Protein AF-A0A2T3PB52-F1 (afdb_monomer)

pLDDT: mean 85.01, std 16.61, range [24.56, 98.56]

Structure (mmCIF, N/CA/C/O backbone):
data_AF-A0A2T3PB52-F1
#
_entry.id   AF-A0A2T3PB52-F1
#
loop_
_atom_site.group_PDB
_atom_site.id
_atom_site.type_symbol
_atom_site.label_atom_id
_atom_site.label_alt_id
_atom_site.label_comp_id
_atom_site.label_asym_id
_atom_site.label_entity_id
_atom_site.label_seq_id
_atom_site.pdbx_PDB_ins_code
_atom_site.Cartn_x
_atom_site.Cartn_y
_atom_site.Cartn_z
_atom_site.occupancy
_atom_site.B_iso_or_equiv
_atom_site.auth_seq_id
_atom_site.auth_comp_id
_atom_site.auth_asym_id
_atom_site.auth_atom_id
_atom_site.pdbx_PDB_model_num
ATOM 1 N N . MET A 1 1 ? -21.926 -12.637 63.361 1.00 38.06 1 MET A N 1
ATOM 2 C CA . MET A 1 1 ? -21.631 -14.054 63.648 1.00 38.06 1 MET A CA 1
ATOM 3 C C . MET A 1 1 ? -22.612 -14.917 62.876 1.00 38.06 1 MET A C 1
ATOM 5 O O . MET A 1 1 ? -23.651 -15.218 63.436 1.00 38.06 1 MET A O 1
ATOM 9 N N . ILE A 1 2 ? -22.319 -15.233 61.613 1.00 26.75 2 ILE A N 1
ATOM 10 C CA . ILE A 1 2 ? -22.664 -16.489 60.921 1.00 26.75 2 ILE A CA 1
ATOM 11 C C . ILE A 1 2 ? -21.577 -16.636 59.847 1.00 26.75 2 ILE A C 1
ATOM 13 O O . ILE A 1 2 ? -21.214 -15.648 59.211 1.00 26.75 2 ILE A O 1
ATOM 17 N N . ASP A 1 3 ? -21.001 -17.829 59.792 1.00 28.20 3 ASP A N 1
ATOM 18 C CA . ASP A 1 3 ? -19.689 -18.178 59.252 1.00 28.20 3 ASP A CA 1
ATOM 19 C C . ASP A 1 3 ? -19.745 -18.728 57.811 1.00 28.20 3 ASP A C 1
ATOM 21 O O . ASP A 1 3 ? -20.813 -19.052 57.292 1.00 28.20 3 ASP A O 1
ATOM 25 N N . SER A 1 4 ? -18.558 -18.803 57.210 1.00 28.84 4 SER A N 1
ATOM 26 C CA . SER A 1 4 ? -18.163 -19.160 55.834 1.00 28.84 4 SER A CA 1
ATOM 27 C C . SER A 1 4 ? -18.642 -20.528 55.287 1.00 28.84 4 SER A C 1
ATOM 29 O O . SER A 1 4 ? -18.851 -21.448 56.078 1.00 28.84 4 SER A O 1
ATOM 31 N N . PRO A 1 5 ? -18.691 -20.752 53.952 1.00 33.31 5 PRO A N 1
ATOM 32 C CA . PRO A 1 5 ? -18.683 -22.091 53.371 1.00 33.31 5 PRO A CA 1
ATOM 33 C C . PRO A 1 5 ? -17.283 -22.505 52.872 1.00 33.31 5 PRO A C 1
ATOM 35 O O . PRO A 1 5 ? -16.800 -22.048 51.842 1.00 33.31 5 PRO A O 1
ATOM 38 N N . GLU A 1 6 ? -16.688 -23.400 53.660 1.00 28.67 6 GLU A N 1
ATOM 39 C CA . GLU A 1 6 ? -15.910 -24.601 53.306 1.00 28.67 6 GLU A CA 1
ATOM 40 C C . GLU A 1 6 ? -14.892 -24.576 52.148 1.00 28.67 6 GLU A C 1
ATOM 42 O O . GLU A 1 6 ? -15.214 -24.740 50.970 1.00 28.67 6 GLU A O 1
ATOM 47 N N . ASP A 1 7 ? -13.620 -24.608 52.557 1.00 28.25 7 ASP A N 1
ATOM 48 C CA . ASP A 1 7 ? -12.506 -25.215 51.832 1.00 28.25 7 ASP A CA 1
ATOM 49 C C . ASP A 1 7 ? -12.759 -26.708 51.548 1.00 28.25 7 ASP A C 1
ATOM 51 O O . ASP A 1 7 ? -12.925 -27.522 52.462 1.00 28.25 7 ASP A O 1
ATOM 55 N N . ARG A 1 8 ? -12.659 -27.109 50.275 1.00 28.33 8 ARG A N 1
ATOM 56 C CA . ARG A 1 8 ? -12.341 -28.492 49.892 1.00 28.33 8 ARG A CA 1
ATOM 57 C C . ARG A 1 8 ? -11.013 -28.531 49.153 1.00 28.33 8 ARG A C 1
ATOM 59 O O . ARG A 1 8 ? -10.936 -28.324 47.948 1.00 28.33 8 ARG A O 1
ATOM 66 N N . ASN A 1 9 ? -9.975 -28.852 49.918 1.00 24.56 9 ASN A N 1
ATOM 67 C CA . ASN A 1 9 ? -8.672 -29.280 49.432 1.00 24.56 9 ASN A CA 1
ATOM 68 C C . ASN A 1 9 ? -8.759 -30.712 48.876 1.00 24.56 9 ASN A C 1
ATOM 70 O O . ASN A 1 9 ? -9.058 -31.646 49.621 1.00 24.56 9 ASN A O 1
ATOM 74 N N . VAL A 1 10 ? -8.410 -30.897 47.602 1.00 29.42 10 VAL A N 1
ATOM 75 C CA . VAL A 1 10 ? -7.888 -32.167 47.075 1.00 29.42 10 VAL A CA 1
ATOM 76 C C . VAL A 1 10 ? -6.649 -31.835 46.253 1.00 29.42 10 VAL A C 1
ATOM 78 O O . VAL A 1 10 ? -6.702 -31.033 45.324 1.00 29.42 10 VAL A O 1
ATOM 81 N N . SER A 1 11 ? -5.519 -32.421 46.641 1.00 25.19 11 SER A N 1
ATOM 82 C CA . SER A 1 11 ? -4.210 -32.211 46.032 1.00 25.19 11 SER A CA 1
ATOM 83 C C . SER A 1 11 ? -3.835 -33.313 45.033 1.00 25.19 11 SER A C 1
ATOM 85 O O . SER A 1 11 ? -4.246 -34.468 45.151 1.00 25.19 11 SER A O 1
ATOM 87 N N . SER A 1 12 ? -2.923 -32.929 44.130 1.00 27.27 12 SER A N 1
ATOM 88 C CA . SER A 1 12 ? -2.112 -33.744 43.205 1.00 27.27 12 SER A CA 1
ATOM 89 C C . SER A 1 12 ? -2.822 -34.186 41.909 1.00 27.27 12 SER A C 1
ATOM 91 O O . SER A 1 12 ? -3.967 -34.604 41.934 1.00 27.27 12 SER A O 1
ATOM 93 N N . SER A 1 13 ? -2.225 -34.138 40.715 1.00 27.08 13 SER A N 1
ATOM 94 C CA . SER A 1 13 ? -0.824 -33.964 40.321 1.00 27.08 13 SER A CA 1
ATOM 95 C C . SER A 1 13 ? -0.734 -33.545 38.840 1.00 27.08 13 SER A C 1
ATOM 97 O O . SER A 1 13 ? -1.548 -33.962 38.026 1.00 27.08 13 SER A O 1
ATOM 99 N N . GLY A 1 14 ? 0.282 -32.738 38.511 1.00 36.97 14 GLY A N 1
ATOM 100 C CA . GLY A 1 14 ? 0.947 -32.695 37.202 1.00 36.97 14 GLY A CA 1
ATOM 101 C C . GLY A 1 14 ? 0.146 -32.271 35.965 1.00 36.97 14 GLY A C 1
ATOM 102 O O . GLY A 1 14 ? -0.284 -33.116 35.191 1.00 36.97 14 GLY A O 1
ATOM 103 N N . SER A 1 15 ? 0.126 -30.972 35.650 1.00 26.12 15 SER A N 1
ATOM 104 C CA . SER A 1 15 ? 0.171 -30.535 34.246 1.00 26.12 15 SER A CA 1
ATOM 105 C C . SER A 1 15 ? 0.794 -29.141 34.141 1.00 26.12 15 SER A C 1
ATOM 107 O O . SER A 1 15 ? 0.620 -28.305 35.028 1.00 26.12 15 SER A O 1
ATOM 109 N N . LYS A 1 16 ? 1.596 -28.930 33.093 1.00 28.91 16 LYS A N 1
ATOM 110 C CA . LYS A 1 16 ? 2.258 -27.661 32.770 1.00 28.91 16 LYS A CA 1
ATOM 111 C C . LYS A 1 16 ? 1.214 -26.543 32.751 1.00 28.91 16 LYS A C 1
ATOM 113 O O . LYS A 1 16 ? 0.265 -26.622 31.977 1.00 28.91 16 LYS A O 1
ATOM 118 N N . SER A 1 17 ? 1.395 -25.506 33.567 1.00 24.58 17 SER A N 1
ATOM 119 C CA . SER A 1 17 ? 0.516 -24.340 33.537 1.00 24.58 17 SER A CA 1
ATOM 120 C C . SER A 1 17 ? 0.707 -23.584 32.221 1.00 24.58 17 SER A C 1
ATOM 122 O O . SER A 1 17 ? 1.646 -22.802 32.076 1.00 24.58 17 SER A O 1
ATOM 124 N N . SER A 1 18 ? -0.184 -23.798 31.254 1.00 30.08 18 SER A N 1
ATOM 125 C CA . SER A 1 18 ? -0.486 -22.751 30.285 1.00 30.08 18 SER A CA 1
ATOM 126 C C . SER A 1 18 ? -1.252 -21.684 31.056 1.00 30.08 18 SER A C 1
ATOM 128 O O . SER A 1 18 ? -2.376 -21.922 31.501 1.00 30.08 18 SER A O 1
ATOM 130 N N . VAL A 1 19 ? -0.625 -20.536 31.283 1.00 28.28 19 VAL A N 1
ATOM 131 C CA . VAL A 1 19 ? -1.312 -19.380 31.853 1.00 28.28 19 VAL A CA 1
ATOM 132 C C . VAL A 1 19 ? -2.282 -18.875 30.786 1.00 28.28 19 VAL A C 1
ATOM 134 O O . VAL A 1 19 ? -1.909 -18.100 29.913 1.00 28.28 19 VAL A O 1
ATOM 137 N N . ILE A 1 20 ? -3.523 -19.360 30.815 1.00 32.84 20 ILE A N 1
ATOM 138 C CA . ILE A 1 20 ? -4.621 -18.739 30.076 1.00 32.84 20 ILE A CA 1
ATOM 139 C C . ILE A 1 20 ? -5.013 -17.515 30.899 1.00 32.84 20 ILE A C 1
ATOM 141 O O . ILE A 1 20 ? -5.803 -17.602 31.837 1.00 32.84 20 ILE A O 1
ATOM 145 N N . HIS A 1 21 ? -4.410 -16.369 30.597 1.00 36.06 21 HIS A N 1
ATOM 146 C CA . HIS A 1 21 ? -4.993 -15.101 31.008 1.00 36.06 21 HIS A CA 1
ATOM 147 C C . HIS A 1 21 ? -6.274 -14.922 30.194 1.00 36.06 21 HIS A C 1
ATOM 149 O O . HIS A 1 21 ? -6.211 -14.575 29.019 1.00 36.06 21 HIS A O 1
ATOM 155 N N . SER A 1 22 ? -7.439 -15.175 30.795 1.00 42.47 22 SER A N 1
ATOM 156 C CA . SER A 1 22 ? -8.714 -14.738 30.228 1.00 42.47 22 SER A CA 1
ATOM 157 C C . SER A 1 22 ? -8.735 -13.209 30.272 1.00 42.47 22 SER A C 1
ATOM 159 O O . SER A 1 22 ? -9.127 -12.606 31.272 1.00 42.47 22 SER A O 1
ATOM 161 N N . ARG A 1 23 ? -8.200 -12.576 29.229 1.00 54.47 23 ARG A N 1
ATOM 162 C CA . ARG A 1 23 ? -8.204 -11.123 29.074 1.00 54.47 23 ARG A CA 1
ATOM 163 C C . ARG A 1 23 ? -9.642 -10.707 28.720 1.00 54.47 23 ARG A C 1
ATOM 165 O O . ARG A 1 23 ? -10.205 -11.198 27.747 1.00 54.47 23 ARG A O 1
ATOM 172 N N . LEU A 1 24 ? -10.267 -9.882 29.559 1.00 57.22 24 LEU A N 1
ATOM 173 C CA . LEU A 1 24 ? -11.641 -9.396 29.374 1.00 57.22 24 LEU A CA 1
ATOM 174 C C . LEU A 1 24 ? -11.642 -8.062 28.614 1.00 57.22 24 LEU A C 1
ATOM 176 O O . LEU A 1 24 ? -10.668 -7.313 28.664 1.00 57.22 24 LEU A O 1
ATOM 180 N N . ALA A 1 25 ? -12.751 -7.763 27.935 1.00 61.03 25 ALA A N 1
ATOM 181 C CA . ALA A 1 25 ? -13.015 -6.438 27.375 1.00 61.03 25 ALA A CA 1
ATOM 182 C C . ALA A 1 25 ? -12.998 -5.351 28.469 1.00 61.03 25 ALA A C 1
ATOM 184 O O . ALA A 1 25 ? -13.418 -5.594 29.599 1.00 61.03 25 ALA A O 1
ATOM 185 N N . SER A 1 26 ? -12.558 -4.141 28.122 1.00 62.56 26 SER A N 1
ATOM 186 C CA . SER A 1 26 ? -12.576 -2.970 29.007 1.00 62.56 26 SER A CA 1
ATOM 187 C C . SER A 1 26 ? -14.009 -2.522 29.345 1.00 62.56 26 SER A C 1
ATOM 189 O O . SER A 1 26 ? -14.868 -2.469 28.467 1.00 62.56 26 SER A O 1
ATOM 191 N N . GLU A 1 27 ? -14.260 -2.148 30.607 1.00 62.78 27 GLU A N 1
ATOM 192 C CA . GLU A 1 27 ? -15.587 -1.755 31.128 1.00 62.78 27 GLU A CA 1
ATOM 193 C C . GLU A 1 27 ? -15.848 -0.229 31.138 1.00 62.78 27 GLU A C 1
ATOM 195 O O . GLU A 1 27 ? -16.745 0.254 31.831 1.00 62.78 27 GLU A O 1
ATOM 200 N N . GLN A 1 28 ? -15.072 0.577 30.405 1.00 65.88 28 GLN A N 1
ATOM 201 C CA . GLN A 1 28 ? -15.284 2.032 30.384 1.00 65.88 28 GLN A CA 1
ATOM 202 C C . GLN A 1 28 ? -16.606 2.404 29.707 1.00 65.88 28 GLN A C 1
ATOM 204 O O . GLN A 1 28 ? -16.960 1.845 28.670 1.00 65.88 28 GLN A O 1
ATOM 209 N N . ASN A 1 29 ? -17.311 3.399 30.249 1.00 66.25 29 ASN A N 1
ATOM 210 C CA . ASN A 1 29 ? -18.501 3.952 29.618 1.00 66.25 29 ASN A CA 1
ATOM 211 C C . ASN A 1 29 ? -18.555 5.479 29.724 1.00 66.25 29 ASN A C 1
ATOM 213 O O . ASN A 1 29 ? -18.141 6.084 30.707 1.00 66.25 29 ASN A O 1
ATOM 217 N N . TYR A 1 30 ? -19.111 6.111 28.695 1.00 79.88 30 TYR A N 1
ATOM 218 C CA . TYR A 1 30 ? -19.352 7.555 28.640 1.00 79.88 30 TYR A CA 1
ATOM 219 C C . TYR A 1 30 ? -20.543 7.999 29.501 1.00 79.88 30 TYR A C 1
ATOM 221 O O . TYR A 1 30 ? -21.186 9.007 29.208 1.00 79.88 30 TYR A O 1
ATOM 229 N N . HIS A 1 31 ? -20.883 7.230 30.535 1.00 83.56 31 HIS A N 1
ATOM 230 C CA . HIS A 1 31 ? -22.047 7.474 31.366 1.00 83.56 31 HIS A CA 1
ATOM 231 C C . HIS A 1 31 ? -21.758 8.583 32.380 1.00 83.56 31 HIS A C 1
ATOM 233 O O . HIS A 1 31 ? -20.786 8.525 33.133 1.00 83.56 31 HIS A O 1
ATOM 239 N N . PHE A 1 32 ? -22.632 9.582 32.443 1.00 83.88 32 PHE A N 1
ATOM 240 C CA . PHE A 1 32 ? -22.554 10.649 33.429 1.00 83.88 32 PHE A CA 1
ATOM 241 C C . PHE A 1 32 ? -23.789 10.667 34.324 1.00 83.88 32 PHE A C 1
ATOM 243 O O . PHE A 1 32 ? -24.884 10.238 33.957 1.00 83.88 32 PHE A O 1
ATOM 250 N N . LYS A 1 33 ? -23.600 11.232 35.515 1.00 88.94 33 LYS A N 1
ATOM 251 C CA . LYS A 1 33 ? -24.650 11.456 36.501 1.00 88.94 33 LYS A CA 1
ATOM 252 C C . LYS A 1 33 ? -24.556 12.884 37.019 1.00 88.94 33 LYS A C 1
ATOM 254 O O . LYS A 1 33 ? -23.581 13.239 37.674 1.00 88.94 33 LYS A O 1
ATOM 259 N N . ILE A 1 34 ? -25.583 13.685 36.755 1.00 90.56 34 ILE A N 1
ATOM 260 C CA . ILE A 1 34 ? -25.720 15.043 37.288 1.00 90.56 34 ILE A CA 1
ATOM 261 C C . ILE A 1 34 ? -26.757 14.995 38.403 1.00 90.56 34 ILE A C 1
ATOM 263 O O . ILE A 1 34 ? -27.910 14.647 38.162 1.00 90.56 34 ILE A O 1
ATOM 267 N N . ASN A 1 35 ? -26.358 15.351 39.622 1.00 93.69 35 ASN A N 1
ATOM 268 C CA . ASN A 1 35 ? -27.297 15.580 40.719 1.00 93.69 35 ASN A CA 1
ATOM 269 C C . ASN A 1 35 ? -27.432 17.090 40.925 1.00 93.69 35 ASN A C 1
ATOM 271 O O . ASN A 1 35 ? -26.418 17.785 40.993 1.00 93.69 35 ASN A O 1
ATOM 275 N N . TYR A 1 36 ? -28.658 17.594 41.020 1.00 92.12 36 TYR A N 1
ATOM 276 C CA . TYR A 1 36 ? -28.922 19.009 41.279 1.00 92.12 36 TYR A CA 1
ATOM 277 C C . TYR A 1 36 ? -30.136 19.178 42.191 1.00 92.12 36 TYR A C 1
ATOM 279 O O . TYR A 1 36 ? -30.986 18.297 42.286 1.00 92.12 36 TYR A O 1
ATOM 287 N N . GLN A 1 37 ? -30.225 20.319 42.867 1.00 94.50 37 GLN A N 1
ATOM 288 C CA . GLN A 1 37 ? -31.278 20.605 43.836 1.00 94.50 37 GLN A CA 1
ATOM 289 C C . GLN A 1 37 ? -32.033 21.875 43.436 1.00 94.50 37 GLN A C 1
ATOM 291 O O . GLN A 1 37 ? -31.419 22.874 43.068 1.00 94.50 37 G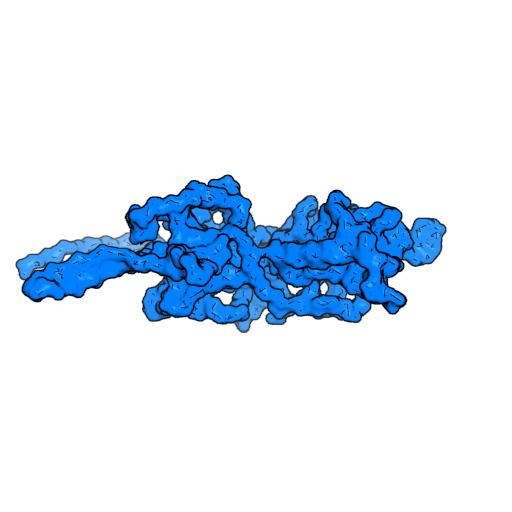LN A O 1
ATOM 296 N N . VAL A 1 38 ? -33.365 21.845 43.528 1.00 94.50 38 VAL A N 1
ATOM 297 C CA . VAL A 1 38 ? -34.227 23.026 43.351 1.00 94.50 38 VAL A CA 1
ATOM 298 C C . VAL A 1 38 ? -35.140 23.143 44.571 1.00 94.50 38 VAL A C 1
ATOM 300 O O . VAL A 1 38 ? -36.042 22.322 44.758 1.00 94.50 38 VAL A O 1
ATOM 303 N N . GLY A 1 39 ? -34.890 24.145 45.420 1.00 94.38 39 GLY A N 1
ATOM 304 C CA . GLY A 1 39 ? -35.502 24.231 46.752 1.00 94.38 39 GLY A CA 1
ATOM 305 C C . GLY A 1 39 ? -35.059 23.052 47.620 1.00 94.38 39 GLY A C 1
ATOM 306 O O . GLY A 1 39 ? -33.870 22.768 47.687 1.00 94.38 39 GLY A O 1
ATOM 307 N N . ASP A 1 40 ? -36.000 22.315 48.210 1.00 93.62 40 ASP A N 1
ATOM 308 C CA . ASP A 1 40 ? -35.710 21.104 49.001 1.00 93.62 40 ASP A CA 1
ATOM 309 C C . ASP A 1 40 ? -35.752 19.802 48.176 1.00 93.62 40 ASP A C 1
ATOM 311 O O . ASP A 1 40 ? -35.551 18.710 48.709 1.00 93.62 40 ASP A O 1
ATOM 315 N N . LYS A 1 41 ? -36.028 19.881 46.865 1.00 93.88 41 LYS A N 1
ATOM 316 C CA . LYS A 1 41 ? -36.133 18.701 45.992 1.00 93.88 41 LYS A CA 1
ATOM 317 C C . LYS A 1 41 ? -34.810 18.403 45.295 1.00 93.88 41 LYS A C 1
ATOM 319 O O . LYS A 1 41 ? -34.257 19.265 44.615 1.00 93.88 41 LYS A O 1
ATOM 324 N N . GLN A 1 42 ? -34.356 17.160 45.423 1.00 94.25 42 GLN A N 1
ATOM 325 C CA . GLN A 1 42 ? -33.202 16.608 44.713 1.00 94.25 42 GLN A CA 1
ATOM 326 C C . GLN A 1 42 ? -33.635 16.013 43.370 1.00 94.25 42 GLN A C 1
ATOM 328 O O . GLN A 1 42 ? -34.632 15.295 43.297 1.00 94.25 42 GLN A O 1
ATOM 333 N N . TYR A 1 43 ? -32.857 16.274 42.328 1.00 94.56 43 TYR A N 1
ATOM 334 C CA . TYR A 1 43 ? -33.026 15.743 40.982 1.00 94.56 43 TYR A CA 1
ATOM 335 C C . TYR A 1 43 ? -31.750 15.024 40.549 1.00 94.56 43 TYR A C 1
ATOM 337 O O . TYR A 1 43 ? -30.641 15.390 40.944 1.00 94.56 43 TYR A O 1
ATOM 345 N N . GLN A 1 44 ? -31.917 14.010 39.706 1.00 94.50 44 GLN A N 1
ATOM 346 C CA . GLN A 1 44 ? -30.824 13.248 39.120 1.00 94.50 44 GLN A CA 1
ATOM 347 C C . GLN A 1 44 ? -31.071 13.071 37.627 1.00 94.50 44 GLN A C 1
ATOM 349 O O . GLN A 1 44 ? -32.150 12.642 37.225 1.00 94.50 44 GLN A O 1
ATOM 354 N N . VAL A 1 45 ? -30.057 13.380 36.826 1.00 90.12 45 VAL A N 1
ATOM 355 C CA . VAL A 1 45 ? -30.020 13.122 35.386 1.00 90.12 45 VAL A CA 1
ATOM 356 C C . VAL A 1 45 ? -28.915 12.115 35.131 1.00 90.12 45 VAL A C 1
ATOM 358 O O . VAL A 1 45 ? -27.772 12.329 35.535 1.00 90.12 45 VAL A O 1
ATOM 361 N N . LEU A 1 46 ? -29.277 11.020 34.477 1.00 85.75 46 LEU A N 1
ATOM 362 C CA . LEU A 1 46 ? -28.353 10.021 33.957 1.00 85.75 46 LEU A CA 1
ATOM 363 C C . LEU A 1 46 ? -28.316 10.162 32.439 1.00 85.75 46 LEU A C 1
ATOM 365 O O . LEU A 1 46 ? -29.349 10.430 31.821 1.00 85.75 46 LEU A O 1
ATOM 369 N N . GLY A 1 47 ? -27.144 10.005 31.842 1.00 84.81 47 GLY A N 1
ATOM 370 C CA . GLY A 1 47 ? -26.991 10.134 30.400 1.00 84.81 47 GLY A CA 1
ATOM 371 C C . GLY A 1 47 ? -25.627 9.678 29.917 1.00 84.81 47 GLY A C 1
ATOM 372 O O . GLY A 1 47 ? -24.828 9.155 30.691 1.00 84.81 47 GLY A O 1
ATOM 373 N N . TYR A 1 48 ? -25.369 9.897 28.631 1.00 84.62 48 TYR A N 1
ATOM 374 C CA . TYR A 1 48 ? -24.115 9.541 27.977 1.00 84.62 48 TYR A CA 1
ATOM 375 C C . TYR A 1 48 ? -23.548 10.737 27.214 1.00 84.62 48 TYR A C 1
ATOM 377 O O . TYR A 1 48 ? -24.309 11.520 26.644 1.00 84.62 48 TYR A O 1
ATOM 385 N N . ALA A 1 49 ? -22.224 10.873 27.191 1.00 84.12 49 ALA A N 1
ATOM 386 C CA . ALA A 1 49 ? -21.530 11.941 26.475 1.00 84.12 49 ALA A CA 1
ATOM 387 C C . ALA A 1 49 ? -20.511 11.353 25.493 1.00 84.12 49 ALA A C 1
ATOM 389 O O . ALA A 1 49 ? -19.389 11.047 25.876 1.00 84.12 49 ALA A O 1
ATOM 390 N N . LEU A 1 50 ? -20.904 11.182 24.230 1.00 87.75 50 LEU A N 1
ATOM 391 C CA . LEU A 1 50 ? -20.005 10.668 23.194 1.00 87.75 50 LEU A CA 1
ATOM 392 C C . LEU A 1 50 ? -19.013 11.745 22.721 1.00 87.75 50 LEU A C 1
ATOM 394 O O . LEU A 1 50 ? -19.370 12.929 22.693 1.00 87.75 50 LEU A O 1
ATOM 398 N N . PRO A 1 51 ? -17.791 11.361 22.306 1.00 89.62 51 PRO A N 1
ATOM 399 C CA . PRO A 1 51 ? -16.839 12.298 21.725 1.00 89.62 51 PRO A CA 1
ATOM 400 C C . PRO A 1 51 ? -17.395 12.883 20.423 1.00 89.62 51 PRO A C 1
ATOM 402 O O . PRO A 1 51 ? -17.894 12.159 19.559 1.00 89.62 51 PRO A O 1
ATOM 405 N N . LEU A 1 52 ? -17.289 14.203 20.274 1.00 92.06 52 LEU A N 1
ATOM 406 C CA . LEU A 1 52 ? -17.707 14.931 19.078 1.00 92.06 52 LEU A CA 1
ATOM 407 C C . LEU A 1 52 ? -16.488 15.365 18.259 1.00 92.06 52 LEU A C 1
ATOM 409 O O . LEU A 1 52 ? -15.409 15.597 18.801 1.00 92.06 52 LEU A O 1
ATOM 413 N N . TYR A 1 53 ? -16.684 15.512 16.955 1.00 94.38 53 TYR A N 1
ATOM 414 C CA . TYR A 1 53 ? -15.707 16.040 16.016 1.00 94.38 53 TYR A CA 1
ATOM 415 C C . TYR A 1 53 ? -16.313 17.201 15.226 1.00 94.38 53 TYR A C 1
ATOM 417 O O . TYR A 1 53 ? -17.442 17.126 14.732 1.00 94.38 53 TYR A O 1
ATOM 425 N N . GLN A 1 54 ? -15.554 18.289 15.113 1.00 94.31 54 GLN A N 1
ATOM 426 C CA . GLN A 1 54 ? -15.922 19.436 14.296 1.00 94.31 54 GLN A CA 1
ATOM 427 C C . GLN A 1 54 ? -15.417 19.210 12.867 1.00 94.31 54 GLN A C 1
ATOM 429 O O . GLN A 1 54 ? -14.247 19.450 12.578 1.00 94.31 54 GLN A O 1
ATOM 434 N N . LYS A 1 55 ? -16.303 18.744 11.980 1.00 88.19 55 LYS A N 1
ATOM 435 C CA . LYS A 1 55 ? -15.961 18.430 10.582 1.00 88.19 55 LYS A CA 1
ATOM 436 C C . LYS A 1 55 ? -15.686 19.688 9.757 1.00 88.19 55 LYS A C 1
ATOM 438 O O . LYS A 1 55 ? -14.815 19.696 8.894 1.00 88.19 55 LYS A O 1
ATOM 443 N N . ASP A 1 56 ? -16.409 20.764 10.050 1.00 90.81 56 ASP A N 1
ATOM 444 C CA . ASP A 1 56 ? -16.191 22.093 9.486 1.00 90.81 56 ASP A CA 1
ATOM 445 C C . ASP A 1 56 ? -16.733 23.176 10.441 1.00 90.81 56 ASP A C 1
ATOM 447 O O . ASP A 1 56 ? -17.179 22.889 11.553 1.00 90.81 56 ASP A O 1
ATOM 451 N N . LYS A 1 57 ? -16.698 24.449 10.027 1.00 89.94 57 LYS A N 1
ATOM 452 C CA . LYS A 1 57 ? -17.123 25.580 10.871 1.00 89.94 57 LYS A CA 1
ATOM 453 C C . LYS A 1 57 ? -18.555 25.459 11.408 1.00 89.94 57 LYS A C 1
ATOM 455 O O . LYS A 1 57 ? -18.816 25.998 12.479 1.00 89.94 57 LYS A O 1
ATOM 460 N N . ASN A 1 58 ? -19.449 24.775 10.695 1.00 93.31 58 ASN A N 1
ATOM 461 C CA . ASN A 1 58 ? -20.877 24.713 11.003 1.00 93.31 58 ASN A CA 1
ATOM 462 C C . ASN A 1 58 ? -21.368 23.297 11.349 1.00 93.31 58 ASN A C 1
ATOM 464 O O . ASN A 1 58 ? -22.513 23.151 11.776 1.00 93.31 58 ASN A O 1
ATOM 468 N N . THR A 1 59 ? -20.531 22.271 11.183 1.00 93.50 59 THR A N 1
ATOM 469 C CA . THR A 1 59 ? -20.933 20.868 11.328 1.00 93.50 59 THR A CA 1
ATOM 470 C C . THR A 1 59 ? -20.175 20.187 12.466 1.00 93.50 59 THR A C 1
ATOM 472 O O . THR A 1 59 ? -18.959 19.997 12.398 1.00 93.50 59 THR A O 1
ATOM 475 N N . ILE A 1 60 ? -20.914 19.770 13.498 1.00 93.75 60 ILE A N 1
ATOM 476 C CA . ILE A 1 60 ? -20.421 18.930 14.596 1.00 93.75 60 ILE A CA 1
ATOM 477 C C . ILE A 1 60 ? -21.138 17.585 14.522 1.00 93.75 60 ILE A C 1
ATOM 479 O O . ILE A 1 60 ? -22.365 17.534 14.454 1.00 93.75 60 ILE A O 1
ATOM 483 N N . VAL A 1 61 ? -20.367 16.504 14.545 1.00 93.50 61 VAL A N 1
ATOM 484 C CA . VAL A 1 61 ? -20.863 15.122 14.477 1.00 93.50 61 VAL A CA 1
ATOM 485 C C . VAL A 1 61 ? -20.245 14.288 15.598 1.00 93.50 61 VAL A C 1
ATOM 487 O O . VAL A 1 61 ? -19.209 14.686 16.133 1.00 93.50 61 VAL A O 1
ATOM 490 N N . PRO A 1 62 ? -20.823 13.135 15.975 1.00 93.38 62 PRO A N 1
ATOM 491 C CA . PRO A 1 62 ? -20.087 12.141 16.748 1.00 93.38 62 PRO A CA 1
ATOM 492 C C . PRO A 1 62 ? -18.784 11.789 16.029 1.00 93.38 62 PRO A C 1
ATOM 494 O O . PRO A 1 62 ? -18.783 11.578 14.815 1.00 93.38 62 PRO A O 1
ATOM 497 N N . ARG A 1 63 ? -17.672 11.745 16.768 1.00 95.06 63 ARG A N 1
ATOM 498 C CA . ARG A 1 63 ? -16.381 11.337 16.204 1.00 95.06 63 ARG A CA 1
ATOM 499 C C . ARG A 1 63 ? -16.453 9.896 15.717 1.00 95.06 63 ARG A C 1
ATOM 501 O O . ARG A 1 63 ? -16.017 9.611 14.612 1.00 95.06 63 ARG A O 1
ATOM 508 N N . PHE A 1 64 ? -17.026 9.018 16.533 1.00 96.06 64 PHE A N 1
ATOM 509 C CA . PHE A 1 64 ? -17.117 7.593 16.259 1.00 96.06 64 PHE A CA 1
ATOM 510 C C . PHE A 1 64 ? -18.573 7.148 16.125 1.00 96.06 64 PHE A C 1
ATOM 512 O O . PHE A 1 64 ? -19.399 7.500 16.967 1.00 96.06 64 PHE A O 1
ATOM 519 N N . ASN A 1 65 ? -18.867 6.331 15.108 1.00 96.06 65 ASN A N 1
ATOM 520 C CA . ASN A 1 65 ? -20.146 5.624 14.977 1.00 96.06 65 ASN A CA 1
ATOM 521 C C . ASN A 1 65 ? -19.897 4.119 14.861 1.00 96.06 65 ASN A C 1
ATOM 523 O O . ASN A 1 65 ? -19.115 3.683 14.017 1.00 96.06 65 ASN A O 1
ATOM 527 N N . LYS A 1 66 ? -20.576 3.333 15.696 1.00 96.94 66 LYS A N 1
ATOM 528 C CA . LYS A 1 66 ? -20.523 1.868 15.701 1.00 96.94 66 LYS A CA 1
ATOM 529 C C . LYS A 1 66 ? -21.351 1.299 14.554 1.00 96.94 66 LYS A C 1
ATOM 531 O O . LYS A 1 66 ? -22.485 1.738 14.339 1.00 96.94 66 LYS A O 1
ATOM 536 N N . LEU A 1 67 ? -20.791 0.309 13.871 1.00 97.75 67 LEU A N 1
ATOM 537 C CA . LEU A 1 67 ? -21.428 -0.440 12.794 1.00 97.75 67 LEU A CA 1
ATOM 538 C C . LEU A 1 67 ? -21.573 -1.915 13.177 1.00 97.75 67 LEU A C 1
ATOM 540 O O . LEU A 1 67 ? -20.682 -2.487 13.818 1.00 97.75 67 LEU A O 1
ATOM 544 N N . ASP A 1 68 ? -22.660 -2.539 12.739 1.00 94.44 68 ASP A N 1
ATOM 545 C CA . ASP A 1 68 ? -22.803 -3.992 12.806 1.00 94.44 68 ASP A CA 1
ATOM 546 C C . ASP A 1 68 ? -21.911 -4.719 11.777 1.00 94.44 68 ASP A C 1
ATOM 548 O O . ASP A 1 68 ? -21.146 -4.111 11.021 1.00 94.44 68 ASP A O 1
ATOM 552 N N . ALA A 1 69 ? -22.003 -6.050 11.748 1.00 91.00 69 ALA A N 1
ATOM 553 C CA . ALA A 1 69 ? -21.241 -6.891 10.826 1.00 91.00 69 ALA A CA 1
ATOM 554 C C . ALA A 1 69 ? -21.618 -6.691 9.344 1.00 91.00 69 ALA A C 1
ATOM 556 O O . ALA A 1 69 ? -20.791 -6.973 8.474 1.00 91.00 69 ALA A O 1
ATOM 557 N N . ALA A 1 70 ? -22.830 -6.209 9.046 1.00 93.88 70 ALA A N 1
ATOM 558 C CA . ALA A 1 70 ? -23.283 -5.905 7.688 1.00 93.88 70 ALA A CA 1
ATOM 559 C C . ALA A 1 70 ? -22.806 -4.523 7.208 1.00 93.88 70 ALA A C 1
ATOM 561 O O . ALA A 1 70 ? -22.764 -4.274 6.002 1.00 93.88 70 ALA A O 1
ATOM 562 N N . GLY A 1 71 ? -22.379 -3.664 8.137 1.00 94.94 71 GLY A N 1
ATOM 563 C CA . GLY A 1 71 ? -21.904 -2.308 7.870 1.00 94.94 71 GLY A CA 1
ATOM 564 C C . GLY A 1 71 ? -22.951 -1.232 8.119 1.00 94.94 71 GLY A C 1
ATOM 565 O O . GLY A 1 71 ? -22.686 -0.062 7.837 1.00 94.94 71 GLY A O 1
ATOM 566 N N . ASP A 1 72 ? -24.112 -1.603 8.655 1.00 95.88 72 ASP A N 1
ATOM 567 C CA . ASP A 1 72 ? -25.159 -0.656 9.000 1.00 95.88 72 ASP A CA 1
ATOM 568 C C . ASP A 1 72 ? -24.831 0.019 10.333 1.00 95.88 72 ASP A C 1
ATOM 570 O O . ASP A 1 72 ? -24.329 -0.595 11.281 1.00 95.88 72 ASP A O 1
ATOM 574 N N . ALA A 1 73 ? -25.100 1.323 10.415 1.00 96.38 73 ALA A N 1
ATOM 575 C CA . ALA A 1 73 ? -24.932 2.057 11.660 1.00 96.38 73 ALA A CA 1
ATOM 576 C C . ALA A 1 73 ? -25.922 1.538 12.705 1.00 96.38 73 ALA A C 1
ATOM 578 O O . ALA A 1 73 ? -27.127 1.473 12.451 1.00 96.38 73 ALA A O 1
ATOM 579 N N . LEU A 1 74 ? -25.422 1.223 13.902 1.00 95.12 74 LEU A N 1
ATOM 580 C CA . LEU A 1 74 ? -26.298 0.817 14.996 1.00 95.12 74 LEU A CA 1
ATOM 581 C C . LEU A 1 74 ? -27.278 1.942 15.351 1.00 95.12 74 LEU A C 1
ATOM 583 O O . LEU A 1 74 ? -26.945 3.129 15.257 1.00 95.12 74 LEU A O 1
ATOM 587 N N . ALA A 1 75 ? -28.467 1.558 15.815 1.00 93.12 75 ALA A N 1
ATOM 588 C CA . ALA A 1 75 ? -29.476 2.492 16.301 1.00 93.12 75 ALA A CA 1
ATOM 589 C C . ALA A 1 75 ? -28.927 3.402 17.420 1.00 93.12 75 ALA A C 1
ATOM 591 O O . ALA A 1 75 ? -27.990 3.045 18.135 1.00 93.12 75 ALA A O 1
ATOM 592 N N . ALA A 1 76 ? -29.502 4.599 17.567 1.00 88.75 76 ALA A N 1
ATOM 593 C CA . ALA A 1 76 ? -28.968 5.647 18.443 1.00 88.75 76 ALA A CA 1
ATOM 594 C C . ALA A 1 76 ? -28.837 5.223 19.918 1.00 88.75 76 ALA A C 1
ATOM 596 O O . ALA A 1 76 ? -27.897 5.630 20.599 1.00 88.75 76 ALA A O 1
ATOM 597 N N . ASP A 1 77 ? -29.755 4.391 20.405 1.00 87.81 77 ASP A N 1
ATOM 598 C CA . ASP A 1 77 ? -29.709 3.800 21.741 1.00 87.81 77 ASP A CA 1
ATOM 599 C C . ASP A 1 77 ? -28.572 2.779 21.885 1.00 87.81 77 ASP A C 1
ATOM 601 O O . ASP A 1 77 ? -27.933 2.730 22.929 1.00 87.81 77 ASP A O 1
ATOM 605 N N . LEU A 1 78 ? -28.251 2.029 20.829 1.00 91.00 78 LEU A N 1
ATOM 606 C CA . LEU A 1 78 ? -27.157 1.054 20.813 1.00 91.00 78 LEU A CA 1
ATOM 607 C C . LEU A 1 78 ? -25.766 1.691 20.660 1.00 91.00 78 LEU A C 1
ATOM 609 O O . LEU A 1 78 ? -24.772 1.090 21.076 1.00 91.00 78 LEU A O 1
ATOM 613 N N . GLN A 1 79 ? -25.671 2.913 20.119 1.00 91.94 79 GLN A N 1
ATOM 614 C CA . GLN A 1 79 ? -24.403 3.655 20.009 1.00 91.94 79 GLN A CA 1
ATOM 615 C C . GLN A 1 79 ? -23.771 3.927 21.386 1.00 91.94 79 GLN A C 1
ATOM 617 O O . GLN A 1 79 ? -22.546 3.891 21.543 1.00 91.94 79 GLN A O 1
ATOM 622 N N . VAL A 1 80 ? -24.608 4.146 22.404 1.00 89.00 80 VAL A N 1
ATOM 623 C CA . VAL A 1 80 ? -24.191 4.498 23.772 1.00 89.00 80 VAL A CA 1
ATOM 624 C C . VAL A 1 80 ? -24.032 3.294 24.706 1.00 89.00 80 VAL A C 1
ATOM 626 O O . VAL A 1 80 ? -23.665 3.463 25.869 1.00 89.00 80 VAL A O 1
ATOM 629 N N . LEU A 1 81 ? -24.245 2.076 24.207 1.00 87.19 81 LEU A N 1
ATOM 630 C CA . LEU A 1 81 ? -24.087 0.854 24.990 1.00 87.19 81 LEU A CA 1
ATOM 631 C C . LEU A 1 81 ? -22.666 0.289 24.905 1.00 87.19 81 LEU A C 1
ATOM 633 O O . LEU A 1 81 ? -22.002 0.344 23.868 1.00 87.19 81 LEU A O 1
ATOM 637 N N . THR A 1 82 ? -22.210 -0.264 26.023 1.00 86.62 82 THR A N 1
ATOM 638 C CA . THR A 1 82 ? -20.957 -1.011 26.157 1.00 86.62 82 THR A CA 1
ATOM 639 C C . THR A 1 82 ? -21.044 -2.379 25.482 1.00 86.62 82 THR A C 1
ATOM 641 O O . THR A 1 82 ? -22.128 -2.853 25.129 1.00 86.62 82 THR A O 1
ATOM 644 N N . ARG A 1 83 ? -19.885 -3.025 25.307 1.00 87.50 83 ARG A N 1
ATOM 645 C CA . ARG A 1 83 ? -19.769 -4.290 24.569 1.00 87.50 83 ARG A CA 1
ATOM 646 C C . ARG A 1 83 ? -20.587 -5.445 25.161 1.00 87.50 83 ARG A C 1
ATOM 648 O O . ARG A 1 83 ? -20.994 -6.342 24.438 1.00 87.50 83 ARG A O 1
ATOM 655 N N . ASP A 1 84 ? -20.863 -5.426 26.460 1.00 82.06 84 ASP A N 1
ATOM 656 C CA . ASP A 1 84 ? -21.693 -6.429 27.139 1.00 82.06 84 ASP A CA 1
ATOM 657 C C . ASP A 1 84 ? -23.190 -6.339 26.781 1.00 82.06 84 ASP A C 1
ATOM 659 O O . ASP A 1 84 ? -23.935 -7.291 27.019 1.00 82.06 84 ASP A O 1
ATOM 663 N N . LYS A 1 85 ? -23.647 -5.196 26.249 1.00 82.00 85 LYS A N 1
ATOM 664 C CA . LYS A 1 85 ? -25.056 -4.938 25.898 1.00 82.00 85 LYS A CA 1
ATOM 665 C C . LYS A 1 85 ? -25.300 -4.740 24.408 1.00 82.00 85 LYS A C 1
ATOM 667 O O . LYS A 1 85 ? -26.440 -4.864 23.971 1.00 82.00 85 LYS A O 1
ATOM 672 N N . SER A 1 86 ? -24.268 -4.395 23.652 1.00 82.94 86 SER A N 1
ATOM 673 C CA . SER A 1 86 ? -24.344 -4.101 22.226 1.00 82.94 86 SER A CA 1
ATOM 674 C C . SER A 1 86 ? -23.088 -4.625 21.559 1.00 82.94 86 SER A C 1
ATOM 676 O O . SER A 1 86 ? -21.985 -4.348 22.028 1.00 82.94 86 SER A O 1
ATOM 678 N N . ASP A 1 87 ? -23.256 -5.380 20.482 1.00 85.38 87 ASP A N 1
ATOM 679 C CA . ASP A 1 87 ? -22.137 -5.906 19.716 1.00 85.38 87 ASP A CA 1
ATOM 680 C C . ASP A 1 87 ? -21.966 -5.095 18.432 1.00 85.38 87 ASP A C 1
ATOM 682 O O . ASP A 1 87 ? -22.937 -4.781 17.741 1.00 85.38 87 ASP A O 1
ATOM 686 N N . TRP A 1 88 ? -20.727 -4.719 18.133 1.00 95.31 88 TRP A N 1
ATOM 687 C CA . TRP A 1 88 ? -20.374 -4.004 16.913 1.00 95.31 88 TRP A CA 1
ATOM 688 C C . TRP A 1 88 ? -19.083 -4.573 16.350 1.00 95.31 88 TRP A C 1
ATOM 690 O O . TRP A 1 88 ? -18.176 -4.995 17.077 1.00 95.31 88 TRP A O 1
ATOM 700 N N . SER A 1 89 ? -19.004 -4.576 15.028 1.00 95.75 89 SER A N 1
ATOM 701 C CA . SER A 1 89 ? -17.876 -5.155 14.305 1.00 95.75 89 SER A CA 1
ATOM 702 C C . SER A 1 89 ? -16.905 -4.089 13.822 1.00 95.75 89 SER A C 1
ATOM 704 O O . SER A 1 89 ? -15.715 -4.370 13.696 1.00 95.75 89 SER A O 1
ATOM 706 N N . CYS A 1 90 ? -17.386 -2.863 13.598 1.00 97.50 90 CYS A N 1
ATOM 707 C CA . CYS A 1 90 ? -16.565 -1.760 13.115 1.00 97.50 90 CYS A CA 1
ATOM 708 C C . CYS A 1 90 ? -16.963 -0.418 13.720 1.00 97.50 90 CYS A C 1
ATOM 710 O O . CYS A 1 90 ? -18.041 -0.260 14.295 1.00 97.50 90 CYS A O 1
ATOM 712 N N . VAL A 1 91 ? -16.079 0.563 13.559 1.00 97.81 91 VAL A N 1
ATOM 713 C CA . VAL A 1 91 ? -16.299 1.955 13.951 1.00 97.81 91 VAL A CA 1
ATOM 714 C C . VAL A 1 91 ? -15.849 2.871 12.818 1.00 97.81 91 VAL A C 1
ATOM 716 O O . VAL A 1 91 ? -14.721 2.757 12.343 1.00 97.81 91 VAL A O 1
ATOM 719 N N . THR A 1 92 ? -16.704 3.794 12.382 1.00 98.06 92 THR A N 1
ATOM 720 C CA . THR A 1 92 ? -16.286 4.890 11.489 1.00 98.06 92 THR A CA 1
ATOM 721 C C . THR A 1 92 ? -15.733 6.044 12.308 1.00 98.06 92 THR A C 1
ATOM 723 O O . THR A 1 92 ? -16.356 6.404 13.305 1.00 98.06 92 THR A O 1
ATOM 726 N N . ASP A 1 93 ? -14.648 6.667 11.860 1.00 97.88 93 ASP A N 1
ATOM 727 C CA . ASP A 1 93 ? -14.042 7.848 12.473 1.00 97.88 93 ASP A CA 1
ATOM 728 C C . ASP A 1 93 ? -14.223 9.085 11.583 1.00 97.88 93 ASP A C 1
ATOM 730 O O . ASP A 1 93 ? -13.634 9.191 10.511 1.00 97.88 93 ASP A O 1
ATOM 734 N N . ALA A 1 94 ? -15.007 10.054 12.048 1.00 96.75 94 ALA A N 1
ATOM 735 C CA . ALA A 1 94 ? -15.263 11.306 11.343 1.00 96.75 94 ALA A CA 1
ATOM 736 C C . ALA A 1 94 ? -14.027 12.212 11.235 1.00 96.75 94 ALA A C 1
ATOM 738 O O . ALA A 1 94 ? -14.037 13.133 10.418 1.00 96.75 94 ALA A O 1
ATOM 739 N N . SER A 1 95 ? -12.986 11.985 12.050 1.00 95.56 95 SER A N 1
ATOM 740 C CA . SER A 1 95 ? -11.766 12.800 12.013 1.00 95.56 95 SER A CA 1
ATOM 741 C C . SER A 1 95 ? -10.826 12.448 10.861 1.00 95.56 95 SER A C 1
ATOM 743 O O . SER A 1 95 ? -10.091 13.311 10.381 1.00 95.56 95 SER A O 1
ATOM 745 N N . SER A 1 96 ? -10.885 11.200 10.396 1.00 95.88 96 SER A N 1
ATOM 746 C CA . SER A 1 96 ? -10.061 10.663 9.309 1.00 95.88 96 SER A CA 1
ATOM 747 C C . SER A 1 96 ? -10.879 10.172 8.107 1.00 95.88 96 SER A C 1
ATOM 749 O O . SER A 1 96 ? -10.306 9.836 7.074 1.00 95.88 96 SER A O 1
ATOM 751 N N . ASP A 1 97 ? -12.210 10.128 8.237 1.00 96.19 97 ASP A N 1
ATOM 752 C CA . ASP A 1 97 ? -13.145 9.470 7.316 1.00 96.19 97 ASP A CA 1
ATOM 753 C C . ASP A 1 97 ? -12.788 7.975 7.065 1.00 96.19 97 ASP A C 1
ATOM 755 O O . ASP A 1 97 ? -13.146 7.394 6.035 1.00 96.19 97 ASP A O 1
ATOM 759 N N . LEU A 1 98 ? -12.102 7.329 8.021 1.00 98.19 98 LEU A N 1
ATOM 760 C CA . LEU A 1 98 ? -11.732 5.907 7.991 1.00 98.19 98 LEU A CA 1
ATOM 761 C C . LEU A 1 98 ? -12.774 5.025 8.687 1.00 98.19 98 LEU A C 1
ATOM 763 O O . LEU A 1 98 ? -13.527 5.464 9.555 1.00 98.19 98 LEU A O 1
ATOM 767 N N . THR A 1 99 ? -12.795 3.742 8.331 1.00 98.56 99 THR A N 1
ATOM 768 C CA . THR A 1 99 ? -13.530 2.699 9.059 1.00 98.56 99 THR A CA 1
ATOM 769 C C . THR A 1 99 ? -12.543 1.709 9.656 1.00 98.56 99 THR A C 1
ATOM 771 O O . THR A 1 99 ? -11.735 1.127 8.939 1.00 98.56 99 THR A O 1
ATOM 774 N N . TRP A 1 100 ? -12.623 1.503 10.963 1.00 98.50 100 TRP A N 1
ATOM 775 C CA . TRP A 1 100 ? -11.755 0.605 11.709 1.00 98.50 100 TRP A CA 1
ATOM 776 C C . TRP A 1 100 ? -12.483 -0.676 12.074 1.00 98.50 100 TRP A C 1
ATOM 778 O O . TRP A 1 100 ? -13.637 -0.646 12.508 1.00 98.50 100 TRP A O 1
ATOM 788 N N . GLN A 1 101 ? -11.784 -1.796 11.930 1.00 97.88 101 GLN A N 1
ATOM 789 C CA . GLN A 1 101 ? -12.205 -3.056 12.516 1.00 97.88 101 GLN A CA 1
ATOM 790 C C . GLN A 1 101 ? -12.201 -2.925 14.038 1.00 97.88 101 GLN A C 1
ATOM 792 O O . GLN A 1 101 ? -11.274 -2.366 14.623 1.00 97.88 101 GLN A O 1
ATOM 797 N N . VAL A 1 102 ? -13.202 -3.507 14.687 1.00 96.56 102 VAL A N 1
ATOM 798 C CA . VAL A 1 102 ? -13.165 -3.745 16.125 1.00 96.56 102 VAL A CA 1
ATOM 799 C C . VAL A 1 102 ? -12.969 -5.232 16.353 1.00 96.56 102 VAL A C 1
ATOM 801 O O . VAL A 1 102 ? -13.731 -6.055 15.844 1.00 96.56 102 VAL A O 1
ATOM 804 N N . LEU A 1 103 ? -11.927 -5.578 17.110 1.00 95.38 103 LEU A N 1
ATOM 805 C CA . LEU A 1 103 ? -11.633 -6.967 17.456 1.00 95.38 103 LEU A CA 1
ATOM 806 C C . LEU A 1 103 ? -12.801 -7.593 18.231 1.00 95.38 103 LEU A C 1
ATOM 808 O O . LEU A 1 103 ? -13.617 -6.898 18.850 1.00 95.38 103 LEU A O 1
ATOM 812 N N . GLN A 1 104 ? -12.890 -8.914 18.161 1.00 92.75 104 GLN A N 1
ATOM 813 C CA . GLN A 1 104 ? -13.977 -9.711 18.720 1.00 92.75 104 GLN A CA 1
ATOM 814 C C . GLN A 1 104 ? -13.461 -10.618 19.836 1.00 92.75 104 GLN A C 1
ATOM 816 O O . GLN A 1 104 ? -12.263 -10.858 19.944 1.00 92.75 104 GLN A O 1
ATOM 821 N N . ALA A 1 105 ? -14.353 -11.146 20.676 1.00 90.69 105 ALA A N 1
ATOM 822 C CA . ALA A 1 105 ? -13.961 -12.095 21.723 1.00 90.69 105 ALA A CA 1
ATOM 823 C C . ALA A 1 105 ? -13.474 -13.446 21.166 1.00 90.69 105 ALA A C 1
ATOM 825 O O . ALA A 1 105 ? -12.774 -14.174 21.860 1.00 90.69 105 ALA A O 1
ATOM 826 N N . ASN A 1 106 ? -13.912 -13.811 19.958 1.00 91.00 106 ASN A N 1
ATOM 827 C CA . ASN A 1 106 ? -13.624 -15.080 19.296 1.00 91.00 106 ASN A CA 1
ATOM 828 C C . ASN A 1 106 ? -13.837 -14.960 17.771 1.00 91.00 106 ASN A C 1
ATOM 830 O O . ASN A 1 106 ? -14.236 -13.906 17.272 1.00 91.00 106 ASN A O 1
ATOM 834 N N . GLY A 1 107 ? -13.562 -16.049 17.047 1.00 93.00 107 GLY A N 1
ATOM 835 C CA . GLY A 1 107 ? -13.700 -16.131 15.590 1.00 93.00 107 GLY A CA 1
ATOM 836 C C . GLY A 1 107 ? -12.497 -15.568 14.832 1.00 93.00 107 GLY A C 1
ATOM 837 O O . GLY A 1 107 ? -11.446 -15.307 15.413 1.00 93.00 107 GLY A O 1
ATOM 838 N N . ASP A 1 108 ? -12.661 -15.369 13.524 1.00 94.44 108 ASP A N 1
ATOM 839 C CA . ASP A 1 108 ? -11.589 -14.952 12.600 1.00 94.44 108 ASP A CA 1
ATOM 840 C C . ASP A 1 108 ? -10.931 -13.614 12.970 1.00 94.44 108 ASP A C 1
ATOM 842 O O . ASP A 1 108 ? -9.800 -13.334 12.579 1.00 94.44 108 ASP A O 1
ATOM 846 N N . PHE A 1 109 ? -11.632 -12.785 13.745 1.00 95.19 109 PHE A N 1
ATOM 847 C CA . PHE A 1 109 ? -11.206 -11.445 14.150 1.00 95.19 109 PHE A CA 1
ATOM 848 C C . PHE A 1 109 ? -11.027 -11.327 15.668 1.00 95.19 109 PHE A C 1
ATOM 850 O O . PHE A 1 109 ? -11.244 -10.255 16.243 1.00 95.19 109 PHE A O 1
ATOM 857 N N . ALA A 1 110 ? -10.679 -12.435 16.328 1.00 94.75 110 ALA A N 1
ATOM 858 C CA . ALA A 1 110 ? -10.490 -12.471 17.770 1.00 94.75 110 ALA A CA 1
ATOM 859 C C . ALA A 1 110 ? -9.318 -11.584 18.223 1.00 94.75 110 ALA A C 1
ATOM 861 O O . ALA A 1 110 ? -8.283 -11.500 17.558 1.00 94.75 110 ALA A O 1
ATOM 862 N N . PHE A 1 111 ? -9.465 -10.936 19.377 1.00 93.69 111 PHE A N 1
ATOM 863 C CA . PHE A 1 111 ? -8.467 -10.000 19.900 1.00 93.69 111 PHE A CA 1
ATOM 864 C C . PHE A 1 111 ? -7.159 -10.659 20.354 1.00 93.69 111 PHE A C 1
ATOM 866 O O . PHE A 1 111 ? -6.135 -9.987 20.457 1.00 93.69 111 PHE A O 1
ATOM 873 N N . ASP A 1 112 ? -7.195 -11.955 20.651 1.00 92.94 112 ASP A N 1
ATOM 874 C CA . ASP A 1 112 ? -6.056 -12.770 21.069 1.00 92.94 112 ASP A CA 1
ATOM 875 C C . ASP A 1 112 ? -5.368 -13.473 19.886 1.00 92.94 112 ASP A C 1
ATOM 877 O O . ASP A 1 112 ? -4.399 -14.212 20.075 1.00 92.94 112 ASP A O 1
ATOM 881 N N . SER A 1 113 ? -5.831 -13.217 18.657 1.00 95.50 113 SER A N 1
ATOM 882 C CA . SER A 1 113 ? -5.191 -13.731 17.452 1.00 95.50 113 SER A CA 1
ATOM 883 C C . SER A 1 113 ? -3.901 -12.980 17.141 1.00 95.50 113 SER A C 1
ATOM 885 O O . SER A 1 113 ? -3.836 -11.749 17.154 1.00 95.50 113 SER A O 1
ATOM 887 N N . THR A 1 114 ? -2.873 -13.740 16.791 1.00 94.94 114 THR A N 1
ATOM 888 C CA . THR A 1 114 ? -1.572 -13.238 16.361 1.00 94.94 114 THR A CA 1
ATOM 889 C C . THR A 1 114 ? -1.285 -13.690 14.941 1.00 94.94 114 THR A C 1
ATOM 891 O O . THR A 1 114 ? -1.672 -14.777 14.514 1.00 94.94 114 THR A O 1
ATOM 894 N N . TYR A 1 115 ? -0.591 -12.834 14.206 1.00 92.88 115 TYR A N 1
ATOM 895 C CA . TYR A 1 115 ? -0.330 -12.990 12.791 1.00 92.88 115 TYR A CA 1
ATOM 896 C C . TYR A 1 115 ? 1.131 -12.709 12.523 1.00 92.88 115 TYR A C 1
ATOM 898 O O . TYR A 1 115 ? 1.727 -11.778 13.069 1.00 92.88 115 TYR A O 1
ATOM 906 N N . TYR A 1 116 ? 1.704 -13.481 11.624 1.00 89.06 116 TYR A N 1
ATOM 907 C CA . TYR A 1 116 ? 2.932 -13.063 10.982 1.00 89.06 116 TYR A CA 1
ATOM 908 C C . TYR A 1 116 ? 2.661 -11.965 9.961 1.00 89.06 116 TYR A C 1
ATOM 910 O O . TYR A 1 116 ? 1.564 -11.869 9.405 1.00 89.06 116 TYR A O 1
ATOM 918 N N . TRP A 1 117 ? 3.672 -11.145 9.706 1.00 88.81 117 TRP A N 1
ATOM 919 C CA . TRP A 1 117 ? 3.541 -10.056 8.754 1.00 88.81 117 TRP A CA 1
ATOM 920 C C . TRP A 1 117 ? 3.675 -10.578 7.316 1.00 88.81 117 TRP A C 1
ATOM 922 O O . TRP A 1 117 ? 4.692 -11.178 6.971 1.00 88.81 117 TRP A O 1
ATOM 932 N N . GLY A 1 118 ? 2.662 -10.323 6.484 1.00 82.62 118 GLY A N 1
ATOM 933 C CA . GLY A 1 118 ? 2.594 -10.718 5.073 1.00 82.62 118 GLY A CA 1
ATOM 934 C C . GLY A 1 118 ? 2.691 -12.230 4.823 1.00 82.62 118 GLY A C 1
ATOM 935 O O . GLY A 1 118 ? 2.808 -13.037 5.745 1.00 82.62 118 GLY A O 1
ATOM 936 N N . ASP A 1 119 ? 2.659 -12.640 3.558 1.00 75.44 119 ASP A N 1
ATOM 937 C CA . ASP A 1 119 ? 2.970 -14.023 3.182 1.00 75.44 119 ASP A CA 1
ATOM 938 C C . ASP A 1 119 ? 4.450 -14.376 3.488 1.00 75.44 119 ASP A C 1
ATOM 940 O O . ASP A 1 119 ? 5.383 -13.758 2.974 1.00 75.44 119 ASP A O 1
ATOM 944 N N . ARG A 1 120 ? 4.699 -15.378 4.344 1.00 65.25 120 ARG A N 1
ATOM 945 C CA . ARG A 1 120 ? 6.001 -15.608 5.031 1.00 65.25 120 ARG A CA 1
ATOM 946 C C . ARG A 1 120 ? 6.999 -16.501 4.315 1.00 65.25 120 ARG A C 1
ATOM 948 O O . ARG A 1 120 ? 7.870 -17.160 4.892 1.00 65.25 120 ARG A O 1
ATOM 955 N N . THR A 1 121 ? 6.791 -16.685 3.041 1.00 55.06 121 THR A N 1
ATOM 956 C CA . THR A 1 121 ? 6.862 -18.057 2.565 1.00 55.06 121 THR A CA 1
ATOM 957 C C . THR A 1 121 ? 8.313 -18.375 2.077 1.00 55.06 121 THR A C 1
ATOM 959 O O . THR A 1 121 ? 8.670 -19.491 1.697 1.00 55.06 121 THR A O 1
ATOM 962 N N . LEU A 1 122 ? 9.230 -17.409 2.284 1.00 47.22 122 LEU A N 1
ATOM 963 C CA . LEU A 1 122 ? 10.671 -17.417 2.004 1.00 47.22 122 LEU A CA 1
ATOM 964 C C . LEU A 1 122 ? 11.614 -17.728 3.184 1.00 47.22 122 LEU A C 1
ATOM 966 O O . LEU A 1 122 ? 12.812 -17.809 2.922 1.00 47.22 122 LEU A O 1
ATOM 970 N N . ASN A 1 123 ? 11.164 -17.906 4.438 1.00 47.72 123 ASN A N 1
ATOM 971 C CA . ASN A 1 123 ? 12.055 -18.355 5.530 1.00 47.72 123 ASN A CA 1
ATOM 972 C C . ASN A 1 123 ? 11.302 -18.778 6.808 1.00 47.72 123 ASN A C 1
ATOM 974 O O . ASN A 1 123 ? 10.938 -17.955 7.643 1.00 47.72 123 ASN A O 1
ATOM 978 N N . HIS A 1 124 ? 11.168 -20.091 6.995 1.00 49.31 124 HIS A N 1
ATOM 979 C CA . HIS A 1 124 ? 10.585 -20.727 8.179 1.00 49.31 124 HIS A CA 1
ATOM 980 C C . HIS A 1 124 ? 11.605 -20.839 9.321 1.00 49.31 124 HIS A C 1
ATOM 982 O O . HIS A 1 124 ? 12.129 -21.918 9.603 1.00 49.31 124 HIS A O 1
ATOM 988 N N . ARG A 1 125 ? 11.909 -19.729 9.994 1.00 54.66 125 ARG A N 1
ATOM 989 C CA . ARG A 1 125 ? 12.325 -19.822 11.399 1.00 54.66 125 ARG A CA 1
ATOM 990 C C . ARG A 1 125 ? 11.174 -19.328 12.242 1.00 54.66 125 ARG A C 1
ATOM 992 O O . ARG A 1 125 ? 11.063 -18.138 12.517 1.00 54.66 125 ARG A O 1
ATOM 999 N N . ASP A 1 126 ? 10.304 -20.259 12.603 1.00 58.84 126 ASP A N 1
ATOM 1000 C CA . ASP A 1 126 ? 9.232 -19.990 13.548 1.00 58.84 126 ASP A CA 1
ATOM 1001 C C . ASP A 1 126 ? 9.867 -19.842 14.924 1.00 58.84 126 ASP A C 1
ATOM 1003 O O . ASP A 1 126 ? 10.122 -20.822 15.619 1.00 58.84 126 ASP A O 1
ATOM 1007 N N . TYR A 1 127 ? 10.185 -18.597 15.280 1.00 60.06 127 TYR A N 1
ATOM 1008 C CA . TYR A 1 127 ? 10.571 -18.255 16.643 1.00 60.06 127 TYR A CA 1
ATOM 1009 C C . TYR A 1 127 ? 9.433 -18.623 17.609 1.00 60.06 127 TYR A C 1
ATOM 1011 O O . TYR A 1 127 ? 9.649 -19.270 18.630 1.00 60.06 127 TYR A O 1
ATOM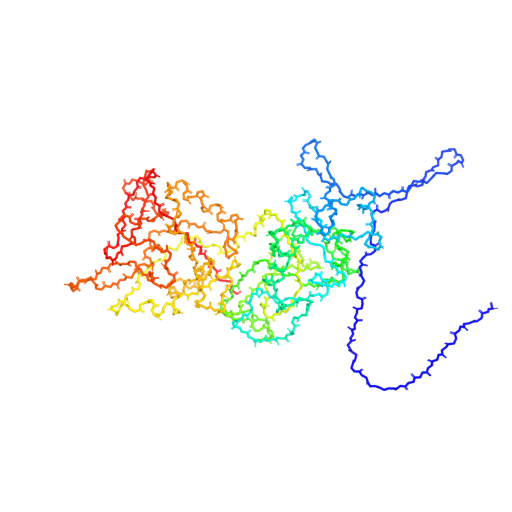 1019 N N . MET A 1 128 ? 8.200 -18.280 17.224 1.00 72.44 128 MET A N 1
ATOM 1020 C CA . MET A 1 128 ? 6.964 -18.645 17.911 1.00 72.44 128 MET A CA 1
ATOM 1021 C C . MET A 1 128 ? 5.848 -18.835 16.871 1.00 72.44 128 MET A C 1
ATOM 1023 O O . MET A 1 128 ? 5.820 -18.059 15.911 1.00 72.44 128 MET A O 1
ATOM 1027 N N . PRO A 1 129 ? 4.954 -19.837 17.008 1.00 83.31 129 PRO A N 1
ATOM 1028 C CA . PRO A 1 129 ? 3.818 -20.011 16.105 1.00 83.31 129 PRO A CA 1
ATOM 1029 C C . PRO A 1 129 ? 2.830 -18.845 16.233 1.00 83.31 129 PRO A C 1
ATOM 1031 O O . PRO A 1 129 ? 2.446 -18.482 17.344 1.00 83.31 129 PRO A O 1
ATOM 1034 N N . ALA A 1 130 ? 2.395 -18.283 15.104 1.00 89.69 130 ALA A N 1
ATOM 1035 C CA . ALA A 1 130 ? 1.182 -17.469 15.068 1.00 89.69 130 ALA A CA 1
ATOM 1036 C C . ALA A 1 130 ? -0.038 -18.341 15.392 1.00 89.69 130 ALA A C 1
ATOM 1038 O O . ALA A 1 130 ? -0.056 -19.535 15.086 1.00 89.69 130 ALA A O 1
ATOM 1039 N N . SER A 1 131 ? -1.056 -17.736 15.995 1.00 93.25 131 SER A N 1
ATOM 1040 C CA . SER A 1 131 ? -2.278 -18.419 16.416 1.00 93.25 131 SER A CA 1
ATOM 1041 C C . SER A 1 131 ? -3.484 -17.569 16.057 1.00 93.25 131 SER A C 1
ATOM 1043 O O . SER A 1 131 ? -3.589 -16.435 16.510 1.00 93.25 131 SER A O 1
ATOM 1045 N N . CYS A 1 132 ? -4.393 -18.114 15.260 1.00 94.56 132 CYS A N 1
ATOM 1046 C CA . CYS A 1 132 ? -5.601 -17.451 14.786 1.00 94.56 132 CYS A CA 1
ATOM 1047 C C . CYS A 1 132 ? -6.668 -18.505 14.450 1.00 94.56 132 CYS A C 1
ATOM 1049 O O . CYS A 1 132 ? -6.363 -19.69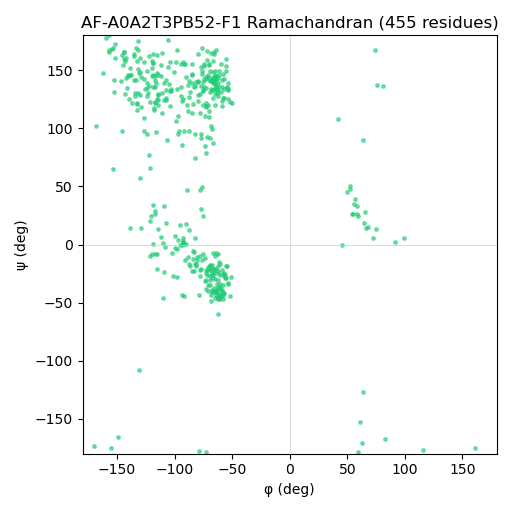6 14.374 1.00 94.56 132 CYS A O 1
ATOM 1051 N N . ALA A 1 133 ? -7.911 -18.071 14.234 1.00 95.50 133 ALA A N 1
ATOM 1052 C CA . ALA A 1 133 ? -9.023 -18.955 13.866 1.00 95.50 133 ALA A CA 1
ATOM 1053 C C . ALA A 1 133 ? -9.237 -19.103 12.346 1.00 95.50 133 ALA A C 1
ATOM 1055 O O . ALA A 1 133 ? -10.170 -19.786 11.932 1.00 95.50 133 ALA A O 1
ATOM 1056 N N . LEU A 1 134 ? -8.386 -18.475 11.524 1.00 94.00 134 LEU A N 1
ATOM 1057 C CA . LEU A 1 134 ? -8.521 -18.498 10.068 1.00 94.00 134 LEU A CA 1
ATOM 1058 C C . LEU A 1 134 ? -8.390 -19.929 9.524 1.00 94.00 134 LEU A C 1
ATOM 1060 O O . LEU A 1 134 ? -7.518 -20.684 9.947 1.00 94.00 134 LEU A O 1
ATOM 1064 N N . ASP A 1 135 ? -9.158 -20.261 8.485 1.00 91.00 135 ASP A N 1
ATOM 1065 C CA . ASP A 1 135 ? -9.003 -21.509 7.709 1.00 91.00 135 ASP A CA 1
ATOM 1066 C C . ASP A 1 135 ? -7.803 -21.453 6.729 1.00 91.00 135 ASP A C 1
ATOM 1068 O O . ASP A 1 135 ? -7.825 -21.993 5.623 1.00 91.00 135 ASP A O 1
ATOM 1072 N N . LYS A 1 136 ? -6.758 -20.703 7.098 1.00 89.94 136 LYS A N 1
ATOM 1073 C CA . LYS A 1 136 ? -5.518 -20.473 6.343 1.00 89.94 136 LYS A CA 1
ATOM 1074 C C . LYS A 1 136 ? -4.367 -20.193 7.312 1.00 89.94 136 LYS A C 1
ATOM 1076 O O . LYS A 1 136 ? -4.581 -19.984 8.502 1.00 89.94 136 LYS A O 1
ATOM 1081 N N . ASP A 1 137 ? -3.145 -20.107 6.790 1.00 88.31 137 ASP A N 1
ATOM 1082 C CA . ASP A 1 137 ? -1.984 -19.685 7.578 1.00 88.31 137 ASP A CA 1
ATOM 1083 C C . ASP A 1 137 ? -2.225 -18.324 8.256 1.00 88.31 137 ASP A C 1
ATOM 1085 O O . ASP A 1 137 ? -2.676 -17.370 7.612 1.00 88.31 137 ASP A O 1
ATOM 1089 N N . CYS A 1 138 ? -1.868 -18.221 9.538 1.00 91.25 138 CYS A N 1
ATOM 1090 C CA . CYS A 1 138 ? -2.036 -17.015 10.349 1.00 91.25 138 CYS A CA 1
ATOM 1091 C C . CYS A 1 138 ? -1.044 -15.915 9.957 1.00 91.25 138 CYS A C 1
ATOM 1093 O O . CYS A 1 138 ? -0.023 -15.688 10.612 1.00 91.25 138 CYS A O 1
ATOM 1095 N N . ASN A 1 139 ? -1.352 -15.216 8.871 1.00 90.75 139 ASN A N 1
ATOM 1096 C CA . ASN A 1 139 ? -0.612 -14.057 8.401 1.00 90.75 139 ASN A CA 1
ATOM 1097 C C . ASN A 1 139 ? -1.543 -12.906 7.993 1.00 90.75 139 ASN A C 1
ATOM 1099 O O . ASN A 1 139 ? -2.740 -13.104 7.772 1.00 90.75 139 ASN A O 1
ATOM 1103 N N . THR A 1 140 ? -0.993 -11.693 7.906 1.00 92.38 140 THR A N 1
ATOM 1104 C CA . THR A 1 140 ? -1.795 -10.493 7.626 1.00 92.38 140 THR A CA 1
ATOM 1105 C C . THR A 1 140 ? -2.402 -10.475 6.221 1.00 92.38 140 THR A C 1
ATOM 1107 O O . THR A 1 140 ? -3.462 -9.881 6.047 1.00 92.38 140 THR A O 1
ATOM 1110 N N . ASP A 1 141 ? -1.779 -11.117 5.224 1.00 89.25 141 ASP A N 1
ATOM 1111 C CA . ASP A 1 141 ? -2.321 -11.167 3.856 1.00 89.25 141 ASP A CA 1
ATOM 1112 C C . ASP A 1 141 ? -3.606 -12.017 3.814 1.00 89.25 141 ASP A C 1
ATOM 1114 O O . ASP A 1 141 ? -4.618 -11.582 3.260 1.0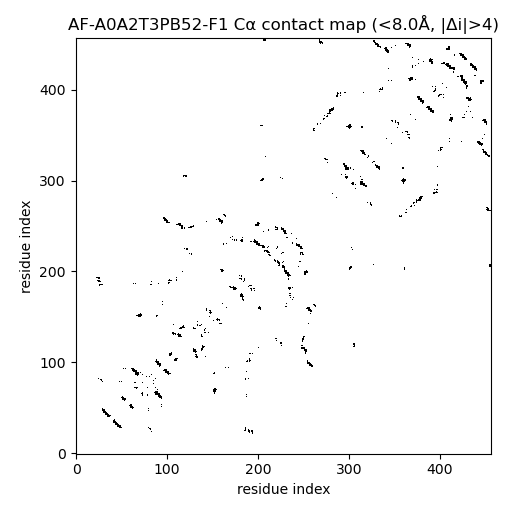0 89.25 141 ASP A O 1
ATOM 1118 N N . ASN A 1 142 ? -3.612 -13.171 4.489 1.00 92.50 142 ASN A N 1
ATOM 1119 C CA . ASN A 1 142 ? -4.791 -14.027 4.643 1.00 92.50 142 ASN A CA 1
ATOM 1120 C C . ASN A 1 142 ? -5.881 -13.374 5.504 1.00 92.50 142 ASN A C 1
ATOM 1122 O O . ASN A 1 142 ? -7.059 -13.476 5.166 1.00 92.50 142 ASN A O 1
ATOM 1126 N N . LEU A 1 143 ? -5.509 -12.673 6.583 1.00 96.00 143 LEU A N 1
ATOM 1127 C CA . LEU A 1 143 ? -6.453 -11.907 7.406 1.00 96.00 143 LEU A CA 1
ATOM 1128 C C . LEU A 1 143 ? -7.194 -10.854 6.566 1.00 96.00 143 LEU A C 1
ATOM 1130 O O . LEU A 1 143 ? -8.421 -10.749 6.622 1.00 96.00 143 LEU A O 1
ATOM 1134 N N . VAL A 1 144 ? -6.450 -10.100 5.752 1.00 95.31 144 VAL A N 1
ATOM 1135 C CA . VAL A 1 144 ? -7.002 -9.101 4.830 1.00 95.31 144 VAL A CA 1
ATOM 1136 C C . VAL A 1 144 ? -7.887 -9.752 3.767 1.00 95.31 144 VAL A C 1
ATOM 1138 O O . VAL A 1 144 ? -8.967 -9.241 3.463 1.00 95.31 144 VAL A O 1
ATOM 1141 N N . GLU A 1 145 ? -7.458 -10.874 3.190 1.00 94.38 145 GLU A N 1
ATOM 1142 C CA . GLU A 1 145 ? -8.246 -11.607 2.198 1.00 94.38 145 GLU A CA 1
ATOM 1143 C C . GLU A 1 145 ? -9.585 -12.076 2.780 1.00 94.38 145 GLU A C 1
ATOM 1145 O O . GLU A 1 145 ? -10.629 -11.854 2.165 1.00 94.38 145 GLU A O 1
ATOM 1150 N N . ILE A 1 146 ? -9.570 -12.659 3.981 1.00 96.69 146 ILE A N 1
ATOM 1151 C CA . ILE A 1 146 ? -10.766 -13.168 4.661 1.00 96.69 146 ILE A CA 1
ATOM 1152 C C . ILE A 1 146 ? -11.724 -12.028 5.015 1.00 96.69 146 ILE A C 1
ATOM 1154 O O . ILE A 1 146 ? -12.908 -12.125 4.695 1.00 96.69 146 ILE A O 1
ATOM 1158 N N . ALA A 1 147 ? -11.234 -10.915 5.570 1.00 97.19 147 ALA A N 1
ATOM 1159 C CA . ALA A 1 147 ? -12.071 -9.749 5.868 1.00 97.19 147 ALA A CA 1
ATOM 1160 C C . ALA A 1 147 ? -12.779 -9.197 4.618 1.00 97.19 147 ALA A C 1
ATOM 1162 O O . ALA A 1 147 ? -13.969 -8.875 4.656 1.00 97.19 147 ALA A O 1
ATOM 1163 N N . ASN A 1 148 ? -12.067 -9.137 3.490 1.00 97.75 148 ASN A N 1
ATOM 1164 C CA . ASN A 1 148 ? -12.621 -8.677 2.218 1.00 97.75 148 ASN A CA 1
ATOM 1165 C C . ASN A 1 148 ? -13.592 -9.683 1.587 1.00 97.75 148 ASN A C 1
ATOM 1167 O O . ASN A 1 148 ? -14.613 -9.278 1.031 1.00 97.75 148 ASN A O 1
ATOM 1171 N N . ALA A 1 149 ? -13.311 -10.983 1.690 1.00 97.44 149 ALA A N 1
ATOM 1172 C CA . ALA A 1 149 ? -14.190 -12.040 1.195 1.00 97.44 149 ALA A CA 1
ATOM 1173 C C . ALA A 1 149 ? -15.505 -12.108 1.987 1.00 97.44 149 ALA A C 1
ATOM 1175 O O . ALA A 1 149 ? -16.578 -12.244 1.395 1.00 97.44 149 ALA A O 1
ATOM 1176 N N . GLN A 1 150 ? -15.430 -11.950 3.311 1.00 96.44 150 GLN A N 1
ATOM 1177 C CA . GLN A 1 150 ? -16.593 -11.891 4.200 1.00 96.44 150 GLN A CA 1
ATOM 1178 C C . GLN A 1 150 ? -17.362 -10.572 4.100 1.00 96.44 150 GLN A C 1
ATOM 1180 O O . GLN A 1 150 ? -18.471 -10.474 4.619 1.00 96.44 150 GLN A O 1
ATOM 1185 N N . LYS A 1 151 ? -16.793 -9.565 3.427 1.00 97.12 151 LYS A N 1
ATOM 1186 C CA . LYS A 1 151 ? -17.308 -8.195 3.397 1.00 97.12 151 LYS A CA 1
ATOM 1187 C C . LYS A 1 151 ? -17.551 -7.654 4.804 1.00 97.12 151 LYS A C 1
ATOM 1189 O O . LYS A 1 151 ? -18.633 -7.138 5.077 1.00 97.12 151 LYS A O 1
ATOM 1194 N N . LEU A 1 152 ? -16.576 -7.810 5.704 1.00 96.81 152 LEU A N 1
ATOM 1195 C CA . LEU A 1 152 ? -16.693 -7.359 7.092 1.00 96.81 152 LEU A CA 1
ATOM 1196 C C . LEU A 1 152 ? -17.168 -5.895 7.119 1.00 96.81 152 LEU A C 1
ATOM 1198 O O . LEU A 1 152 ? -16.552 -5.029 6.495 1.00 96.81 152 LEU A O 1
ATOM 1202 N N . CYS A 1 153 ? -18.296 -5.634 7.783 1.00 96.31 153 CYS A N 1
ATOM 1203 C CA . CYS A 1 153 ? -18.954 -4.324 7.840 1.00 96.31 153 CYS A CA 1
ATOM 1204 C C . CYS A 1 153 ? -19.287 -3.729 6.460 1.00 96.31 153 CYS A C 1
ATOM 1206 O O . CYS A 1 153 ? -19.176 -2.521 6.241 1.00 96.31 153 CYS A O 1
ATOM 1208 N N . GLY A 1 154 ? -19.632 -4.586 5.497 1.00 96.50 154 GLY A N 1
ATOM 1209 C CA . GLY A 1 154 ? -19.998 -4.208 4.132 1.00 96.50 154 GLY A CA 1
ATOM 1210 C C . GLY A 1 154 ? -18.830 -3.736 3.257 1.00 96.50 154 GLY A C 1
ATOM 1211 O O . GLY A 1 154 ? -19.058 -3.290 2.130 1.00 96.50 154 GLY A O 1
ATOM 1212 N N . LYS A 1 155 ? -17.582 -3.816 3.740 1.00 97.62 155 LYS A N 1
ATOM 1213 C CA . LYS A 1 155 ? -16.383 -3.299 3.056 1.00 97.62 155 LYS A CA 1
ATOM 1214 C C . LYS A 1 155 ? -15.588 -4.399 2.353 1.00 97.62 155 LYS A C 1
ATOM 1216 O O . LYS A 1 155 ? -15.534 -5.532 2.814 1.00 97.62 155 LYS A O 1
ATOM 1221 N N . THR A 1 156 ? -14.935 -4.047 1.246 1.00 97.19 156 THR A N 1
ATOM 1222 C CA . THR A 1 156 ? -14.085 -4.953 0.439 1.00 97.19 156 THR A CA 1
ATOM 1223 C C . THR A 1 156 ? -12.701 -4.371 0.150 1.00 97.19 156 THR A C 1
ATOM 1225 O O . THR A 1 156 ? -11.999 -4.827 -0.753 1.00 97.19 156 THR A O 1
ATOM 1228 N N . ASP A 1 157 ? -12.336 -3.318 0.871 1.00 95.75 157 ASP A N 1
ATOM 1229 C CA . ASP A 1 157 ? -11.078 -2.587 0.766 1.00 95.75 157 ASP A CA 1
ATOM 1230 C C . ASP A 1 157 ? -10.300 -2.594 2.093 1.00 95.75 157 ASP A C 1
ATOM 1232 O O . ASP A 1 157 ? -9.485 -1.707 2.344 1.00 95.75 157 ASP A O 1
ATOM 1236 N N . TRP A 1 158 ? -10.538 -3.599 2.942 1.00 97.50 158 TRP A N 1
ATOM 1237 C CA . TRP A 1 158 ? -9.766 -3.817 4.159 1.00 97.50 158 TRP A CA 1
ATOM 1238 C C . TRP A 1 158 ? -8.292 -4.014 3.841 1.00 97.50 158 TRP A C 1
ATOM 1240 O O . TRP A 1 158 ? -7.926 -4.680 2.867 1.00 97.50 158 TRP A O 1
ATOM 1250 N N . ARG A 1 159 ? -7.449 -3.456 4.703 1.00 95.31 159 ARG A N 1
ATOM 1251 C CA . ARG A 1 159 ? -5.992 -3.530 4.624 1.00 95.31 159 ARG A CA 1
ATOM 1252 C C . ARG A 1 159 ? -5.375 -3.299 5.998 1.00 95.31 159 ARG A C 1
ATOM 1254 O O . ARG A 1 159 ? -6.036 -2.825 6.921 1.00 95.31 159 ARG A O 1
ATOM 1261 N N . MET A 1 160 ? -4.083 -3.591 6.105 1.00 94.44 160 MET A N 1
ATOM 1262 C CA . MET A 1 160 ? -3.295 -3.158 7.254 1.00 94.44 160 MET A CA 1
ATOM 1263 C C . MET A 1 160 ? -3.189 -1.615 7.278 1.00 94.44 160 MET A C 1
ATOM 1265 O O . MET A 1 160 ? -3.055 -1.001 6.209 1.00 94.44 160 MET A O 1
ATOM 1269 N N . PRO A 1 161 ? -3.242 -0.987 8.462 1.00 94.50 161 PRO A N 1
ATOM 1270 C CA . PRO A 1 161 ? -3.106 0.457 8.636 1.00 94.50 161 PRO A CA 1
ATOM 1271 C C . PRO A 1 161 ? -1.653 0.937 8.536 1.00 94.50 161 PRO A C 1
ATOM 1273 O O . PRO A 1 161 ? -0.714 0.210 8.870 1.00 94.50 161 PRO A O 1
ATOM 1276 N N . THR A 1 162 ? -1.461 2.185 8.122 1.00 90.44 162 THR A N 1
ATOM 1277 C CA . THR A 1 162 ? -0.184 2.908 8.264 1.00 90.44 162 THR A CA 1
ATOM 1278 C C . THR A 1 162 ? 0.016 3.370 9.717 1.00 90.44 162 THR A C 1
ATOM 1280 O O . THR A 1 162 ? -0.915 3.331 10.531 1.00 90.44 162 THR A O 1
ATOM 1283 N N . ARG A 1 163 ? 1.214 3.849 10.084 1.00 88.25 163 ARG A N 1
ATOM 1284 C CA . ARG A 1 163 ? 1.421 4.486 11.402 1.00 88.25 163 ARG A CA 1
ATOM 1285 C C . ARG A 1 163 ? 0.608 5.770 11.531 1.00 88.25 163 ARG A C 1
ATOM 1287 O O . ARG A 1 163 ? 0.042 6.023 12.592 1.00 88.25 163 ARG A O 1
ATOM 1294 N N . ASN A 1 164 ? 0.540 6.570 10.471 1.00 89.44 164 ASN A N 1
ATOM 1295 C CA . ASN A 1 164 ? -0.236 7.807 10.457 1.00 89.44 164 ASN A CA 1
ATOM 1296 C C . ASN A 1 164 ? -1.738 7.553 10.628 1.00 89.44 164 ASN A C 1
ATOM 1298 O O . ASN A 1 164 ? -2.400 8.333 11.304 1.00 89.44 164 ASN A O 1
ATOM 1302 N N . GLU A 1 165 ? -2.263 6.443 10.109 1.00 94.50 165 GLU A N 1
ATOM 1303 C CA . GLU A 1 165 ? -3.645 6.026 10.364 1.00 94.50 165 GLU A CA 1
ATOM 1304 C C . GLU A 1 165 ? -3.840 5.615 11.817 1.00 94.50 165 GLU A C 1
ATOM 1306 O O . GLU A 1 165 ? -4.747 6.131 12.462 1.00 94.50 165 GLU A O 1
ATOM 1311 N N . TRP A 1 166 ? -2.967 4.775 12.383 1.00 93.94 166 TRP A N 1
ATOM 1312 C CA . TRP A 1 166 ? -3.021 4.444 13.815 1.00 93.94 166 TRP A CA 1
ATOM 1313 C C . TRP A 1 166 ? -3.057 5.700 14.696 1.00 93.94 166 TRP A C 1
ATOM 1315 O O . TRP A 1 166 ? -3.896 5.811 15.587 1.00 93.94 166 TRP A O 1
ATOM 1325 N N . LYS A 1 167 ? -2.218 6.699 14.399 1.00 91.44 167 LYS A N 1
ATOM 1326 C CA . LYS A 1 167 ? -2.187 7.983 15.121 1.00 91.44 167 LYS A CA 1
ATOM 1327 C C . LYS A 1 167 ? -3.507 8.768 15.067 1.00 91.44 167 LYS A C 1
ATOM 1329 O O . LYS A 1 167 ? -3.700 9.652 15.892 1.00 91.44 167 LYS A O 1
ATOM 1334 N N . THR A 1 168 ? -4.428 8.461 14.147 1.00 94.44 168 THR A N 1
ATOM 1335 C CA . THR A 1 168 ? -5.758 9.103 14.118 1.00 94.44 168 THR A CA 1
ATOM 1336 C C . THR A 1 168 ? -6.674 8.635 15.245 1.00 94.44 168 THR A C 1
ATOM 1338 O O . THR A 1 168 ? -7.569 9.381 15.633 1.00 94.44 168 THR A O 1
ATOM 1341 N N . ILE A 1 169 ? -6.452 7.439 15.800 1.00 94.44 169 ILE A N 1
ATOM 1342 C CA . ILE A 1 169 ? -7.282 6.855 16.867 1.00 94.44 169 ILE A CA 1
ATOM 1343 C C . ILE A 1 169 ? -6.531 6.662 18.187 1.00 94.44 169 ILE A C 1
ATOM 1345 O O . ILE A 1 169 ? -7.169 6.362 19.195 1.00 94.44 169 ILE A O 1
ATOM 1349 N N . LEU A 1 170 ? -5.209 6.866 18.193 1.00 92.56 170 LEU A N 1
ATOM 1350 C CA . LEU A 1 170 ? -4.391 6.803 19.400 1.00 92.56 170 LEU A CA 1
ATOM 1351 C C . LEU A 1 170 ? -4.129 8.192 19.993 1.00 92.56 170 LEU A C 1
ATOM 1353 O O . LEU A 1 170 ? -3.762 9.114 19.265 1.00 92.56 170 LEU A O 1
ATOM 1357 N N . THR A 1 171 ? -4.280 8.349 21.310 1.00 89.31 171 THR A N 1
ATOM 1358 C CA . THR A 1 171 ? -4.049 9.626 22.002 1.00 89.31 171 THR A CA 1
ATOM 1359 C C . THR A 1 171 ? -3.396 9.445 23.373 1.00 89.31 171 THR A C 1
ATOM 1361 O O . THR A 1 171 ? -3.691 8.509 24.119 1.00 89.31 171 THR A O 1
ATOM 1364 N N . THR A 1 172 ? -2.505 10.373 23.728 1.00 86.38 172 THR A N 1
ATOM 1365 C CA . THR A 1 172 ? -1.732 10.305 24.979 1.00 86.38 172 THR A CA 1
ATOM 1366 C C . THR A 1 172 ? -2.628 10.518 26.196 1.00 86.38 172 THR A C 1
ATOM 1368 O O . THR A 1 172 ? -2.348 9.999 27.268 1.00 86.38 172 THR A O 1
ATOM 1371 N N . GLU A 1 173 ? -3.736 11.242 26.040 1.00 87.31 173 GLU A N 1
ATOM 1372 C CA . GLU A 1 173 ? -4.703 11.512 27.108 1.00 87.31 173 GLU A CA 1
ATOM 1373 C C . GLU A 1 173 ? -5.424 10.248 27.591 1.00 87.31 173 GLU A C 1
ATOM 1375 O O . GLU A 1 173 ? -5.910 10.215 28.721 1.00 87.31 173 GLU A O 1
ATOM 1380 N N . MET A 1 174 ? -5.520 9.223 26.739 1.00 87.88 174 MET A N 1
ATOM 1381 C CA . MET A 1 174 ? -6.167 7.951 27.070 1.00 87.88 174 MET A CA 1
ATOM 1382 C C . MET A 1 174 ? -5.197 6.918 27.653 1.00 87.88 174 MET A C 1
ATOM 1384 O O . MET A 1 174 ? -5.645 5.934 28.243 1.00 87.88 174 MET A O 1
ATOM 1388 N N . LEU A 1 175 ? -3.890 7.159 27.539 1.00 88.94 175 LEU A N 1
ATOM 1389 C CA . LEU A 1 175 ? -2.851 6.305 28.098 1.00 88.94 175 LEU A CA 1
ATOM 1390 C C . LEU A 1 175 ? -2.861 6.355 29.632 1.00 88.94 175 LEU A C 1
ATOM 1392 O O . LEU A 1 175 ? -2.870 7.429 30.239 1.00 88.94 175 LEU A O 1
ATOM 1396 N N . ASN A 1 176 ? -2.788 5.190 30.277 1.00 89.06 176 ASN A N 1
ATOM 1397 C CA . ASN A 1 176 ? -2.525 5.107 31.711 1.00 89.06 176 ASN A CA 1
ATOM 1398 C C . ASN A 1 176 ? -1.686 3.868 32.039 1.00 89.06 176 ASN A C 1
ATOM 1400 O O . ASN A 1 176 ? -2.230 2.774 32.206 1.00 89.06 176 ASN A O 1
ATOM 1404 N N . ASP A 1 177 ? -0.375 4.060 32.178 1.00 87.62 177 ASP A N 1
ATOM 1405 C CA . ASP A 1 177 ? 0.569 2.966 32.419 1.00 87.62 177 ASP A CA 1
ATOM 1406 C C . ASP A 1 177 ? 0.315 2.258 33.760 1.00 87.62 177 ASP A C 1
ATOM 1408 O O . ASP A 1 177 ? 0.333 1.028 33.830 1.00 87.62 177 ASP A O 1
ATOM 1412 N N . GLU A 1 178 ? -0.010 3.010 34.820 1.00 89.00 178 GLU A N 1
ATOM 1413 C CA . GLU A 1 178 ? -0.294 2.453 36.154 1.00 89.00 178 GLU A CA 1
ATOM 1414 C C . GLU A 1 178 ? -1.484 1.486 36.135 1.00 89.00 178 GLU A C 1
ATOM 1416 O O . GLU A 1 178 ? -1.498 0.474 36.837 1.00 89.00 178 GLU A O 1
ATOM 1421 N N . LYS A 1 179 ? -2.490 1.795 35.314 1.00 87.69 179 LYS A N 1
ATOM 1422 C CA . LYS A 1 179 ? -3.706 0.994 35.150 1.00 87.69 179 LYS A CA 1
ATOM 1423 C C . LYS A 1 179 ? -3.644 0.051 33.949 1.00 87.69 179 LYS A C 1
ATOM 1425 O O . LYS A 1 179 ? -4.650 -0.607 33.688 1.00 87.69 179 LYS A O 1
ATOM 1430 N N . ARG A 1 180 ? -2.510 -0.013 33.236 1.00 87.12 180 ARG A N 1
ATOM 1431 C CA . ARG A 1 180 ? -2.319 -0.799 32.005 1.00 87.12 180 ARG A CA 1
ATOM 1432 C C . ARG A 1 180 ? -3.392 -0.510 30.947 1.00 87.12 180 ARG A C 1
ATOM 1434 O O . ARG A 1 180 ? -4.043 -1.427 30.454 1.00 87.12 180 ARG A O 1
ATOM 1441 N N . GLN A 1 181 ? -3.623 0.769 30.662 1.00 87.81 181 GLN A N 1
ATOM 1442 C CA . GLN A 1 181 ? -4.640 1.225 29.709 1.00 87.81 181 GLN A CA 1
ATOM 1443 C C . GLN A 1 181 ? -3.957 1.778 28.467 1.00 87.81 181 GLN A C 1
ATOM 1445 O O . GLN A 1 181 ? -3.111 2.670 28.566 1.00 87.81 181 GLN A O 1
ATOM 1450 N N . SER A 1 182 ? -4.319 1.227 27.314 1.00 90.44 182 SER A N 1
ATOM 1451 C CA . SER A 1 182 ? -3.764 1.588 26.018 1.00 90.44 182 SER A CA 1
ATOM 1452 C C . SER A 1 182 ? -4.224 2.986 25.595 1.00 90.44 182 SER A C 1
ATOM 1454 O O . SER A 1 182 ? -5.284 3.445 26.026 1.00 90.44 182 SER A O 1
ATOM 1456 N N . PRO A 1 183 ? -3.459 3.673 24.728 1.00 91.38 183 PRO A N 1
ATOM 1457 C CA . PRO A 1 183 ? -3.724 5.052 24.323 1.00 91.38 183 PRO A CA 1
ATOM 1458 C C . PRO A 1 183 ? -4.884 5.149 23.318 1.00 91.38 183 PRO A C 1
ATOM 1460 O O . PRO A 1 183 ? -4.724 5.741 22.264 1.00 91.38 183 PRO A O 1
ATOM 1463 N N . ILE A 1 184 ? -6.038 4.535 23.577 1.00 92.06 184 ILE A N 1
ATOM 1464 C CA . ILE A 1 184 ? -7.158 4.437 22.629 1.00 92.06 184 ILE A CA 1
ATOM 1465 C C . ILE A 1 184 ? -8.511 4.528 23.333 1.00 92.06 184 ILE A C 1
ATOM 1467 O O . ILE A 1 184 ? -8.627 4.283 24.533 1.00 92.06 184 ILE A O 1
ATOM 1471 N N . ASP A 1 185 ? -9.561 4.860 22.584 1.00 92.50 185 ASP A N 1
ATOM 1472 C CA . ASP A 1 185 ? -10.917 4.957 23.112 1.00 92.50 185 ASP A CA 1
ATOM 1473 C C . ASP A 1 185 ? -11.552 3.575 23.303 1.00 92.50 185 ASP A C 1
ATOM 1475 O O . ASP A 1 185 ? -12.142 2.969 22.406 1.00 92.50 185 ASP A O 1
ATOM 1479 N N . ARG A 1 186 ? -11.440 3.068 24.523 1.00 89.44 186 ARG A N 1
ATOM 1480 C CA . ARG A 1 186 ? -11.836 1.707 24.909 1.00 89.44 186 ARG A CA 1
ATOM 1481 C C . ARG A 1 186 ? -13.335 1.471 24.892 1.00 89.44 186 ARG A C 1
ATOM 1483 O O . ARG A 1 186 ? -13.770 0.325 24.861 1.00 89.44 186 ARG A O 1
ATOM 1490 N N . PHE A 1 187 ? -14.132 2.533 24.890 1.00 90.50 187 PHE A N 1
ATOM 1491 C CA . PHE A 1 187 ? -15.569 2.386 24.720 1.00 90.50 187 PHE A CA 1
ATOM 1492 C C . PHE A 1 187 ? -15.924 1.941 23.293 1.00 90.50 187 PHE A C 1
ATOM 1494 O O . PHE A 1 187 ? -16.910 1.229 23.100 1.00 90.50 187 PHE A O 1
ATOM 1501 N N . PHE A 1 188 ? -15.116 2.327 22.300 1.00 93.56 188 PHE A N 1
ATOM 1502 C CA . PHE A 1 188 ? -15.265 1.919 20.900 1.00 93.56 188 PHE A CA 1
ATOM 1503 C C . PHE A 1 188 ? -14.346 0.745 20.525 1.00 93.56 188 PHE A C 1
ATOM 1505 O O . PHE A 1 188 ? -14.726 -0.077 19.689 1.00 93.56 188 PHE A O 1
ATOM 1512 N N . PHE A 1 189 ? -13.197 0.613 21.197 1.00 94.06 189 PHE A N 1
ATOM 1513 C CA . PHE A 1 189 ? -12.192 -0.434 20.989 1.00 94.06 189 PHE A CA 1
ATOM 1514 C C . PHE A 1 189 ? -11.936 -1.267 22.264 1.00 94.06 189 PHE A C 1
ATOM 1516 O O . PHE A 1 189 ? -10.844 -1.236 22.837 1.00 94.06 189 PHE A O 1
ATOM 1523 N N . PRO A 1 190 ? -12.931 -2.036 22.737 1.00 90.94 190 PRO A N 1
ATOM 1524 C CA . PRO A 1 190 ? -12.940 -2.608 24.085 1.00 90.94 190 PRO A CA 1
ATOM 1525 C C . PRO A 1 190 ? -11.885 -3.689 24.331 1.00 90.94 190 PRO A C 1
ATOM 1527 O O . PRO A 1 190 ? -11.554 -3.950 25.484 1.00 90.94 190 PRO A O 1
ATOM 1530 N N . TYR A 1 191 ? -11.340 -4.310 23.284 1.00 90.19 191 TYR A N 1
ATOM 1531 C CA . TYR A 1 191 ? -10.360 -5.391 23.420 1.00 90.19 191 TYR A CA 1
ATOM 1532 C C . TYR A 1 191 ? -8.904 -4.958 23.236 1.00 90.19 191 TYR A C 1
ATOM 1534 O O . TYR A 1 191 ? -8.009 -5.779 23.392 1.00 90.19 191 TYR A O 1
ATOM 1542 N N . LEU A 1 192 ? -8.626 -3.695 22.918 1.00 89.00 192 LEU A N 1
ATOM 1543 C CA . LEU A 1 192 ? -7.241 -3.260 22.702 1.00 89.00 192 LEU A CA 1
ATOM 1544 C C . LEU A 1 192 ? -6.457 -3.148 24.017 1.00 89.00 192 LEU A C 1
ATOM 1546 O O . LEU A 1 192 ? -5.284 -3.504 24.036 1.00 89.00 192 LEU A O 1
ATOM 1550 N N . ASP A 1 193 ? -7.125 -2.814 25.125 1.00 83.75 193 ASP A N 1
ATOM 1551 C CA . ASP A 1 193 ? -6.547 -2.820 26.483 1.00 83.75 193 ASP A CA 1
ATOM 1552 C C . ASP A 1 193 ? -6.087 -4.206 26.943 1.00 83.75 193 ASP A C 1
ATOM 1554 O O . ASP A 1 193 ? -5.125 -4.329 27.702 1.00 83.75 193 ASP A O 1
ATOM 1558 N N . ALA A 1 194 ? -6.755 -5.267 26.475 1.00 84.62 194 ALA A N 1
ATOM 1559 C CA . ALA A 1 194 ? -6.303 -6.631 26.729 1.00 84.62 194 ALA A CA 1
ATOM 1560 C C . ALA A 1 194 ? -4.863 -6.829 26.237 1.00 84.62 194 ALA A C 1
ATOM 1562 O O . ALA A 1 194 ? -4.119 -7.622 26.808 1.00 84.62 194 ALA A O 1
ATOM 1563 N N . ASN A 1 195 ? -4.472 -6.072 25.214 1.00 86.25 195 ASN A N 1
ATOM 1564 C CA . ASN A 1 195 ? -3.177 -6.105 24.561 1.00 86.25 195 ASN A CA 1
ATOM 1565 C C . ASN A 1 195 ? -2.359 -4.842 24.890 1.00 86.25 195 ASN A C 1
ATOM 1567 O O . ASN A 1 195 ? -1.593 -4.366 24.054 1.00 86.25 195 ASN A O 1
ATOM 1571 N N . TYR A 1 196 ? -2.522 -4.289 26.100 1.00 88.38 196 TYR A N 1
ATOM 1572 C CA . TYR A 1 196 ? -1.673 -3.207 26.598 1.00 88.38 196 TYR A CA 1
ATOM 1573 C C . TYR A 1 196 ? -0.194 -3.591 26.537 1.00 88.38 196 TYR A C 1
ATOM 1575 O O . TYR A 1 196 ? 0.179 -4.682 26.975 1.00 88.38 196 TYR A O 1
ATOM 1583 N N . ASP A 1 197 ? 0.623 -2.652 26.054 1.00 87.81 197 ASP A N 1
ATOM 1584 C CA . ASP A 1 197 ? 2.065 -2.823 25.846 1.00 87.81 197 ASP A CA 1
ATOM 1585 C C . ASP A 1 197 ? 2.409 -3.969 24.879 1.00 87.81 197 ASP A C 1
ATOM 1587 O O . ASP A 1 197 ? 3.487 -4.547 24.926 1.00 87.81 197 ASP A O 1
ATOM 1591 N N . GLU A 1 198 ? 1.482 -4.316 23.983 1.00 90.06 198 GLU A N 1
ATOM 1592 C CA . GLU A 1 198 ? 1.735 -5.231 22.872 1.00 90.06 198 GLU A CA 1
ATOM 1593 C C . GLU A 1 198 ? 1.871 -4.458 21.555 1.00 90.06 198 GLU A C 1
ATOM 1595 O O . GLU A 1 198 ? 1.354 -3.349 21.382 1.00 90.06 198 GLU A O 1
ATOM 1600 N N . ALA A 1 199 ? 2.546 -5.079 20.591 1.00 90.44 199 ALA A N 1
ATOM 1601 C CA . ALA A 1 199 ? 2.759 -4.524 19.263 1.00 90.44 199 ALA A CA 1
ATOM 1602 C C . ALA A 1 199 ? 1.701 -5.007 18.259 1.00 90.44 199 ALA A C 1
ATOM 1604 O O . ALA A 1 199 ? 1.412 -6.203 18.160 1.00 90.44 199 ALA A O 1
ATOM 1605 N N . TYR A 1 200 ? 1.189 -4.068 17.466 1.00 93.88 200 TYR A N 1
ATOM 1606 C CA . TYR A 1 200 ? 0.302 -4.305 16.333 1.00 93.88 200 TYR A CA 1
ATOM 1607 C C . TYR A 1 200 ? 1.024 -4.026 15.025 1.00 93.88 200 TYR A C 1
ATOM 1609 O O . TYR A 1 200 ? 1.749 -3.041 14.901 1.00 93.88 200 TYR A O 1
ATOM 1617 N N . TRP A 1 201 ? 0.807 -4.866 14.022 1.00 93.81 201 TRP A N 1
ATOM 1618 C CA . TRP A 1 201 ? 1.394 -4.663 12.708 1.00 93.81 201 TRP A CA 1
ATOM 1619 C C . TRP A 1 201 ? 0.861 -3.413 12.001 1.00 93.81 201 TRP A C 1
ATOM 1621 O O . TRP A 1 201 ? -0.322 -3.075 12.076 1.00 93.81 201 TRP A O 1
ATOM 1631 N N . THR A 1 202 ? 1.752 -2.764 11.256 1.00 91.44 202 THR A N 1
ATOM 1632 C CA . THR A 1 202 ? 1.416 -1.733 10.265 1.00 91.44 202 THR A CA 1
ATOM 1633 C C . THR A 1 202 ? 1.564 -2.308 8.856 1.00 91.44 202 THR A C 1
ATOM 1635 O O . THR A 1 202 ? 2.021 -3.437 8.676 1.00 91.44 202 THR A O 1
ATOM 1638 N N . ASN A 1 203 ? 1.219 -1.542 7.828 1.00 87.94 203 ASN A N 1
ATOM 1639 C CA . ASN A 1 203 ? 1.409 -1.939 6.433 1.00 87.94 203 ASN A CA 1
ATOM 1640 C C . ASN A 1 203 ? 2.830 -1.701 5.886 1.00 87.94 203 ASN A C 1
ATOM 1642 O O . ASN A 1 203 ? 3.048 -1.894 4.690 1.00 87.94 203 ASN A O 1
ATOM 1646 N N . HIS A 1 204 ? 3.782 -1.270 6.717 1.00 85.00 204 HIS A N 1
ATOM 1647 C CA . HIS A 1 204 ? 5.095 -0.842 6.247 1.00 85.00 204 HIS A CA 1
ATOM 1648 C C . HIS A 1 204 ? 6.140 -1.956 6.365 1.00 85.00 204 HIS A C 1
ATOM 1650 O O . HIS A 1 204 ? 6.590 -2.282 7.466 1.00 85.00 204 HIS A O 1
ATOM 1656 N N . PHE A 1 205 ? 6.578 -2.475 5.217 1.00 82.38 205 PHE A N 1
ATOM 1657 C CA . PHE A 1 205 ? 7.728 -3.371 5.100 1.00 82.38 205 PHE A CA 1
ATOM 1658 C C . PHE A 1 205 ? 9.034 -2.593 4.942 1.00 82.38 205 PHE A C 1
ATOM 1660 O O . PHE A 1 205 ? 9.103 -1.612 4.201 1.00 82.38 205 PHE A O 1
ATOM 1667 N N . THR A 1 206 ? 10.100 -3.063 5.577 1.00 77.50 206 THR A N 1
ATOM 1668 C CA . THR A 1 206 ? 11.444 -2.496 5.459 1.00 77.50 206 THR A CA 1
ATOM 1669 C C . THR A 1 206 ? 12.509 -3.594 5.449 1.00 77.50 206 THR A C 1
ATOM 1671 O O . THR A 1 206 ? 12.277 -4.739 5.830 1.00 77.50 206 THR A O 1
ATOM 1674 N N . VAL A 1 207 ? 13.701 -3.253 4.961 1.00 70.56 207 VAL A N 1
ATOM 1675 C CA . VAL A 1 207 ? 14.846 -4.169 4.897 1.00 70.56 207 VAL A CA 1
ATOM 1676 C C . VAL A 1 207 ? 16.080 -3.470 5.444 1.00 70.56 207 VAL A C 1
ATOM 1678 O O . VAL A 1 207 ? 16.524 -2.457 4.890 1.00 70.56 207 VAL A O 1
ATOM 1681 N N . TYR A 1 208 ? 16.663 -4.060 6.486 1.00 69.00 208 TYR A N 1
ATOM 1682 C CA . TYR A 1 208 ? 17.939 -3.646 7.061 1.00 69.00 208 TYR A CA 1
ATOM 1683 C C . TYR A 1 208 ? 19.111 -4.281 6.324 1.00 69.00 208 TYR A C 1
ATOM 1685 O O . TYR A 1 208 ? 19.041 -5.416 5.845 1.00 69.00 208 TYR A O 1
ATOM 1693 N N . LEU A 1 209 ? 20.217 -3.545 6.234 1.00 62.56 209 LEU A N 1
ATOM 1694 C CA . LEU A 1 209 ? 21.417 -3.984 5.514 1.00 62.56 209 LEU A CA 1
ATOM 1695 C C . LEU A 1 209 ? 22.013 -5.288 6.043 1.00 62.56 209 LEU A C 1
ATOM 1697 O O . LEU A 1 209 ? 22.435 -6.122 5.241 1.00 62.56 209 LEU A O 1
ATOM 1701 N N . ASN A 1 210 ? 22.009 -5.460 7.363 1.00 61.19 210 ASN A N 1
ATOM 1702 C CA . ASN A 1 210 ? 22.605 -6.606 8.047 1.00 61.19 210 ASN A CA 1
ATOM 1703 C C . ASN A 1 210 ? 21.554 -7.483 8.752 1.00 61.19 210 ASN A C 1
ATOM 1705 O O . ASN A 1 210 ? 21.919 -8.338 9.547 1.00 61.19 210 ASN A O 1
ATOM 1709 N N . GLY A 1 211 ? 20.264 -7.287 8.451 1.00 62.62 211 GLY A N 1
ATOM 1710 C CA . GLY A 1 211 ? 19.183 -7.742 9.330 1.00 62.62 211 GLY A CA 1
ATOM 1711 C C . GLY A 1 211 ? 19.060 -6.851 10.570 1.00 62.62 211 GLY A C 1
ATOM 1712 O O . GLY A 1 211 ? 19.922 -6.013 10.836 1.00 62.62 211 GLY A O 1
ATOM 1713 N N . HIS A 1 212 ? 17.959 -7.000 11.296 1.00 61.19 212 HIS A N 1
ATOM 1714 C CA . HIS A 1 212 ? 17.735 -6.320 12.566 1.00 61.19 212 HIS A CA 1
ATOM 1715 C C . HIS A 1 212 ? 18.189 -7.249 13.701 1.00 61.19 212 HIS A C 1
ATOM 1717 O O . HIS A 1 212 ? 17.406 -8.027 14.250 1.00 61.19 212 HIS A O 1
ATOM 1723 N N . GLU A 1 213 ? 19.482 -7.205 14.028 1.00 55.72 213 GLU A N 1
ATOM 1724 C CA . GLU A 1 213 ? 20.021 -7.886 15.208 1.00 55.72 213 GLU A CA 1
ATOM 1725 C C . GLU A 1 213 ? 19.945 -6.947 16.417 1.00 55.72 213 GLU A C 1
ATOM 1727 O O . GLU A 1 213 ? 20.511 -5.853 16.417 1.00 55.72 213 GLU A O 1
ATOM 1732 N N . GLY A 1 214 ? 19.219 -7.370 17.455 1.00 56.25 214 GLY A N 1
ATOM 1733 C CA . GLY A 1 214 ? 19.276 -6.708 18.755 1.00 56.25 214 GLY A CA 1
ATOM 1734 C C . GLY A 1 214 ? 20.663 -6.862 19.403 1.00 56.25 214 GLY A C 1
ATOM 1735 O O . GLY A 1 214 ? 21.444 -7.717 18.982 1.00 56.25 214 GLY A O 1
ATOM 1736 N N . PRO A 1 215 ? 20.970 -6.076 20.454 1.00 51.22 215 PRO A N 1
ATOM 1737 C CA . PRO A 1 215 ? 22.262 -6.121 21.149 1.00 51.22 215 PRO A CA 1
ATOM 1738 C C . PRO A 1 215 ? 22.660 -7.512 21.679 1.00 51.22 215 PRO A C 1
ATOM 1740 O O . PRO A 1 215 ? 23.842 -7.747 21.914 1.00 51.22 215 PRO A O 1
ATOM 1743 N N . ASP A 1 216 ? 21.701 -8.430 21.815 1.00 53.47 216 ASP A N 1
ATOM 1744 C CA . ASP A 1 216 ? 21.906 -9.781 22.347 1.00 53.47 216 ASP A CA 1
ATOM 1745 C C . ASP A 1 216 ? 22.267 -10.844 21.287 1.00 53.47 216 ASP A C 1
ATOM 1747 O O . ASP A 1 216 ? 22.508 -11.995 21.645 1.00 53.47 216 ASP A O 1
ATOM 1751 N N . GLY A 1 217 ? 22.370 -10.472 20.002 1.00 51.81 217 GLY A N 1
ATOM 1752 C CA . GLY A 1 217 ? 22.720 -11.390 18.912 1.00 51.81 217 GLY A CA 1
ATOM 1753 C C . GLY A 1 217 ? 21.571 -12.318 18.480 1.00 51.81 217 GLY A C 1
ATOM 1754 O O . GLY A 1 217 ? 20.801 -12.815 19.292 1.00 51.81 217 GLY A O 1
ATOM 1755 N N . ASP A 1 218 ? 21.434 -12.472 17.161 1.00 53.31 218 ASP A N 1
ATOM 1756 C CA . ASP A 1 218 ? 20.690 -13.478 16.370 1.00 53.31 218 ASP A CA 1
ATOM 1757 C C . ASP A 1 218 ? 19.237 -13.924 16.693 1.00 53.31 218 ASP A C 1
ATOM 1759 O O . ASP A 1 218 ? 18.667 -14.696 15.913 1.00 53.31 218 ASP A O 1
ATOM 1763 N N . TRP A 1 219 ? 18.556 -13.429 17.730 1.00 53.38 219 TRP A N 1
ATOM 1764 C CA . TRP A 1 219 ? 17.382 -14.162 18.239 1.00 53.38 219 TRP A CA 1
ATOM 1765 C C . TRP A 1 219 ? 16.057 -14.055 17.447 1.00 53.38 219 TRP A C 1
ATOM 1767 O O . TRP A 1 219 ? 15.137 -14.826 17.709 1.00 53.38 219 TRP A O 1
ATOM 1777 N N . GLN A 1 220 ? 15.930 -13.160 16.455 1.00 57.81 220 GLN A N 1
ATOM 1778 C CA . GLN A 1 220 ? 14.625 -12.859 15.813 1.00 57.81 220 GLN A CA 1
ATOM 1779 C C . GLN A 1 220 ? 14.553 -13.173 14.307 1.00 57.81 220 GLN A C 1
ATOM 1781 O O . GLN A 1 220 ? 13.512 -12.998 13.673 1.00 57.81 220 GLN A O 1
ATOM 1786 N N . GLY A 1 221 ? 15.635 -13.682 13.707 1.00 60.84 221 GLY A N 1
ATOM 1787 C CA . GLY A 1 221 ? 15.600 -14.292 12.374 1.00 60.84 221 GLY A CA 1
ATOM 1788 C C . GLY A 1 221 ? 15.278 -13.368 11.190 1.00 60.84 221 GLY A C 1
ATOM 1789 O O . GLY A 1 221 ? 14.987 -13.897 10.113 1.00 60.84 221 GLY A O 1
ATOM 1790 N N . SER A 1 222 ? 15.331 -12.037 11.339 1.00 64.56 222 SER A N 1
ATOM 1791 C CA . SER A 1 222 ? 15.251 -11.149 10.178 1.00 64.56 222 SER A CA 1
ATOM 1792 C C . SER A 1 222 ? 16.541 -11.203 9.368 1.00 64.56 222 SER A C 1
ATOM 1794 O O . SER A 1 222 ? 17.648 -11.379 9.872 1.00 64.56 222 SER A O 1
ATOM 1796 N N . ASN A 1 223 ? 16.391 -11.148 8.052 1.00 64.69 223 ASN A N 1
ATOM 1797 C CA . ASN A 1 223 ? 17.488 -11.148 7.098 1.00 64.69 223 ASN A CA 1
ATOM 1798 C C . ASN A 1 223 ? 16.996 -10.519 5.790 1.00 64.69 223 ASN A C 1
ATOM 1800 O O . ASN A 1 223 ? 15.826 -10.172 5.656 1.00 64.69 223 ASN A O 1
ATOM 1804 N N . LYS A 1 224 ? 17.870 -10.429 4.786 1.00 60.50 224 LYS A N 1
ATOM 1805 C CA . LYS A 1 224 ? 17.557 -9.824 3.481 1.00 60.50 224 LYS A CA 1
ATOM 1806 C C . LYS A 1 224 ? 16.326 -10.392 2.744 1.00 60.50 224 LYS A C 1
ATOM 1808 O O . LYS A 1 224 ? 15.878 -9.749 1.802 1.00 60.50 224 LYS A O 1
ATOM 1813 N N . THR A 1 225 ? 15.838 -11.589 3.086 1.00 62.56 225 THR A N 1
ATOM 1814 C CA . THR A 1 225 ? 14.642 -12.199 2.475 1.00 62.56 225 THR A CA 1
ATOM 1815 C C . THR A 1 225 ? 13.433 -12.259 3.407 1.00 62.56 225 THR A C 1
ATOM 1817 O O . THR A 1 225 ? 12.320 -12.307 2.903 1.00 62.56 225 THR A O 1
ATOM 1820 N N . VAL A 1 226 ? 13.629 -12.242 4.731 1.00 69.56 226 VAL A N 1
ATOM 1821 C CA . VAL A 1 226 ? 12.543 -12.131 5.730 1.00 69.56 226 VAL A CA 1
ATOM 1822 C C . VAL A 1 226 ? 12.081 -10.677 5.852 1.00 69.56 226 VAL A C 1
ATOM 1824 O O . VAL A 1 226 ? 10.886 -10.398 5.862 1.00 69.56 226 VAL A O 1
ATOM 1827 N N . GLY A 1 227 ? 13.040 -9.751 5.883 1.00 76.44 227 GLY A N 1
ATOM 1828 C CA . GLY A 1 227 ? 12.812 -8.339 6.161 1.00 76.44 227 GLY A CA 1
ATOM 1829 C C . GLY A 1 227 ? 12.255 -8.086 7.558 1.00 76.44 227 GLY A C 1
ATOM 1830 O O . GLY A 1 227 ? 12.176 -8.978 8.404 1.00 76.44 227 GLY A O 1
ATOM 1831 N N . ASP A 1 228 ? 11.860 -6.845 7.776 1.00 81.88 228 ASP A N 1
ATOM 1832 C CA . ASP A 1 228 ? 11.247 -6.377 9.005 1.00 81.88 228 ASP A CA 1
ATOM 1833 C C . ASP A 1 228 ? 10.006 -5.556 8.639 1.00 81.88 228 ASP A C 1
ATOM 1835 O O . ASP A 1 228 ? 9.880 -5.044 7.525 1.00 81.88 228 ASP A O 1
ATOM 1839 N N . ALA A 1 229 ? 9.074 -5.415 9.568 1.00 84.75 229 ALA A N 1
ATOM 1840 C CA . ALA A 1 229 ? 7.913 -4.560 9.396 1.00 84.75 229 ALA A CA 1
ATOM 1841 C C . ALA A 1 229 ? 7.739 -3.637 10.595 1.00 84.75 229 ALA A C 1
ATOM 1843 O O . ALA A 1 229 ? 8.099 -3.974 11.724 1.00 84.75 229 ALA A O 1
ATOM 1844 N N . LEU A 1 230 ? 7.201 -2.444 10.355 1.00 85.50 230 LEU A N 1
ATOM 1845 C CA . LEU A 1 230 ? 6.945 -1.502 11.437 1.00 85.50 230 LEU A CA 1
ATOM 1846 C C . LEU A 1 230 ? 5.705 -1.922 12.224 1.00 85.50 230 LEU A C 1
ATOM 1848 O O . LEU A 1 230 ? 4.738 -2.465 11.676 1.00 85.50 230 LEU A O 1
ATOM 1852 N N . VAL A 1 231 ? 5.743 -1.638 13.520 1.00 88.94 231 VAL A N 1
ATOM 1853 C CA . VAL A 1 231 ? 4.664 -1.912 14.467 1.00 88.94 231 VAL A CA 1
ATOM 1854 C C . VAL A 1 231 ? 4.159 -0.619 15.093 1.00 88.94 231 VAL A C 1
ATOM 1856 O O . VAL A 1 231 ? 4.835 0.406 15.043 1.00 88.94 231 VAL A O 1
ATOM 1859 N N . MET A 1 232 ? 2.983 -0.694 15.705 1.00 90.12 232 MET A N 1
ATOM 1860 C CA . MET A 1 232 ? 2.441 0.296 16.621 1.00 90.12 232 MET A CA 1
ATOM 1861 C C . MET A 1 232 ? 2.274 -0.344 18.003 1.00 90.12 232 MET A C 1
ATOM 1863 O O . MET A 1 232 ? 1.596 -1.362 18.126 1.00 90.12 232 MET A O 1
ATOM 1867 N N . TRP A 1 233 ? 2.895 0.226 19.036 1.00 89.06 233 TRP A N 1
ATOM 1868 C CA . TRP A 1 233 ? 2.776 -0.259 20.418 1.00 89.06 233 TRP A CA 1
ATOM 1869 C C . TRP A 1 233 ? 1.520 0.293 21.085 1.00 89.06 233 TRP A C 1
ATOM 1871 O O . TRP A 1 233 ? 1.249 1.484 20.997 1.00 89.06 233 TRP A O 1
ATOM 1881 N N . MET A 1 234 ? 0.770 -0.551 21.790 1.00 90.06 234 MET A N 1
ATOM 1882 C CA . MET A 1 234 ? -0.409 -0.143 22.567 1.00 90.06 234 MET A CA 1
ATOM 1883 C C . MET A 1 234 ? -0.041 0.252 24.006 1.00 90.06 234 MET A C 1
ATOM 1885 O O . MET A 1 234 ? -0.679 -0.183 24.967 1.00 90.06 234 MET A O 1
ATOM 1889 N N . GLY A 1 235 ? 1.004 1.064 24.147 1.00 87.31 235 GLY A N 1
ATOM 1890 C CA . GLY A 1 235 ? 1.551 1.561 25.413 1.00 87.31 235 GLY A CA 1
ATOM 1891 C C . GLY A 1 235 ? 2.158 2.950 25.225 1.00 87.31 235 GLY A C 1
ATOM 1892 O O . GLY A 1 235 ? 1.916 3.579 24.197 1.00 87.31 235 GLY A O 1
ATOM 1893 N N . SER A 1 236 ? 2.954 3.430 26.180 1.00 82.12 236 SER A N 1
ATOM 1894 C CA . SER A 1 236 ? 3.574 4.767 26.138 1.00 82.12 236 SER A CA 1
ATOM 1895 C C . SER A 1 236 ? 4.454 5.010 24.912 1.00 82.12 236 SER A C 1
ATOM 1897 O O . SER A 1 236 ? 4.563 6.143 24.435 1.00 82.12 236 SER A O 1
ATOM 1899 N N . ASP A 1 237 ? 4.984 3.935 24.332 1.00 78.62 237 ASP A N 1
ATOM 1900 C CA . ASP A 1 237 ? 5.862 4.015 23.178 1.00 78.62 237 ASP A CA 1
ATOM 1901 C C . ASP A 1 237 ? 5.161 4.462 21.888 1.00 78.62 237 ASP A C 1
ATOM 1903 O O . ASP A 1 237 ? 5.848 4.929 20.983 1.00 78.62 237 ASP A O 1
ATOM 1907 N N . PHE A 1 238 ? 3.824 4.376 21.786 1.00 77.75 238 PHE A N 1
ATOM 1908 C CA . PHE A 1 238 ? 3.040 4.717 20.579 1.00 77.75 238 PHE A CA 1
ATOM 1909 C C . PHE A 1 238 ? 3.359 6.102 19.983 1.00 77.75 238 PHE A C 1
ATOM 1911 O O . PHE A 1 238 ? 3.229 6.319 18.776 1.00 77.75 238 PHE A O 1
ATOM 1918 N N . ALA A 1 239 ? 3.802 7.032 20.832 1.00 68.00 239 ALA A N 1
ATOM 1919 C CA . ALA A 1 239 ? 4.154 8.395 20.462 1.00 68.00 239 ALA A CA 1
ATOM 1920 C C . ALA A 1 239 ? 5.566 8.533 19.851 1.00 68.00 239 ALA A C 1
ATOM 1922 O O . ALA A 1 239 ? 5.888 9.591 19.307 1.00 68.00 239 ALA A O 1
ATOM 1923 N N . TYR A 1 240 ? 6.418 7.502 19.900 1.00 70.38 240 TYR A N 1
ATOM 1924 C CA . TYR A 1 240 ? 7.744 7.546 19.282 1.00 70.38 240 TYR A CA 1
ATOM 1925 C C . TYR A 1 240 ? 7.648 7.464 17.754 1.00 70.38 240 TYR A C 1
ATOM 1927 O O . TYR A 1 240 ? 7.236 6.461 17.176 1.00 70.38 240 TYR A O 1
ATOM 1935 N N . GLU A 1 241 ? 8.108 8.512 17.067 1.00 56.25 241 GLU A N 1
ATOM 1936 C CA . GLU A 1 241 ? 8.033 8.619 15.601 1.00 56.25 241 GLU A CA 1
ATOM 1937 C C . GLU A 1 241 ? 8.847 7.553 14.845 1.00 56.25 241 GLU A C 1
ATOM 1939 O O . GLU A 1 241 ? 8.559 7.271 13.681 1.00 56.25 241 GLU A O 1
ATOM 1944 N N . LYS A 1 242 ? 9.842 6.941 15.499 1.00 57.09 242 LYS A N 1
ATOM 1945 C CA . LYS A 1 242 ? 10.790 5.991 14.897 1.00 57.09 242 LYS A CA 1
ATOM 1946 C C . LYS A 1 242 ? 10.901 4.708 15.711 1.00 57.09 242 LYS A C 1
ATOM 1948 O O . LYS A 1 242 ? 11.981 4.344 16.169 1.00 57.09 242 LYS A O 1
ATOM 1953 N N . MET A 1 243 ? 9.771 4.040 15.911 1.00 69.38 243 MET A N 1
ATOM 1954 C CA . MET A 1 243 ? 9.768 2.697 16.482 1.00 69.38 243 MET A CA 1
ATOM 1955 C C . MET A 1 243 ? 10.615 1.751 15.644 1.00 69.38 243 MET A C 1
ATOM 1957 O O . MET A 1 243 ? 10.472 1.703 14.419 1.00 69.38 243 MET A O 1
ATOM 1961 N N . SER A 1 244 ? 11.458 0.969 16.316 1.00 71.38 244 SER A N 1
ATOM 1962 C CA . SER A 1 244 ? 12.201 -0.086 15.645 1.00 71.38 244 SER A CA 1
ATOM 1963 C C . SER A 1 244 ? 11.222 -1.107 15.057 1.00 71.38 244 SER A C 1
ATOM 1965 O O . SER A 1 244 ? 10.296 -1.547 15.752 1.00 71.38 244 SER A O 1
ATOM 1967 N N . PRO A 1 245 ? 11.405 -1.491 13.790 1.00 81.56 245 PRO A N 1
ATOM 1968 C CA . PRO A 1 245 ? 10.620 -2.544 13.183 1.00 81.56 245 PRO A CA 1
ATOM 1969 C C . PRO A 1 245 ? 10.914 -3.880 13.858 1.00 81.56 245 PRO A C 1
ATOM 1971 O O . PRO A 1 245 ? 11.891 -4.052 14.591 1.00 81.56 245 PRO A O 1
ATOM 1974 N N . ARG A 1 246 ? 10.021 -4.831 13.623 1.00 83.12 246 ARG A N 1
ATOM 1975 C CA . ARG A 1 246 ? 10.126 -6.196 14.122 1.00 83.12 246 ARG A CA 1
ATOM 1976 C C . ARG A 1 246 ? 10.288 -7.141 12.952 1.00 83.12 246 ARG A C 1
ATOM 1978 O O . ARG A 1 246 ? 9.728 -6.915 11.879 1.00 83.12 246 ARG A O 1
ATOM 1985 N N . SER A 1 247 ? 11.027 -8.215 13.186 1.00 83.62 247 SER A N 1
ATOM 1986 C CA . SER A 1 247 ? 11.156 -9.295 12.218 1.00 83.62 247 SER A CA 1
ATOM 1987 C C . SER A 1 247 ? 9.773 -9.794 11.811 1.00 83.62 247 SER A C 1
ATOM 1989 O O . SER A 1 247 ? 8.928 -10.069 12.666 1.00 83.62 247 SER A O 1
ATOM 1991 N N . THR A 1 248 ? 9.542 -9.962 10.510 1.00 83.62 248 THR A N 1
ATOM 1992 C CA . THR A 1 248 ? 8.264 -10.488 9.990 1.00 83.62 248 THR A CA 1
ATOM 1993 C C . THR A 1 248 ? 8.003 -11.943 10.420 1.00 83.62 248 THR A C 1
ATOM 1995 O O . THR A 1 248 ? 6.891 -12.453 10.269 1.00 83.62 248 THR A O 1
ATOM 1998 N N . ASN A 1 249 ? 9.006 -12.603 11.015 1.00 78.00 249 ASN A N 1
ATOM 1999 C CA . ASN A 1 249 ? 8.911 -13.931 11.618 1.00 78.00 249 ASN A CA 1
ATOM 2000 C C . ASN A 1 249 ? 8.393 -13.953 13.062 1.00 78.00 249 ASN A C 1
ATOM 2002 O O . ASN A 1 249 ? 8.181 -15.040 13.597 1.00 78.00 249 ASN A O 1
ATOM 2006 N N . GLU A 1 250 ? 8.178 -12.807 13.705 1.00 83.75 250 GLU A N 1
ATOM 2007 C CA . GLU A 1 250 ? 7.568 -12.761 15.035 1.00 83.75 250 GLU A CA 1
ATOM 2008 C C . GLU A 1 250 ? 6.059 -12.555 14.914 1.00 83.75 250 GLU A C 1
ATOM 2010 O O . GLU A 1 250 ? 5.639 -11.571 14.318 1.00 83.75 250 GLU A O 1
ATOM 2015 N N . PRO A 1 251 ? 5.203 -13.426 15.463 1.00 89.31 251 PRO A N 1
ATOM 2016 C CA . PRO A 1 251 ? 3.769 -13.194 15.396 1.00 89.31 251 PRO A CA 1
ATOM 2017 C C . PRO A 1 251 ? 3.386 -12.001 16.289 1.00 89.31 251 PRO A C 1
ATOM 2019 O O . PRO A 1 251 ? 3.798 -11.927 17.448 1.00 89.31 251 PRO A O 1
ATOM 2022 N N . ARG A 1 252 ? 2.599 -11.064 15.752 1.00 92.75 252 ARG A N 1
ATOM 2023 C CA . ARG A 1 252 ? 2.091 -9.869 16.453 1.00 92.75 252 ARG A CA 1
ATOM 2024 C C . ARG A 1 252 ? 0.599 -9.685 16.197 1.00 92.75 252 ARG A C 1
ATOM 2026 O O . ARG A 1 252 ? 0.022 -10.359 15.345 1.00 92.75 252 ARG A O 1
ATOM 2033 N N . PHE A 1 253 ? -0.035 -8.782 16.934 1.00 95.56 253 PHE A N 1
ATOM 2034 C CA . PHE A 1 253 ? -1.451 -8.484 16.745 1.00 95.56 253 PHE A CA 1
ATOM 2035 C C . PHE A 1 253 ? -1.683 -7.702 15.447 1.00 95.56 253 PHE A C 1
ATOM 2037 O O . PHE A 1 253 ? -0.775 -7.073 14.898 1.00 95.56 253 PHE A O 1
ATOM 2044 N N . ALA A 1 254 ? -2.910 -7.736 14.938 1.00 96.25 254 ALA A N 1
ATOM 2045 C CA . ALA A 1 254 ? -3.309 -6.992 13.751 1.00 96.25 254 ALA A CA 1
ATOM 2046 C C . ALA A 1 254 ? -4.717 -6.426 13.938 1.00 96.25 254 ALA A C 1
ATOM 2048 O O . ALA A 1 254 ? -5.566 -7.047 14.569 1.00 96.25 254 ALA A O 1
ATOM 2049 N N . MET A 1 255 ? -4.951 -5.245 13.373 1.00 97.00 255 MET A N 1
ATOM 2050 C CA . MET A 1 255 ? -6.266 -4.622 13.276 1.00 97.00 255 MET A CA 1
ATOM 2051 C C . MET A 1 255 ? -6.355 -3.952 11.914 1.00 97.00 255 MET A C 1
ATOM 2053 O O . MET A 1 255 ? -5.392 -3.319 11.480 1.00 97.00 255 MET A O 1
ATOM 2057 N N . LEU A 1 256 ? -7.476 -4.134 11.227 1.00 98.00 256 LEU A N 1
ATOM 2058 C CA . LEU A 1 256 ? -7.651 -3.663 9.860 1.00 98.00 256 LEU A CA 1
ATOM 2059 C C . LEU A 1 256 ? -8.318 -2.288 9.804 1.00 98.00 256 LEU A C 1
ATOM 2061 O O . LEU A 1 256 ? -9.086 -1.896 10.687 1.00 98.00 256 LEU A O 1
ATOM 2065 N N . VAL A 1 257 ? -8.063 -1.587 8.704 1.00 98.25 257 VAL A N 1
ATOM 2066 C CA . VAL A 1 257 ? -8.692 -0.310 8.363 1.00 98.25 257 VAL A CA 1
ATOM 2067 C C . VAL A 1 257 ? -9.196 -0.334 6.917 1.00 98.25 257 VAL A C 1
ATOM 2069 O O . VAL A 1 257 ? -8.653 -1.047 6.069 1.00 98.25 257 VAL A O 1
ATOM 2072 N N . SER A 1 258 ? -10.245 0.433 6.643 1.00 98.00 258 SER A N 1
ATOM 2073 C CA . SER A 1 258 ? -10.870 0.648 5.334 1.00 98.00 258 SER A CA 1
ATOM 2074 C C . SER A 1 258 ? -11.047 2.152 5.097 1.00 98.00 258 SER A C 1
ATOM 2076 O O . SER A 1 258 ? -11.254 2.917 6.045 1.00 98.00 258 SER A O 1
ATOM 2078 N N . GLY A 1 259 ? -10.958 2.586 3.836 1.00 95.31 259 GLY A N 1
ATOM 2079 C CA . GLY A 1 259 ? -10.990 3.998 3.445 1.00 95.31 259 GLY A CA 1
ATOM 2080 C C . GLY A 1 259 ? -9.692 4.507 2.808 1.00 95.31 259 GLY A C 1
ATOM 2081 O O . GLY A 1 259 ? -8.737 3.756 2.566 1.00 95.31 259 GLY A O 1
ATOM 2082 N N . ALA A 1 260 ? -9.676 5.809 2.506 1.00 92.44 260 ALA A N 1
ATOM 2083 C CA . ALA A 1 260 ? -8.564 6.471 1.827 1.00 92.44 260 ALA A CA 1
ATOM 2084 C C . ALA A 1 260 ? -7.262 6.345 2.633 1.00 92.44 260 ALA A C 1
ATOM 2086 O O . ALA A 1 260 ? -7.247 6.608 3.828 1.00 92.44 260 ALA A O 1
ATOM 2087 N N . VAL A 1 261 ? -6.170 5.942 1.978 1.00 90.50 261 VAL A N 1
ATOM 2088 C CA . VAL A 1 261 ? -4.882 5.744 2.656 1.00 90.50 261 VAL A CA 1
ATOM 2089 C C . VAL A 1 261 ? -4.334 7.080 3.151 1.00 90.50 261 VAL A C 1
ATOM 2091 O O . VAL A 1 261 ? -4.154 8.001 2.352 1.00 90.50 261 VAL A O 1
ATOM 2094 N N . ILE A 1 262 ? -4.010 7.162 4.443 1.00 91.31 262 ILE A N 1
ATOM 2095 C CA . ILE A 1 262 ? -3.195 8.248 5.004 1.00 91.31 262 ILE A CA 1
ATOM 2096 C C . ILE A 1 262 ? -1.753 7.730 5.066 1.00 91.31 262 ILE A C 1
ATOM 2098 O O . ILE A 1 262 ? -1.419 6.967 5.972 1.00 91.31 262 ILE A O 1
ATOM 2102 N N . PRO A 1 263 ? -0.893 8.057 4.087 1.00 85.44 263 PRO A N 1
ATOM 2103 C CA . PRO A 1 263 ? 0.412 7.424 3.968 1.00 85.44 263 PRO A CA 1
ATOM 2104 C C . PRO A 1 263 ? 1.346 7.840 5.110 1.00 85.44 263 PRO A C 1
ATOM 2106 O O . PRO A 1 263 ? 1.288 8.972 5.592 1.00 85.44 263 PRO A O 1
ATOM 2109 N N . ASP A 1 264 ? 2.249 6.939 5.497 1.00 80.56 264 ASP A N 1
ATOM 2110 C CA . ASP A 1 264 ? 3.406 7.299 6.321 1.00 80.56 264 ASP A CA 1
ATOM 2111 C C . ASP A 1 264 ? 4.347 8.210 5.527 1.00 80.56 264 ASP A C 1
ATOM 2113 O O . ASP A 1 264 ? 4.450 8.086 4.305 1.00 80.56 264 ASP A O 1
ATOM 2117 N N . GLU A 1 265 ? 5.057 9.119 6.191 1.00 72.00 265 GLU A N 1
ATOM 2118 C CA . GLU A 1 265 ? 6.105 9.881 5.512 1.00 72.00 265 GLU A CA 1
ATOM 2119 C C . GLU A 1 265 ? 7.210 8.931 5.019 1.00 72.00 265 GLU A C 1
ATOM 2121 O O . GLU A 1 265 ? 7.580 7.960 5.686 1.00 72.00 265 GLU A O 1
ATOM 2126 N N . SER A 1 266 ? 7.723 9.163 3.805 1.00 67.25 266 SER A N 1
ATOM 2127 C CA . SER A 1 266 ? 8.859 8.398 3.289 1.00 67.25 266 SER A CA 1
ATOM 2128 C C . SER A 1 266 ? 10.133 8.838 4.007 1.00 67.25 266 SER A C 1
ATOM 2130 O O . SER A 1 266 ? 10.884 9.667 3.491 1.00 67.25 266 SER A O 1
ATOM 2132 N N . ASP A 1 267 ? 10.405 8.261 5.174 1.00 63.06 267 ASP A N 1
ATOM 2133 C CA . ASP A 1 267 ? 11.522 8.659 6.047 1.00 63.06 267 ASP A CA 1
ATOM 2134 C C . ASP A 1 267 ? 12.922 8.469 5.415 1.00 63.06 267 ASP A C 1
ATOM 2136 O O . ASP A 1 267 ? 13.935 8.861 5.992 1.00 63.06 267 ASP A O 1
ATOM 2140 N N . ASN A 1 268 ? 13.007 7.829 4.241 1.00 75.75 268 ASN A N 1
ATOM 2141 C CA . ASN A 1 268 ? 14.258 7.405 3.614 1.00 75.75 268 ASN A CA 1
ATOM 2142 C C . ASN A 1 268 ? 14.345 7.619 2.094 1.00 75.75 268 ASN A C 1
ATOM 2144 O O . ASN A 1 268 ? 15.221 7.015 1.473 1.00 75.75 268 ASN A O 1
ATOM 2148 N N . SER A 1 269 ? 13.467 8.410 1.469 1.00 84.44 269 SER A N 1
ATOM 2149 C CA . SER A 1 269 ? 13.561 8.645 0.018 1.00 84.44 269 SER A CA 1
ATOM 2150 C C . SER A 1 269 ? 14.856 9.377 -0.350 1.00 84.44 269 SER A C 1
ATOM 2152 O O . SER A 1 269 ? 15.256 10.322 0.328 1.00 84.44 269 SER A O 1
ATOM 2154 N N . THR A 1 270 ? 15.520 8.955 -1.427 1.00 85.88 270 THR A N 1
ATOM 2155 C CA . THR A 1 270 ? 16.777 9.571 -1.895 1.00 85.88 270 THR A CA 1
ATOM 2156 C C . THR A 1 270 ? 16.606 10.494 -3.094 1.00 85.88 270 THR A C 1
ATOM 2158 O O . THR A 1 270 ? 17.573 11.135 -3.494 1.00 85.88 270 THR A O 1
ATOM 2161 N N . GLY A 1 271 ? 15.415 10.558 -3.697 1.00 88.44 271 GLY A N 1
ATOM 2162 C CA . GLY A 1 271 ? 15.241 11.242 -4.981 1.00 88.44 271 GLY A CA 1
ATOM 2163 C C . GLY A 1 271 ? 16.086 10.606 -6.093 1.00 88.44 271 GLY A C 1
ATOM 2164 O O . GLY A 1 271 ? 16.356 9.409 -6.059 1.00 88.44 271 GLY A O 1
ATOM 2165 N N . GLU A 1 272 ? 16.468 11.385 -7.104 1.00 91.12 272 GLU A N 1
ATOM 2166 C CA . GLU A 1 272 ? 17.234 10.907 -8.265 1.00 91.12 272 GLU A CA 1
ATOM 2167 C C . GLU A 1 272 ? 18.585 10.271 -7.891 1.00 91.12 272 GLU A C 1
ATOM 2169 O O . GLU A 1 272 ? 19.363 10.828 -7.114 1.00 91.12 272 GLU A O 1
ATOM 2174 N N . ILE A 1 273 ? 18.904 9.124 -8.499 1.00 92.19 273 ILE A N 1
ATOM 2175 C CA . ILE A 1 273 ? 20.246 8.546 -8.434 1.00 92.19 273 ILE A CA 1
ATOM 2176 C C . ILE A 1 273 ? 21.188 9.356 -9.328 1.00 92.19 273 ILE A C 1
ATOM 2178 O O . ILE A 1 273 ? 21.135 9.281 -10.554 1.00 92.19 273 ILE A O 1
ATOM 2182 N N . THR A 1 274 ? 22.107 10.085 -8.698 1.00 89.88 274 THR A N 1
ATOM 2183 C CA . THR A 1 274 ? 23.110 10.911 -9.390 1.00 89.88 274 THR A CA 1
ATOM 2184 C C . THR A 1 274 ? 24.317 10.115 -9.894 1.00 89.88 274 THR A C 1
ATOM 2186 O O . THR A 1 274 ? 25.055 10.582 -10.761 1.00 89.88 274 THR A O 1
ATOM 2189 N N . ALA A 1 275 ? 24.539 8.909 -9.364 1.00 91.19 275 ALA A N 1
ATOM 2190 C CA . ALA A 1 275 ? 25.600 8.024 -9.827 1.00 91.19 275 ALA A CA 1
ATOM 2191 C C . ALA A 1 275 ? 25.282 7.459 -11.222 1.00 91.19 275 ALA A C 1
ATOM 2193 O O . ALA A 1 275 ? 24.132 7.179 -11.555 1.00 91.19 275 ALA A O 1
ATOM 2194 N N . GLN A 1 276 ? 26.310 7.245 -12.044 1.00 88.31 276 GLN A N 1
ATOM 2195 C CA . GLN A 1 276 ? 26.118 6.716 -13.394 1.00 88.31 276 GLN A CA 1
ATOM 2196 C C . GLN A 1 276 ? 25.690 5.239 -13.356 1.00 88.31 276 GLN A C 1
ATOM 2198 O O . GLN A 1 276 ? 26.476 4.364 -12.984 1.00 88.31 276 GLN A O 1
ATOM 2203 N N . LEU A 1 277 ? 24.468 4.953 -13.809 1.00 92.00 277 LEU A N 1
ATOM 2204 C CA . LEU A 1 277 ? 23.921 3.600 -13.888 1.00 92.00 277 LEU A CA 1
ATOM 2205 C C . LEU A 1 277 ? 24.204 3.002 -15.268 1.00 92.00 277 LEU A C 1
ATOM 2207 O O . LEU A 1 277 ? 23.508 3.273 -16.243 1.00 92.00 277 LEU A O 1
ATOM 2211 N N . LYS A 1 278 ? 25.270 2.203 -15.367 1.00 90.38 278 LYS A N 1
ATOM 2212 C CA . LYS A 1 278 ? 25.639 1.539 -16.624 1.00 90.38 278 LYS A CA 1
ATOM 2213 C C . LYS A 1 278 ? 24.746 0.327 -16.880 1.00 90.38 278 LYS A C 1
ATOM 2215 O O . LYS A 1 278 ? 24.617 -0.531 -16.010 1.00 90.38 278 LYS A O 1
ATOM 2220 N N . SER A 1 279 ? 24.183 0.248 -18.082 1.00 89.06 279 SER A N 1
ATOM 2221 C CA . SER A 1 279 ? 23.419 -0.911 -18.546 1.00 89.06 279 SER A CA 1
ATOM 2222 C C . SER A 1 279 ? 24.237 -2.202 -18.454 1.00 89.06 279 SER A C 1
ATOM 2224 O O . SER A 1 279 ? 25.464 -2.206 -18.571 1.00 89.06 279 SER A O 1
ATOM 2226 N N . GLU A 1 280 ? 23.540 -3.309 -18.233 1.00 90.56 280 GLU A N 1
ATOM 2227 C CA . GLU A 1 280 ? 24.147 -4.633 -18.168 1.00 90.56 280 GLU A CA 1
ATOM 2228 C C . GLU A 1 280 ? 24.560 -5.109 -19.564 1.00 90.56 280 GLU A C 1
ATOM 2230 O O . GLU A 1 280 ? 23.780 -5.013 -20.510 1.00 90.56 280 GLU A O 1
ATOM 2235 N N . ILE A 1 281 ? 25.774 -5.651 -19.681 1.00 89.38 281 ILE A N 1
ATOM 2236 C CA . ILE A 1 281 ? 26.273 -6.243 -20.925 1.00 89.38 281 ILE A CA 1
ATOM 2237 C C . ILE A 1 281 ? 25.871 -7.716 -20.958 1.00 89.38 281 ILE A C 1
ATOM 2239 O O . ILE A 1 281 ? 26.386 -8.510 -20.167 1.00 89.38 281 ILE A O 1
ATOM 2243 N N . ASN A 1 282 ? 25.011 -8.102 -21.901 1.00 83.75 282 ASN A N 1
ATOM 2244 C CA . ASN A 1 282 ? 24.665 -9.503 -22.129 1.00 83.75 282 ASN A CA 1
ATOM 2245 C C . ASN A 1 282 ? 24.865 -9.902 -23.597 1.00 83.75 282 ASN A C 1
ATOM 2247 O O . ASN A 1 282 ? 23.996 -9.723 -24.450 1.00 83.75 282 ASN A O 1
ATOM 2251 N N . LYS A 1 283 ? 26.021 -10.518 -23.867 1.00 77.62 283 LYS A N 1
ATOM 2252 C CA . LYS A 1 283 ? 26.378 -11.046 -25.192 1.00 77.62 283 LYS A CA 1
ATOM 2253 C C . LYS A 1 283 ? 25.694 -12.376 -25.529 1.00 77.62 283 LYS A C 1
ATOM 2255 O O . LYS A 1 283 ? 25.615 -12.722 -26.700 1.00 77.62 283 LYS A O 1
ATOM 2260 N N . ALA A 1 284 ? 25.234 -13.126 -24.527 1.00 79.62 284 ALA A N 1
ATOM 2261 C CA . ALA A 1 284 ? 24.619 -14.442 -24.705 1.00 79.62 284 ALA A CA 1
ATOM 2262 C C . ALA A 1 284 ? 23.102 -14.370 -24.962 1.00 79.62 284 ALA A C 1
ATOM 2264 O O . ALA A 1 284 ? 22.519 -15.349 -25.426 1.00 79.62 284 ALA A O 1
ATOM 2265 N N . GLY A 1 285 ? 22.463 -13.232 -24.657 1.00 81.56 285 GLY A N 1
ATOM 2266 C CA . GLY A 1 285 ? 21.016 -13.040 -24.801 1.00 81.56 285 GLY A CA 1
ATOM 2267 C C . GLY A 1 285 ? 20.185 -13.930 -23.869 1.00 81.56 285 GLY A C 1
ATOM 2268 O O . GLY A 1 285 ? 19.079 -14.341 -24.218 1.00 81.56 285 GLY A O 1
ATOM 2269 N N . ASP A 1 286 ? 20.743 -14.300 -22.715 1.00 88.56 286 ASP A N 1
ATOM 2270 C CA . ASP A 1 286 ? 20.139 -15.205 -21.734 1.00 88.56 286 ASP A CA 1
ATOM 2271 C C . ASP A 1 286 ? 19.645 -14.483 -20.465 1.00 88.56 286 ASP A C 1
ATOM 2273 O O . ASP A 1 286 ? 19.422 -15.121 -19.431 1.00 88.56 286 ASP A O 1
ATOM 2277 N N . GLU A 1 287 ? 19.452 -13.160 -20.521 1.00 91.69 287 GLU A N 1
ATOM 2278 C CA . GLU A 1 287 ? 19.077 -12.341 -19.362 1.00 91.69 287 GLU A CA 1
ATOM 2279 C C . GLU A 1 287 ? 17.742 -12.786 -18.758 1.00 91.69 287 GLU A C 1
ATOM 2281 O O . GLU A 1 287 ? 17.616 -12.910 -17.541 1.00 91.69 287 GLU A O 1
ATOM 2286 N N . ASP A 1 288 ? 16.774 -13.155 -19.601 1.00 93.00 288 ASP A N 1
ATOM 2287 C CA . ASP A 1 288 ? 15.470 -13.653 -19.166 1.00 93.00 288 ASP A CA 1
ATOM 2288 C C . ASP A 1 288 ? 15.558 -14.999 -18.432 1.00 93.00 288 ASP A C 1
ATOM 2290 O O . ASP A 1 288 ? 14.655 -15.339 -17.678 1.00 93.00 288 ASP A O 1
ATOM 2294 N N . LYS A 1 289 ? 16.634 -15.778 -18.608 1.00 93.00 289 LYS A N 1
ATOM 2295 C CA . LYS A 1 289 ? 16.862 -17.012 -17.830 1.00 93.00 289 LYS A CA 1
ATOM 2296 C C . LYS A 1 289 ? 17.533 -16.727 -16.488 1.00 93.00 289 LYS A C 1
ATOM 2298 O O . LYS A 1 289 ? 17.427 -17.523 -15.560 1.00 93.00 289 LYS A O 1
ATOM 2303 N N . ASN A 1 290 ? 18.228 -15.597 -16.386 1.00 91.81 290 ASN A N 1
ATOM 2304 C CA . ASN A 1 290 ? 19.080 -15.238 -15.257 1.00 91.81 290 ASN A CA 1
ATOM 2305 C C . ASN A 1 290 ? 18.546 -14.057 -14.431 1.00 91.81 290 ASN A C 1
ATOM 2307 O O . ASN A 1 290 ? 19.229 -13.610 -13.509 1.00 91.81 290 ASN A O 1
ATOM 2311 N N . TRP A 1 291 ? 17.335 -13.570 -14.715 1.00 93.25 291 TRP A N 1
ATOM 2312 C CA . TRP A 1 291 ? 16.769 -12.356 -14.115 1.00 93.25 291 TRP A CA 1
ATOM 2313 C C . TRP A 1 291 ? 16.782 -12.351 -12.580 1.00 93.25 291 TRP A C 1
ATOM 2315 O O . TRP A 1 291 ? 17.011 -11.303 -11.976 1.00 93.25 291 TRP A O 1
ATOM 2325 N N . LYS A 1 292 ? 16.627 -13.522 -11.941 1.00 91.94 292 LYS A N 1
ATOM 2326 C CA . LYS A 1 292 ? 16.648 -13.697 -10.473 1.00 91.94 292 LYS A CA 1
ATOM 2327 C C . LYS A 1 292 ? 17.984 -13.301 -9.824 1.00 91.94 292 LYS A C 1
ATOM 2329 O O . LYS A 1 292 ? 18.052 -13.138 -8.612 1.00 91.94 292 LYS A O 1
ATOM 2334 N N . LYS A 1 293 ? 19.063 -13.142 -10.604 1.00 90.12 293 LYS A N 1
ATOM 2335 C CA . LYS A 1 293 ? 20.350 -12.611 -10.113 1.00 90.12 293 LYS A CA 1
ATOM 2336 C C . LYS A 1 293 ? 20.295 -11.111 -9.823 1.00 90.12 293 LYS A C 1
ATOM 2338 O O . LYS A 1 293 ? 21.089 -10.623 -9.024 1.00 90.12 293 LYS A O 1
ATOM 2343 N N . ARG A 1 294 ? 19.397 -10.397 -10.503 1.00 92.75 294 ARG A N 1
ATOM 2344 C CA . ARG A 1 294 ? 19.279 -8.939 -10.469 1.00 92.75 294 ARG A CA 1
ATOM 2345 C C . ARG A 1 294 ? 18.017 -8.489 -9.751 1.00 92.75 294 ARG A C 1
ATOM 2347 O O . ARG A 1 294 ? 18.101 -7.591 -8.910 1.00 92.75 294 ARG A O 1
ATOM 2354 N N . PHE A 1 295 ? 16.885 -9.112 -10.064 1.00 94.56 295 PHE A N 1
ATOM 2355 C CA . PHE A 1 295 ? 15.586 -8.643 -9.610 1.00 94.56 295 PHE A CA 1
ATOM 2356 C C . PHE A 1 295 ? 14.903 -9.565 -8.610 1.00 94.56 295 PHE A C 1
ATOM 2358 O O . PHE A 1 295 ? 15.123 -10.775 -8.602 1.00 94.56 295 PHE A O 1
ATOM 2365 N N . ILE A 1 296 ? 14.027 -8.962 -7.807 1.00 90.94 296 ILE A N 1
ATOM 2366 C CA . ILE A 1 296 ? 13.130 -9.645 -6.873 1.00 90.94 296 ILE A CA 1
ATOM 2367 C C . ILE A 1 296 ? 11.718 -9.095 -7.099 1.00 90.94 296 ILE A C 1
ATOM 2369 O O . ILE A 1 296 ? 11.525 -7.880 -7.129 1.00 90.94 296 ILE A O 1
ATOM 2373 N N . LYS A 1 297 ? 10.736 -9.977 -7.282 1.00 91.12 297 LYS A N 1
ATOM 2374 C CA . LYS A 1 297 ? 9.310 -9.632 -7.314 1.00 91.12 297 LYS A CA 1
ATOM 2375 C C . LYS A 1 297 ? 8.816 -9.351 -5.904 1.00 91.12 297 LYS A C 1
ATOM 2377 O O . LYS A 1 297 ? 9.043 -10.174 -5.014 1.00 91.12 297 LYS A O 1
ATOM 2382 N N . ASN A 1 298 ? 8.081 -8.256 -5.741 1.00 87.00 298 ASN A N 1
ATOM 2383 C CA . ASN A 1 298 ? 7.499 -7.852 -4.469 1.00 87.00 298 ASN A CA 1
ATOM 2384 C C . ASN A 1 298 ? 5.967 -7.776 -4.515 1.00 87.00 298 ASN A C 1
ATOM 2386 O O . ASN A 1 298 ? 5.362 -7.496 -5.558 1.00 87.00 298 ASN A O 1
ATOM 2390 N N . GLY A 1 299 ? 5.354 -7.998 -3.354 1.00 82.31 299 GLY A N 1
ATOM 2391 C CA . GLY A 1 299 ? 3.928 -7.852 -3.092 1.00 82.31 299 GLY A CA 1
ATOM 2392 C C . GLY A 1 299 ? 3.499 -6.401 -2.878 1.00 82.31 299 GLY A C 1
ATOM 2393 O O . GLY A 1 299 ? 4.291 -5.464 -2.978 1.00 82.31 299 GLY A O 1
ATOM 2394 N N . LYS A 1 300 ? 2.208 -6.207 -2.587 1.00 80.62 300 LYS A N 1
ATOM 2395 C CA . LYS A 1 300 ? 1.570 -4.879 -2.517 1.00 80.62 300 LYS A CA 1
ATOM 2396 C C . LYS A 1 300 ? 2.132 -3.957 -1.434 1.00 80.62 300 LYS A C 1
ATOM 2398 O O . LYS A 1 300 ? 2.027 -2.748 -1.602 1.00 80.62 300 LYS A O 1
ATOM 2403 N N . ALA A 1 301 ? 2.731 -4.498 -0.377 1.00 77.00 301 ALA A N 1
ATOM 2404 C CA . ALA A 1 301 ? 3.352 -3.729 0.700 1.00 77.00 301 ALA A CA 1
ATOM 2405 C C . ALA A 1 301 ? 4.888 -3.632 0.561 1.00 77.00 301 ALA A C 1
ATOM 2407 O O . ALA A 1 301 ? 5.548 -3.092 1.439 1.00 77.00 301 ALA A O 1
ATOM 2408 N N . GLY A 1 302 ? 5.458 -4.103 -0.559 1.00 81.25 302 GLY A N 1
ATOM 2409 C CA . GLY A 1 302 ? 6.891 -3.992 -0.863 1.00 81.25 302 GLY A CA 1
ATOM 2410 C C . GLY A 1 302 ? 7.735 -5.178 -0.399 1.00 81.25 302 GLY A C 1
ATOM 2411 O O . GLY A 1 302 ? 8.942 -5.195 -0.632 1.00 81.25 302 GLY A O 1
ATOM 2412 N N . GLN A 1 303 ? 7.104 -6.192 0.189 1.00 78.56 303 GLN A N 1
ATOM 2413 C CA . GLN A 1 303 ? 7.749 -7.420 0.633 1.00 78.56 303 GLN A CA 1
ATOM 2414 C C . GLN A 1 303 ? 8.119 -8.341 -0.520 1.00 78.56 303 GLN A C 1
ATOM 2416 O O . GLN A 1 303 ? 7.347 -8.478 -1.467 1.00 78.56 303 GLN A O 1
ATOM 2421 N N . ALA A 1 304 ? 9.269 -9.006 -0.435 1.00 80.44 304 ALA A N 1
ATOM 2422 C CA . ALA A 1 304 ? 9.665 -9.999 -1.427 1.00 80.44 304 ALA A CA 1
ATOM 2423 C C . ALA A 1 304 ? 8.663 -11.166 -1.449 1.00 80.44 304 ALA A C 1
ATOM 2425 O O . ALA A 1 304 ? 8.373 -11.760 -0.414 1.00 80.44 304 ALA A O 1
ATOM 2426 N N . LEU A 1 305 ? 8.147 -11.514 -2.630 1.00 76.56 305 LEU A N 1
ATOM 2427 C CA . LEU A 1 305 ? 7.263 -12.670 -2.791 1.00 76.56 305 LEU A CA 1
ATOM 2428 C C . LEU A 1 305 ? 8.064 -13.968 -2.679 1.00 76.56 305 LEU A C 1
ATOM 2430 O O . LEU A 1 305 ? 9.184 -14.047 -3.185 1.00 76.56 305 LEU A O 1
ATOM 2434 N N . ARG A 1 306 ? 7.495 -15.023 -2.091 1.00 69.00 306 ARG A N 1
ATOM 2435 C CA . ARG A 1 306 ? 8.159 -16.338 -2.074 1.00 69.00 306 ARG A CA 1
ATOM 2436 C C . ARG A 1 306 ? 8.360 -16.896 -3.454 1.00 69.00 306 ARG A C 1
ATOM 2438 O O . ARG A 1 306 ? 9.482 -17.226 -3.837 1.00 69.00 306 ARG A O 1
ATOM 2445 N N . ASP A 1 307 ? 7.253 -17.074 -4.157 1.00 77.06 307 ASP A N 1
ATOM 2446 C CA . ASP A 1 307 ? 7.291 -17.658 -5.474 1.00 77.06 307 ASP A CA 1
ATOM 2447 C C . ASP A 1 307 ? 7.652 -16.561 -6.473 1.00 77.06 307 ASP A C 1
ATOM 2449 O O . ASP A 1 307 ? 6.839 -15.768 -6.948 1.00 77.06 307 ASP A O 1
ATOM 2453 N N . GLN A 1 308 ? 8.947 -16.503 -6.762 1.00 86.25 308 GLN A N 1
ATOM 2454 C CA . GLN A 1 308 ? 9.504 -15.603 -7.756 1.00 86.25 308 GLN A CA 1
ATOM 2455 C C . GLN A 1 308 ? 9.048 -15.967 -9.182 1.00 86.25 308 GLN A C 1
ATOM 2457 O O . GLN A 1 308 ? 9.274 -15.186 -10.104 1.00 86.25 308 GLN A O 1
ATOM 2462 N N . ASP A 1 309 ? 8.360 -17.090 -9.387 1.00 85.44 309 ASP A N 1
ATOM 2463 C CA . ASP A 1 309 ? 7.788 -17.507 -10.667 1.00 85.44 309 ASP A CA 1
ATOM 2464 C C . ASP A 1 309 ? 6.304 -17.125 -10.831 1.00 85.44 309 ASP A C 1
ATOM 2466 O O . ASP A 1 309 ? 5.762 -17.293 -11.922 1.00 85.44 309 ASP A O 1
ATOM 2470 N N . LEU A 1 310 ? 5.682 -16.474 -9.834 1.00 84.81 310 LEU A N 1
ATOM 2471 C CA . LEU A 1 310 ? 4.310 -15.953 -9.935 1.00 84.81 310 LEU A CA 1
ATOM 2472 C C . LEU A 1 310 ? 4.106 -15.043 -11.151 1.00 84.81 310 LEU A C 1
ATOM 2474 O O . LEU A 1 310 ? 4.915 -14.156 -11.439 1.00 84.81 310 LEU A O 1
ATOM 2478 N N . GLU A 1 311 ? 2.968 -15.196 -11.823 1.00 85.50 311 GLU A N 1
ATOM 2479 C CA . GLU A 1 311 ? 2.601 -14.355 -12.968 1.00 85.50 311 GLU A CA 1
ATOM 2480 C C . GLU A 1 311 ? 2.198 -12.931 -12.563 1.00 85.50 311 GLU A C 1
ATOM 2482 O O . GLU A 1 311 ? 2.268 -12.011 -13.380 1.00 85.50 311 GLU A O 1
ATOM 2487 N N . GLN A 1 312 ? 1.791 -12.741 -11.305 1.00 85.38 312 GLN A N 1
ATOM 2488 C CA . GLN A 1 312 ? 1.294 -11.475 -10.775 1.00 85.38 312 GLN A CA 1
ATOM 2489 C C . GLN A 1 312 ? 2.119 -11.031 -9.566 1.00 85.38 312 GLN A C 1
ATOM 2491 O O . GLN A 1 312 ? 2.356 -11.802 -8.640 1.00 85.38 312 GLN A O 1
ATOM 2496 N N . TRP A 1 313 ? 2.553 -9.773 -9.585 1.00 91.81 313 TRP A N 1
ATOM 2497 C CA . TRP A 1 313 ? 3.267 -9.102 -8.499 1.00 91.81 313 TRP A CA 1
ATOM 2498 C C . TRP A 1 313 ? 3.101 -7.583 -8.641 1.00 91.81 313 TRP A C 1
ATOM 2500 O O . TRP A 1 313 ? 2.668 -7.102 -9.690 1.00 91.81 313 TRP A O 1
ATOM 2510 N N . ALA A 1 314 ? 3.424 -6.817 -7.597 1.00 90.50 314 ALA A N 1
ATOM 2511 C CA . ALA A 1 314 ? 3.131 -5.382 -7.547 1.00 90.50 314 ALA A CA 1
ATOM 2512 C C . ALA A 1 314 ? 4.284 -4.503 -8.067 1.00 90.50 314 ALA A C 1
ATOM 2514 O O . ALA A 1 314 ? 4.059 -3.573 -8.842 1.00 90.50 314 ALA A O 1
ATOM 2515 N N . CYS A 1 315 ? 5.523 -4.795 -7.671 1.00 93.50 315 CYS A N 1
ATOM 2516 C CA . CYS A 1 315 ? 6.712 -4.069 -8.128 1.00 93.50 315 CYS A CA 1
ATOM 2517 C C . CYS A 1 315 ? 7.967 -4.942 -8.074 1.00 93.50 315 CYS A C 1
ATOM 2519 O O . CYS A 1 315 ? 7.968 -6.033 -7.504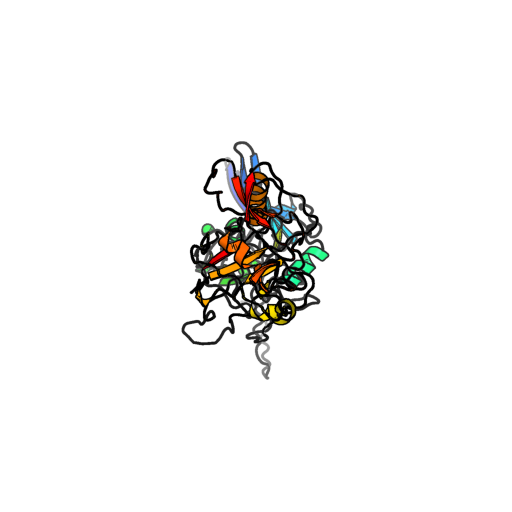 1.00 93.50 315 CYS A O 1
ATOM 2521 N N . THR A 1 316 ? 9.044 -4.446 -8.671 1.00 95.12 316 THR A N 1
ATOM 2522 C CA . THR A 1 316 ? 10.286 -5.194 -8.856 1.00 95.12 316 THR A CA 1
ATOM 2523 C C . THR A 1 316 ? 11.454 -4.473 -8.184 1.00 95.12 316 THR A C 1
ATOM 2525 O O . THR A 1 316 ? 11.755 -3.341 -8.555 1.00 95.12 316 THR A O 1
ATOM 2528 N N . SER A 1 317 ? 12.152 -5.126 -7.253 1.00 93.31 317 SER A N 1
ATOM 2529 C CA . SER A 1 317 ? 13.435 -4.641 -6.722 1.00 93.31 317 SER A CA 1
ATOM 2530 C C . SER A 1 317 ? 14.567 -4.861 -7.714 1.00 93.31 317 SER A C 1
ATOM 2532 O O . SER A 1 317 ? 14.641 -5.940 -8.292 1.00 93.31 317 SER A O 1
ATOM 2534 N N . ASP A 1 318 ? 15.487 -3.904 -7.843 1.00 94.44 318 ASP A N 1
ATOM 2535 C CA . ASP A 1 318 ? 16.730 -4.027 -8.618 1.00 94.44 318 ASP A CA 1
ATOM 2536 C C . ASP A 1 318 ? 17.957 -3.959 -7.696 1.00 94.44 318 ASP A C 1
ATOM 2538 O O . ASP A 1 318 ? 18.175 -2.980 -6.982 1.00 94.44 318 ASP A O 1
ATOM 2542 N N . SER A 1 319 ? 18.765 -5.019 -7.704 1.00 90.94 319 SER A N 1
ATOM 2543 C CA . SER A 1 319 ? 19.969 -5.149 -6.874 1.00 90.94 319 SER A CA 1
ATOM 2544 C C . SER A 1 319 ? 21.283 -5.076 -7.659 1.00 90.94 319 SER A C 1
ATOM 2546 O O . SER A 1 319 ? 22.360 -5.181 -7.059 1.00 90.94 319 SER A O 1
ATOM 2548 N N . PHE A 1 320 ? 21.224 -4.872 -8.980 1.00 92.62 320 PHE A N 1
ATOM 2549 C CA . PHE A 1 320 ? 22.406 -4.857 -9.850 1.00 92.62 320 PHE A CA 1
ATOM 2550 C C . PHE A 1 320 ? 23.381 -3.733 -9.491 1.00 92.62 320 PHE A C 1
ATOM 2552 O O . PHE A 1 320 ? 24.594 -3.931 -9.481 1.00 92.62 320 PHE A O 1
ATOM 2559 N N . PHE A 1 321 ? 22.853 -2.574 -9.097 1.00 92.12 321 PHE A N 1
ATOM 2560 C CA . PHE A 1 321 ? 23.641 -1.369 -8.832 1.00 92.12 321 PHE A CA 1
ATOM 2561 C C . PHE A 1 321 ? 24.183 -1.257 -7.405 1.00 92.12 321 PHE A C 1
ATOM 2563 O O . PHE A 1 321 ? 24.700 -0.207 -7.033 1.00 92.12 321 PHE A O 1
ATOM 2570 N N . LYS A 1 322 ? 24.131 -2.327 -6.601 1.00 88.62 322 LYS A N 1
ATOM 2571 C CA . LYS A 1 322 ? 24.569 -2.309 -5.191 1.00 88.62 322 LYS A CA 1
ATOM 2572 C C . LYS A 1 322 ? 26.018 -1.849 -4.971 1.00 88.62 322 LYS A C 1
ATOM 2574 O O . LYS A 1 322 ? 26.342 -1.387 -3.885 1.00 88.62 322 LYS A O 1
ATOM 2579 N N . SER A 1 323 ? 26.898 -2.017 -5.962 1.00 89.81 323 SER A N 1
ATOM 2580 C CA . SER A 1 323 ? 28.295 -1.559 -5.901 1.00 89.81 323 SER A CA 1
ATOM 2581 C C . SER A 1 323 ? 28.461 -0.081 -6.261 1.00 89.81 323 SER A C 1
ATOM 2583 O O . SER A 1 323 ? 29.456 0.523 -5.875 1.00 89.81 323 SER A O 1
ATOM 2585 N N . VAL A 1 324 ? 27.505 0.490 -7.000 1.00 91.69 324 VAL A N 1
ATOM 2586 C CA . VAL A 1 324 ? 27.512 1.883 -7.472 1.00 91.69 324 VAL A CA 1
ATOM 2587 C C . VAL A 1 324 ? 26.761 2.782 -6.492 1.00 91.69 324 VAL A C 1
ATOM 2589 O O . VAL A 1 324 ? 27.238 3.856 -6.142 1.00 91.69 324 VAL A O 1
ATOM 2592 N N . VAL A 1 325 ? 25.606 2.316 -6.022 1.00 90.81 325 VAL A N 1
ATOM 2593 C CA . VAL A 1 325 ? 24.766 2.968 -5.015 1.00 90.81 325 VAL A CA 1
ATOM 2594 C C . VAL A 1 325 ? 24.567 2.017 -3.833 1.00 90.81 325 VAL A C 1
ATOM 2596 O O . VAL A 1 325 ? 23.536 1.344 -3.723 1.00 90.81 325 VAL A O 1
ATOM 2599 N N . PRO A 1 326 ? 25.584 1.880 -2.960 1.00 87.12 326 PRO A N 1
ATOM 2600 C CA . PRO A 1 326 ? 25.464 1.028 -1.790 1.00 87.12 326 PRO A CA 1
ATOM 2601 C C . PRO A 1 326 ? 24.341 1.543 -0.896 1.00 87.12 326 PRO A C 1
ATOM 2603 O O . PRO A 1 326 ? 24.131 2.746 -0.765 1.00 87.12 326 PRO A O 1
ATOM 2606 N N . ASN A 1 327 ? 23.646 0.617 -0.241 1.00 85.06 327 ASN A N 1
ATOM 2607 C CA . ASN A 1 327 ? 22.569 0.928 0.697 1.00 85.06 327 ASN A CA 1
ATOM 2608 C C . ASN A 1 327 ? 21.340 1.601 0.072 1.00 85.06 327 ASN A C 1
ATOM 2610 O O . ASN A 1 327 ? 20.529 2.140 0.813 1.00 85.06 327 ASN A O 1
ATOM 2614 N N . THR A 1 328 ? 21.156 1.520 -1.245 1.00 88.69 328 THR A N 1
ATOM 2615 C CA . THR A 1 328 ? 19.947 2.017 -1.913 1.00 88.69 328 THR A CA 1
ATOM 2616 C C . THR A 1 328 ? 19.020 0.858 -2.279 1.00 88.69 328 THR A C 1
ATOM 2618 O O . THR A 1 328 ? 19.452 -0.151 -2.841 1.00 88.69 328 THR A O 1
ATOM 2621 N N . ASN A 1 329 ? 17.738 0.990 -1.949 1.00 88.44 329 ASN A N 1
ATOM 2622 C CA . ASN A 1 329 ? 16.651 0.196 -2.508 1.00 88.44 329 ASN A CA 1
ATOM 2623 C C . ASN A 1 329 ? 16.160 0.878 -3.781 1.00 88.44 329 ASN A C 1
ATOM 2625 O O . ASN A 1 329 ? 15.832 2.061 -3.749 1.00 88.44 329 ASN A O 1
ATOM 2629 N N . ILE A 1 330 ? 16.106 0.130 -4.880 1.00 93.31 330 ILE A N 1
ATOM 2630 C CA . ILE A 1 330 ? 15.564 0.587 -6.160 1.00 93.31 330 ILE A CA 1
ATOM 2631 C C . ILE A 1 330 ? 14.357 -0.280 -6.479 1.00 93.31 330 ILE A C 1
ATOM 2633 O O . ILE A 1 330 ? 14.490 -1.502 -6.571 1.00 93.31 330 ILE A O 1
ATOM 2637 N N . LEU A 1 331 ? 13.199 0.349 -6.653 1.00 94.75 331 LEU A N 1
ATOM 2638 C CA . LEU A 1 331 ? 11.949 -0.307 -7.010 1.00 94.75 331 LEU A CA 1
ATOM 2639 C C . LEU A 1 331 ? 11.439 0.217 -8.348 1.00 94.75 331 LEU A C 1
ATOM 2641 O O . LEU A 1 331 ? 11.381 1.424 -8.578 1.00 94.75 331 LEU A O 1
ATOM 2645 N N . TRP A 1 332 ? 11.006 -0.705 -9.199 1.00 97.56 332 TRP A N 1
ATOM 2646 C CA . TRP A 1 332 ? 10.373 -0.423 -10.478 1.00 97.56 332 TRP A CA 1
ATOM 2647 C C . TRP A 1 332 ? 8.903 -0.805 -10.444 1.00 97.56 332 TRP A C 1
ATOM 2649 O O . TRP A 1 332 ? 8.537 -1.923 -10.069 1.00 97.56 332 TRP A O 1
ATOM 2659 N N . GLN A 1 333 ? 8.057 0.123 -10.876 1.00 96.88 333 GLN A N 1
ATOM 2660 C CA . GLN A 1 333 ? 6.625 -0.100 -10.992 1.00 96.88 333 GLN A CA 1
ATOM 2661 C C . GLN A 1 333 ? 6.331 -1.091 -12.123 1.00 96.88 333 GLN A C 1
ATOM 2663 O O . GLN A 1 333 ? 6.923 -0.995 -13.199 1.00 96.88 333 GLN A O 1
ATOM 2668 N N . ARG A 1 334 ? 5.365 -1.992 -11.909 1.00 94.50 334 ARG A N 1
ATOM 2669 C CA . ARG A 1 334 ? 4.719 -2.778 -12.971 1.00 94.50 334 ARG A CA 1
ATOM 2670 C C . ARG A 1 334 ? 3.654 -1.958 -13.694 1.00 94.50 334 ARG A C 1
ATOM 2672 O O . ARG A 1 334 ? 2.911 -1.217 -13.058 1.00 94.50 334 ARG A O 1
ATOM 2679 N N . ILE A 1 335 ? 3.566 -2.106 -15.011 1.00 93.88 335 ILE A N 1
ATOM 2680 C CA . ILE A 1 335 ? 2.670 -1.316 -15.865 1.00 93.88 335 ILE A CA 1
ATOM 2681 C C . ILE A 1 335 ? 1.674 -2.210 -16.610 1.00 93.88 335 ILE A C 1
ATOM 2683 O O . ILE A 1 335 ? 1.924 -3.391 -16.838 1.00 93.88 335 ILE A O 1
ATOM 2687 N N . ASP A 1 336 ? 0.551 -1.639 -17.040 1.00 93.25 336 ASP A N 1
ATOM 2688 C CA . ASP A 1 336 ? -0.337 -2.276 -18.016 1.00 93.25 336 ASP A CA 1
ATOM 2689 C C . ASP A 1 336 ? 0.048 -1.817 -19.430 1.00 93.25 336 ASP A C 1
ATOM 2691 O O . ASP A 1 336 ? 0.068 -0.621 -19.726 1.00 93.25 336 ASP A O 1
ATOM 2695 N N . LYS A 1 337 ? 0.317 -2.767 -20.335 1.00 91.25 337 LYS A N 1
ATOM 2696 C CA . LYS A 1 337 ? 0.624 -2.490 -21.752 1.00 91.25 337 LYS A CA 1
ATOM 2697 C C . LYS A 1 337 ? -0.478 -1.713 -22.466 1.00 91.25 337 LYS A C 1
ATOM 2699 O O . LYS A 1 337 ? -0.193 -1.039 -23.457 1.00 91.25 337 LYS A O 1
ATOM 2704 N N . LYS A 1 338 ? -1.720 -1.858 -22.004 1.00 92.62 338 LYS A N 1
ATOM 2705 C CA . LYS A 1 338 ? -2.912 -1.225 -22.575 1.00 92.62 338 LYS A CA 1
ATOM 2706 C C . LYS A 1 338 ? -3.259 0.102 -21.900 1.00 92.62 338 LYS A C 1
ATOM 2708 O O . LYS A 1 338 ? -4.232 0.734 -22.309 1.00 92.62 338 LYS A O 1
ATOM 2713 N N . ALA A 1 339 ? -2.483 0.532 -20.901 1.00 92.94 339 ALA A N 1
ATOM 2714 C CA . ALA A 1 339 ? -2.691 1.818 -20.254 1.00 92.94 339 ALA A CA 1
ATOM 2715 C C . ALA A 1 339 ? -2.634 2.966 -21.283 1.00 92.94 339 ALA A C 1
ATOM 2717 O O . ALA A 1 339 ? -1.831 2.923 -22.224 1.00 92.94 339 ALA A O 1
ATOM 2718 N N . PRO A 1 340 ? -3.474 4.004 -21.124 1.00 95.31 340 PRO A N 1
ATOM 2719 C CA . PRO A 1 340 ? -3.481 5.138 -22.033 1.00 95.31 340 PRO A CA 1
ATOM 2720 C C . PRO A 1 340 ? -2.149 5.890 -21.983 1.00 95.31 340 PRO A C 1
ATOM 2722 O O . PRO A 1 340 ? -1.540 6.053 -20.927 1.00 95.31 340 PRO A O 1
ATOM 2725 N N . LEU A 1 341 ? -1.730 6.403 -23.139 1.00 97.62 341 LEU A N 1
ATOM 2726 C CA . LEU A 1 341 ? -0.562 7.273 -23.235 1.00 97.62 341 LEU A CA 1
ATOM 2727 C C . LEU A 1 341 ? -0.847 8.626 -22.569 1.00 97.62 341 LEU A C 1
ATOM 2729 O O . LEU A 1 341 ? -1.939 9.195 -22.714 1.00 97.62 341 LEU A O 1
ATOM 2733 N N . MET A 1 342 ? 0.154 9.161 -21.882 1.00 98.19 342 MET A N 1
ATOM 2734 C CA . MET A 1 342 ? 0.047 10.350 -21.039 1.00 98.19 342 MET A CA 1
ATOM 2735 C C . MET A 1 342 ? 0.925 11.479 -21.570 1.00 98.19 342 MET A C 1
ATOM 2737 O O . MET A 1 342 ? 2.045 11.232 -22.017 1.00 98.19 342 MET A O 1
ATOM 2741 N N . THR A 1 343 ? 0.435 12.717 -21.493 1.00 98.56 343 THR A N 1
ATOM 2742 C CA . THR A 1 343 ? 1.301 13.908 -21.559 1.00 98.56 343 THR A CA 1
ATOM 2743 C C . THR A 1 343 ? 2.245 13.947 -20.358 1.00 98.56 343 THR A C 1
ATOM 2745 O O . THR A 1 343 ? 2.041 13.213 -19.387 1.00 98.56 343 THR A O 1
ATOM 2748 N N . LEU A 1 344 ? 3.267 14.808 -20.381 1.00 98.25 344 LEU A N 1
ATOM 2749 C CA . LEU A 1 344 ? 4.183 14.923 -19.239 1.00 98.25 344 LEU A CA 1
ATOM 2750 C C . LEU A 1 344 ? 3.442 15.322 -17.947 1.00 98.25 344 LEU A C 1
ATOM 2752 O O . LEU A 1 344 ? 3.664 14.729 -16.894 1.00 98.25 344 LEU A O 1
ATOM 2756 N N . GLU A 1 345 ? 2.510 16.273 -18.037 1.00 98.06 345 GLU A N 1
ATOM 2757 C CA . GLU A 1 345 ? 1.682 16.705 -16.903 1.00 98.06 345 GLU A CA 1
ATOM 2758 C C . GLU A 1 345 ? 0.824 15.553 -16.355 1.00 98.06 345 GLU A C 1
ATOM 2760 O O . GLU A 1 345 ? 0.774 15.317 -15.146 1.00 98.06 345 GLU A O 1
ATOM 2765 N N . GLN A 1 346 ? 0.202 14.772 -17.245 1.00 98.56 346 GLN A N 1
ATOM 2766 C CA . GLN A 1 346 ? -0.572 13.588 -16.861 1.00 98.56 346 GLN A CA 1
ATOM 2767 C C . GLN A 1 346 ? 0.312 12.522 -16.203 1.00 98.56 346 GLN A C 1
ATOM 2769 O O . GLN A 1 346 ? -0.110 11.899 -15.232 1.00 98.56 346 GLN A O 1
ATOM 2774 N N . ALA A 1 347 ? 1.543 12.338 -16.683 1.00 98.25 347 ALA A N 1
ATOM 2775 C CA . ALA A 1 347 ? 2.505 11.404 -16.111 1.00 98.25 347 ALA A CA 1
ATOM 2776 C C . ALA A 1 347 ? 2.941 11.812 -14.690 1.00 98.25 347 ALA A C 1
ATOM 2778 O O . ALA A 1 347 ? 3.045 10.969 -13.797 1.00 98.25 347 ALA A O 1
ATOM 2779 N N . GLN A 1 348 ? 3.138 13.111 -14.451 1.00 97.75 348 GLN A N 1
ATOM 2780 C CA . GLN A 1 348 ? 3.428 13.652 -13.119 1.00 97.75 348 GLN A CA 1
ATOM 2781 C C . GLN A 1 348 ? 2.227 13.519 -12.173 1.00 97.75 348 GLN A C 1
ATOM 2783 O O . GLN A 1 348 ? 2.393 13.161 -11.006 1.00 97.75 348 GLN A O 1
ATOM 2788 N N . ALA A 1 349 ? 1.009 13.771 -12.662 1.00 97.88 349 ALA A N 1
ATOM 2789 C CA . ALA A 1 349 ? -0.215 13.555 -11.892 1.00 97.88 349 ALA A CA 1
ATOM 2790 C C . ALA A 1 349 ? -0.414 12.069 -11.547 1.00 97.88 349 ALA A C 1
ATOM 2792 O O . ALA A 1 349 ? -0.749 11.742 -10.410 1.00 97.88 349 ALA A O 1
ATOM 2793 N N . TYR A 1 350 ? -0.122 11.171 -12.490 1.00 97.50 350 TYR A N 1
ATOM 2794 C CA . TYR A 1 350 ? -0.159 9.728 -12.273 1.00 97.50 350 TYR A CA 1
ATOM 2795 C C . TYR A 1 350 ? 0.779 9.290 -11.143 1.00 97.50 350 TYR A C 1
ATOM 2797 O O . TYR A 1 350 ? 0.355 8.535 -10.269 1.00 97.50 350 TYR A O 1
ATOM 2805 N N . ALA A 1 351 ? 2.008 9.817 -11.087 1.00 96.50 351 ALA A N 1
ATOM 2806 C CA . ALA A 1 351 ? 2.924 9.538 -9.979 1.00 96.50 351 ALA A CA 1
ATOM 2807 C C . ALA A 1 351 ? 2.330 9.931 -8.615 1.00 96.50 351 ALA A C 1
ATOM 2809 O O . ALA A 1 351 ? 2.397 9.153 -7.665 1.00 96.50 351 ALA A O 1
ATOM 2810 N N . LYS A 1 352 ? 1.654 11.087 -8.527 1.00 94.56 352 LYS A N 1
ATOM 2811 C CA . LYS A 1 352 ? 0.954 11.512 -7.301 1.00 94.56 352 LYS A CA 1
ATOM 2812 C C . LYS A 1 352 ? -0.160 10.538 -6.915 1.00 94.56 352 LYS A C 1
ATOM 2814 O O . LYS A 1 352 ? -0.271 10.182 -5.746 1.00 94.56 352 LYS A O 1
ATOM 2819 N N . THR A 1 353 ? -0.947 10.062 -7.879 1.00 94.19 353 THR A N 1
ATOM 2820 C CA . THR A 1 353 ? -1.983 9.048 -7.627 1.00 94.19 353 THR A CA 1
ATOM 2821 C C . THR A 1 353 ? -1.380 7.739 -7.118 1.00 94.19 353 THR A C 1
ATOM 2823 O O . THR A 1 353 ? -1.855 7.195 -6.124 1.00 94.19 353 THR A O 1
ATOM 2826 N N . VAL A 1 354 ? -0.298 7.254 -7.727 1.00 92.94 354 VAL A N 1
ATOM 2827 C CA . VAL A 1 354 ? 0.397 6.039 -7.263 1.00 92.94 354 VAL A CA 1
ATOM 2828 C C . VAL A 1 354 ? 0.926 6.217 -5.836 1.00 92.94 354 VAL A C 1
ATOM 2830 O O . VAL A 1 354 ? 0.814 5.298 -5.025 1.00 92.94 354 VAL A O 1
ATOM 2833 N N . ASN A 1 355 ? 1.405 7.415 -5.491 1.00 91.81 355 ASN A N 1
ATOM 2834 C CA . ASN A 1 355 ? 1.858 7.729 -4.136 1.00 91.81 355 ASN A CA 1
ATOM 2835 C C . ASN A 1 355 ? 0.728 7.707 -3.102 1.00 91.81 355 ASN A C 1
ATOM 2837 O O . ASN A 1 355 ? 0.930 7.196 -2.004 1.00 91.81 355 ASN A O 1
ATOM 2841 N N . THR A 1 356 ? -0.476 8.167 -3.459 1.00 88.12 356 THR A N 1
ATOM 2842 C CA . THR A 1 356 ? -1.655 8.027 -2.579 1.00 88.12 356 THR A CA 1
ATOM 2843 C C . THR A 1 356 ? -2.109 6.579 -2.402 1.00 88.12 356 THR A C 1
ATOM 2845 O O . THR A 1 356 ? -2.691 6.241 -1.381 1.00 88.12 356 THR A O 1
ATOM 2848 N N . GLN A 1 357 ? -1.825 5.703 -3.369 1.00 86.81 357 GLN A N 1
ATOM 2849 C CA . GLN A 1 357 ? -2.144 4.274 -3.287 1.00 86.81 357 GLN A CA 1
ATOM 2850 C C . GLN A 1 357 ? -1.084 3.475 -2.520 1.00 86.81 357 GLN A C 1
ATOM 2852 O O . GLN A 1 357 ? -1.270 2.282 -2.281 1.00 86.81 357 GLN A O 1
ATOM 2857 N N . THR A 1 358 ? 0.033 4.109 -2.147 1.00 86.38 358 THR A N 1
ATOM 2858 C CA . THR A 1 358 ? 1.168 3.478 -1.463 1.00 86.38 358 THR A CA 1
ATOM 2859 C C . THR A 1 358 ? 1.636 2.190 -2.147 1.00 86.38 358 THR A C 1
ATOM 2861 O O . THR A 1 358 ? 1.831 1.166 -1.494 1.00 86.38 358 THR A O 1
ATOM 2864 N N . LEU A 1 359 ? 1.767 2.195 -3.482 1.00 88.94 359 LEU A N 1
ATOM 2865 C CA . LEU A 1 359 ? 2.178 1.003 -4.234 1.00 88.94 359 LEU A CA 1
ATOM 2866 C C . LEU A 1 359 ? 3.490 0.444 -3.661 1.00 88.94 359 LEU A C 1
ATOM 2868 O O . LEU A 1 359 ? 4.483 1.163 -3.571 1.00 88.94 359 LEU A O 1
ATOM 2872 N N . CYS A 1 360 ? 3.498 -0.838 -3.285 1.00 86.25 360 CYS A N 1
ATOM 2873 C CA . CYS A 1 360 ? 4.621 -1.481 -2.598 1.00 86.25 360 CYS A CA 1
ATOM 2874 C C . CYS A 1 360 ? 5.018 -0.827 -1.268 1.00 86.25 360 CYS A C 1
ATOM 2876 O O . CYS A 1 360 ? 6.197 -0.800 -0.925 1.00 86.25 360 CYS A O 1
ATOM 2878 N N . GLY A 1 361 ? 4.052 -0.271 -0.535 1.00 82.31 361 GLY A N 1
ATOM 2879 C CA . GLY A 1 361 ? 4.309 0.448 0.714 1.00 82.31 361 GLY A CA 1
ATOM 2880 C C . GLY A 1 361 ? 5.071 1.764 0.517 1.00 82.31 361 GLY A C 1
ATOM 2881 O O . GLY A 1 361 ? 5.616 2.305 1.475 1.00 82.31 361 GLY A O 1
ATOM 2882 N N . ARG A 1 362 ? 5.151 2.280 -0.719 1.00 86.62 362 ARG A N 1
ATOM 2883 C CA . ARG A 1 362 ? 5.915 3.487 -1.070 1.00 86.62 362 ARG A CA 1
ATOM 2884 C C . ARG A 1 362 ? 5.014 4.605 -1.572 1.00 86.62 362 ARG A C 1
ATOM 2886 O O . ARG A 1 362 ? 4.128 4.373 -2.391 1.00 86.62 362 ARG A O 1
ATOM 2893 N N . ASN A 1 363 ? 5.307 5.826 -1.142 1.00 90.38 363 ASN A N 1
ATOM 2894 C CA . ASN A 1 363 ? 4.666 7.070 -1.578 1.00 90.38 363 ASN A CA 1
ATOM 2895 C C . ASN A 1 363 ? 5.664 8.076 -2.184 1.00 90.38 363 ASN A C 1
ATOM 2897 O O . ASN A 1 363 ? 5.366 9.266 -2.275 1.00 90.38 363 ASN A O 1
ATOM 2901 N N . ASP A 1 364 ? 6.831 7.596 -2.613 1.00 92.25 364 ASP A N 1
ATOM 2902 C CA . ASP A 1 364 ? 7.900 8.378 -3.236 1.00 92.25 364 ASP A CA 1
ATOM 2903 C C . ASP A 1 364 ? 8.180 7.953 -4.689 1.00 92.25 364 ASP A C 1
ATOM 2905 O O . ASP A 1 364 ? 9.285 8.121 -5.209 1.00 92.25 364 ASP A O 1
ATOM 2909 N N . TRP A 1 365 ? 7.175 7.393 -5.363 1.00 95.19 365 TRP A N 1
ATOM 2910 C CA . TRP A 1 365 ? 7.234 7.094 -6.786 1.00 95.19 365 TRP A CA 1
ATOM 2911 C C . TRP A 1 365 ? 7.337 8.373 -7.604 1.00 95.19 365 TRP A C 1
ATOM 2913 O O . TRP A 1 365 ? 6.593 9.341 -7.408 1.00 95.19 365 TRP A O 1
ATOM 2923 N N . ARG A 1 366 ? 8.244 8.349 -8.576 1.00 97.12 366 ARG A N 1
ATOM 2924 C CA . ARG A 1 366 ? 8.514 9.463 -9.485 1.00 97.12 366 ARG A CA 1
ATOM 2925 C C . ARG A 1 366 ? 8.848 8.962 -10.881 1.00 97.12 366 ARG A C 1
ATOM 2927 O O . ARG A 1 366 ? 9.136 7.782 -11.090 1.00 97.12 366 ARG A O 1
ATOM 2934 N N . LEU A 1 367 ? 8.819 9.881 -11.842 1.00 98.25 367 LEU A N 1
ATOM 2935 C CA . LEU A 1 367 ? 9.415 9.621 -13.147 1.00 98.25 367 LEU A CA 1
ATOM 2936 C C . LEU A 1 367 ? 10.927 9.376 -12.966 1.00 98.25 367 LEU A C 1
ATOM 2938 O O . LEU A 1 367 ? 11.569 10.109 -12.205 1.00 98.25 367 LEU A O 1
ATOM 2942 N N . PRO A 1 368 ? 11.495 8.358 -13.631 1.00 98.19 368 PRO A N 1
ATOM 2943 C CA . PRO A 1 368 ? 12.928 8.104 -13.594 1.00 98.19 368 PRO A CA 1
ATOM 2944 C C . PRO A 1 368 ? 13.681 9.183 -14.365 1.00 98.19 368 PRO A C 1
ATOM 2946 O O . PRO A 1 368 ? 13.134 9.780 -15.296 1.00 98.19 368 PRO A O 1
ATOM 2949 N N . SER A 1 369 ? 14.945 9.410 -14.028 1.00 97.12 369 SER A N 1
ATOM 2950 C CA . SER A 1 369 ? 15.849 10.126 -14.926 1.00 97.12 369 SER A CA 1
ATOM 2951 C C . SER A 1 369 ? 16.156 9.289 -16.170 1.00 97.12 369 SER A C 1
ATOM 2953 O O . SER A 1 369 ? 15.913 8.079 -16.219 1.00 97.12 369 SER A O 1
ATOM 2955 N N . GLU A 1 370 ? 16.707 9.920 -17.203 1.00 96.25 370 GLU A N 1
ATOM 2956 C CA . GLU A 1 370 ? 17.133 9.230 -18.419 1.00 96.25 370 GLU A CA 1
ATOM 2957 C C . GLU A 1 370 ? 18.149 8.118 -18.110 1.00 96.25 370 GLU A C 1
ATOM 2959 O O . GLU A 1 370 ? 18.036 7.013 -18.640 1.00 96.25 370 GLU A O 1
ATOM 2964 N N . SER A 1 371 ? 19.099 8.389 -17.207 1.00 95.12 371 SER A N 1
ATOM 2965 C CA . SER A 1 371 ? 20.104 7.424 -16.735 1.00 95.12 371 SER A CA 1
ATOM 2966 C C . SER A 1 371 ? 19.450 6.237 -16.022 1.00 95.12 371 SER A C 1
ATOM 2968 O O . SER A 1 371 ? 19.736 5.081 -16.337 1.00 95.12 371 SER A O 1
ATOM 2970 N N . GLU A 1 372 ? 18.514 6.507 -15.107 1.00 97.12 372 GLU A N 1
ATOM 2971 C CA . GLU A 1 372 ? 17.773 5.468 -14.389 1.00 97.12 372 GLU A CA 1
ATOM 2972 C C . GLU A 1 372 ? 16.961 4.589 -15.336 1.00 97.12 372 GLU A C 1
ATOM 2974 O O . GLU A 1 372 ? 17.012 3.365 -15.227 1.00 97.12 372 GLU A O 1
ATOM 2979 N N . LEU A 1 373 ? 16.246 5.173 -16.297 1.00 97.25 373 LEU A N 1
ATOM 2980 C CA . LEU A 1 373 ? 15.411 4.391 -17.204 1.00 97.25 373 LEU A CA 1
ATOM 2981 C C . LEU A 1 373 ? 16.243 3.571 -18.201 1.00 97.25 373 LEU A C 1
ATOM 2983 O O . LEU A 1 373 ? 15.938 2.401 -18.441 1.00 97.25 373 LEU A O 1
ATOM 2987 N N . LYS A 1 374 ? 17.337 4.139 -18.728 1.00 95.62 374 LYS A N 1
ATOM 2988 C CA . LYS A 1 374 ? 18.298 3.417 -19.584 1.00 95.62 374 LYS A CA 1
ATOM 2989 C C . LYS A 1 374 ? 18.991 2.261 -18.865 1.00 95.62 374 LYS A C 1
ATOM 2991 O O . LYS A 1 374 ? 19.422 1.308 -19.514 1.00 95.62 374 LYS A O 1
ATOM 2996 N N . SER A 1 375 ? 19.054 2.295 -17.537 1.00 95.31 375 SER A N 1
ATOM 2997 C CA . SER A 1 375 ? 19.627 1.215 -16.730 1.00 95.31 375 SER A CA 1
ATOM 2998 C C . SER A 1 375 ? 18.881 -0.128 -16.878 1.00 95.31 375 SER A C 1
ATOM 3000 O O . SER A 1 375 ? 19.442 -1.188 -16.579 1.00 95.31 375 SER A O 1
ATOM 3002 N N . LEU A 1 376 ? 17.634 -0.104 -17.373 1.00 95.69 376 LEU A N 1
ATOM 3003 C CA . LEU A 1 376 ? 16.835 -1.291 -17.707 1.00 95.69 376 LEU A CA 1
ATOM 3004 C C . LEU A 1 376 ? 17.126 -1.865 -19.105 1.00 95.69 376 LEU A C 1
ATOM 3006 O O . LEU A 1 376 ? 16.678 -2.970 -19.418 1.00 95.69 376 LEU A O 1
ATOM 3010 N N . LEU A 1 377 ? 17.844 -1.128 -19.955 1.00 95.06 377 LEU A N 1
ATOM 3011 C CA . LEU A 1 377 ? 18.285 -1.616 -21.258 1.00 95.06 377 LEU A CA 1
ATOM 3012 C C . LEU A 1 377 ? 19.445 -2.603 -21.091 1.00 95.06 377 LEU A C 1
ATOM 3014 O O . LEU A 1 377 ? 20.187 -2.562 -20.107 1.00 95.06 377 LEU A O 1
ATOM 3018 N N . ILE A 1 378 ? 19.603 -3.474 -22.083 1.00 93.25 378 ILE A N 1
ATOM 3019 C CA . ILE A 1 378 ? 20.726 -4.403 -22.195 1.00 93.25 378 ILE A CA 1
ATOM 3020 C C . ILE A 1 378 ? 21.639 -3.931 -23.314 1.00 93.25 378 ILE A C 1
ATOM 3022 O O . ILE A 1 378 ? 21.172 -3.622 -24.411 1.00 93.25 378 ILE A O 1
ATOM 3026 N N . ASP A 1 379 ? 22.932 -3.910 -23.018 1.00 90.56 379 ASP A N 1
ATOM 3027 C CA . ASP A 1 379 ? 23.994 -3.730 -23.993 1.00 90.56 379 ASP A CA 1
ATOM 3028 C C . ASP A 1 379 ? 24.334 -5.099 -24.615 1.00 90.56 379 ASP A C 1
ATOM 3030 O O . ASP A 1 379 ? 24.762 -6.031 -23.923 1.00 90.56 379 ASP A O 1
ATOM 3034 N N . SER A 1 380 ? 24.051 -5.270 -25.908 1.00 84.75 380 SER A N 1
ATOM 3035 C CA . SER A 1 380 ? 24.200 -6.551 -26.616 1.00 84.75 380 SER A CA 1
ATOM 3036 C C . SER A 1 380 ? 24.637 -6.353 -28.066 1.00 84.75 380 SER A C 1
ATOM 3038 O O . SER A 1 380 ? 24.519 -5.260 -28.607 1.00 84.75 380 SER A O 1
ATOM 3040 N N . LEU A 1 381 ? 25.138 -7.410 -28.711 1.00 76.81 381 LEU A N 1
ATOM 3041 C CA . LEU A 1 381 ? 25.470 -7.358 -30.138 1.00 76.81 381 LEU A CA 1
ATOM 3042 C C . LEU A 1 381 ? 24.203 -7.114 -30.965 1.00 76.81 381 LEU A C 1
ATOM 3044 O O . LEU A 1 381 ? 23.206 -7.819 -30.783 1.00 76.81 381 LEU A O 1
ATOM 3048 N N . ALA A 1 382 ? 24.251 -6.140 -31.875 1.00 69.44 382 ALA A N 1
ATOM 3049 C CA . ALA A 1 382 ? 23.192 -5.962 -32.862 1.00 69.44 382 ALA A CA 1
ATOM 3050 C C . ALA A 1 382 ? 23.151 -7.177 -33.808 1.00 69.44 382 ALA A C 1
ATOM 3052 O O . ALA A 1 382 ? 24.188 -7.773 -34.116 1.00 69.44 382 ALA A O 1
ATOM 3053 N N . TYR A 1 383 ? 21.962 -7.577 -34.269 1.00 65.69 383 TYR A N 1
ATOM 3054 C CA . TYR A 1 383 ? 21.832 -8.761 -35.119 1.00 65.69 383 TYR A CA 1
ATOM 3055 C C . TYR A 1 383 ? 22.667 -8.603 -36.396 1.00 65.69 383 TYR A C 1
ATOM 3057 O O . TYR A 1 383 ? 22.438 -7.710 -37.206 1.00 65.69 383 TYR A O 1
ATOM 3065 N N . GLY A 1 384 ? 23.637 -9.500 -36.587 1.00 62.06 384 GLY A N 1
ATOM 3066 C CA . GLY A 1 384 ? 24.467 -9.528 -37.791 1.00 62.06 384 GLY A CA 1
ATOM 3067 C C . GLY A 1 384 ? 25.543 -8.439 -37.881 1.00 62.06 384 GLY A C 1
ATOM 3068 O O . GLY A 1 384 ? 26.110 -8.282 -38.960 1.00 62.06 384 GLY A O 1
ATOM 3069 N N . MET A 1 385 ? 25.851 -7.719 -36.792 1.00 64.38 385 MET A N 1
ATOM 3070 C CA . MET A 1 385 ? 26.963 -6.756 -36.733 1.00 64.38 385 MET A CA 1
ATOM 3071 C C . MET A 1 385 ? 27.908 -7.030 -35.551 1.00 64.38 385 MET A C 1
ATOM 3073 O O . MET A 1 385 ? 27.523 -7.659 -34.567 1.00 64.38 385 MET A O 1
ATOM 3077 N N . GLU A 1 386 ? 29.156 -6.557 -35.651 1.00 62.69 386 GLU A N 1
ATOM 3078 C CA . GLU A 1 386 ? 30.153 -6.643 -34.565 1.00 62.69 386 GLU A CA 1
ATOM 3079 C C . GLU A 1 386 ? 29.976 -5.548 -33.495 1.00 62.69 386 GLU A C 1
ATOM 3081 O O . GLU A 1 386 ? 30.538 -5.660 -32.404 1.00 62.69 386 GLU A O 1
ATOM 3086 N N . ASP A 1 387 ? 29.167 -4.522 -33.777 1.00 68.19 387 ASP A N 1
ATOM 3087 C CA . ASP A 1 387 ? 28.948 -3.391 -32.877 1.00 68.19 387 ASP A CA 1
ATOM 3088 C C . ASP A 1 387 ? 27.860 -3.663 -31.827 1.00 68.19 387 ASP A C 1
ATOM 3090 O O . ASP A 1 387 ? 26.850 -4.337 -32.062 1.00 68.19 387 ASP A O 1
ATOM 3094 N N . MET A 1 388 ? 28.077 -3.098 -30.639 1.00 72.50 388 MET A N 1
ATOM 3095 C CA . MET A 1 388 ? 27.146 -3.178 -29.519 1.00 72.50 388 MET A CA 1
ATOM 3096 C C . MET A 1 388 ? 26.017 -2.143 -29.654 1.00 72.50 388 MET A C 1
ATOM 3098 O O . MET A 1 388 ? 26.249 -0.999 -30.046 1.00 72.50 388 MET A O 1
ATOM 3102 N N . SER A 1 389 ? 24.791 -2.544 -29.316 1.00 85.94 389 SER A N 1
ATOM 3103 C CA . SER A 1 389 ? 23.588 -1.712 -29.343 1.00 85.94 389 SER A CA 1
ATOM 3104 C C . SER A 1 389 ? 22.715 -1.963 -28.113 1.00 85.94 389 SER A C 1
ATOM 3106 O O . SER A 1 389 ? 22.694 -3.058 -27.542 1.00 85.94 389 SER A O 1
ATOM 3108 N N . TYR A 1 390 ? 21.952 -0.941 -27.721 1.00 90.12 390 TYR A N 1
ATOM 3109 C CA . TYR A 1 390 ? 20.983 -1.051 -26.638 1.00 90.12 390 TYR A CA 1
ATOM 3110 C C . TYR A 1 390 ? 19.673 -1.663 -27.120 1.00 9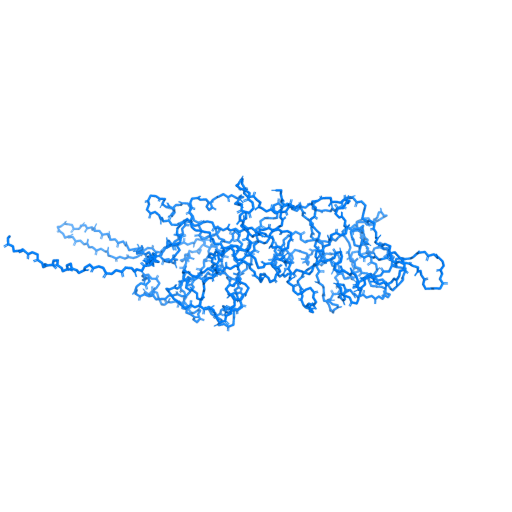0.12 390 TYR A C 1
ATOM 3112 O O . TYR A 1 390 ? 19.099 -1.243 -28.126 1.00 90.12 390 TYR A O 1
ATOM 3120 N N . ARG A 1 391 ? 19.125 -2.585 -26.335 1.00 92.25 391 ARG A N 1
ATOM 3121 C CA . ARG A 1 391 ? 17.771 -3.113 -26.537 1.00 92.25 391 ARG A CA 1
ATOM 3122 C C . ARG A 1 391 ? 16.992 -3.206 -25.238 1.00 92.25 391 ARG A C 1
ATOM 3124 O O . ARG A 1 391 ? 17.567 -3.211 -24.149 1.00 92.25 391 ARG A O 1
ATOM 3131 N N . ALA A 1 392 ? 15.677 -3.345 -25.359 1.00 94.06 392 ALA A N 1
ATOM 3132 C CA . ALA A 1 392 ? 14.814 -3.664 -24.235 1.00 94.06 392 ALA A CA 1
ATOM 3133 C C . ALA A 1 392 ? 15.235 -5.003 -23.593 1.00 94.06 392 ALA A C 1
ATOM 3135 O O . ALA A 1 392 ? 15.303 -6.042 -24.259 1.00 94.06 392 ALA A O 1
ATOM 3136 N N . GLY A 1 393 ? 15.534 -4.963 -22.293 1.00 93.12 393 GLY A N 1
ATOM 3137 C CA . GLY A 1 393 ? 15.919 -6.122 -21.494 1.00 93.12 393 GLY A CA 1
ATOM 3138 C C . GLY A 1 393 ? 14.739 -6.813 -20.828 1.00 93.12 393 GLY A C 1
ATOM 3139 O O . GLY A 1 393 ? 13.722 -6.181 -20.542 1.00 93.12 393 GLY A O 1
ATOM 3140 N N . TYR A 1 394 ? 14.905 -8.102 -20.522 1.00 95.06 394 TYR A N 1
ATOM 3141 C CA . TYR A 1 394 ? 14.011 -8.858 -19.635 1.00 95.06 394 TYR A CA 1
ATOM 3142 C C . TYR A 1 394 ? 12.535 -8.912 -20.077 1.00 95.06 394 TYR A C 1
ATOM 3144 O O . TYR A 1 394 ? 11.612 -9.036 -19.264 1.00 95.06 394 TYR A O 1
ATOM 3152 N N . THR A 1 395 ? 12.299 -8.788 -21.382 1.00 94.06 395 THR A N 1
ATOM 3153 C CA . THR A 1 395 ? 10.967 -8.603 -21.979 1.00 94.06 395 THR A CA 1
ATOM 3154 C C . THR A 1 395 ? 10.137 -9.888 -22.007 1.00 94.06 395 THR A C 1
ATOM 3156 O O . THR A 1 395 ? 8.945 -9.844 -22.314 1.00 94.06 395 THR A O 1
ATOM 3159 N N . LYS A 1 396 ? 10.738 -11.035 -21.664 1.00 93.12 396 LYS A N 1
ATOM 3160 C CA . LYS A 1 396 ? 10.062 -12.337 -21.559 1.00 93.12 396 LYS A CA 1
ATOM 3161 C C . LYS A 1 396 ? 9.917 -12.807 -20.108 1.00 93.12 396 LYS A C 1
ATOM 3163 O O . LYS A 1 396 ? 9.314 -13.850 -19.876 1.00 93.12 396 LYS A O 1
ATOM 3168 N N . SER A 1 397 ? 10.436 -12.044 -19.145 1.00 93.94 397 SER A N 1
ATOM 3169 C CA . SER A 1 397 ? 10.433 -12.371 -17.717 1.00 93.94 397 SER A CA 1
ATOM 3170 C C . SER A 1 397 ? 9.921 -11.196 -16.867 1.00 93.94 397 SER A C 1
ATOM 3172 O O . SER A 1 397 ? 8.726 -10.896 -16.878 1.00 93.94 397 SER A O 1
ATOM 3174 N N . ILE A 1 398 ? 10.803 -10.522 -16.124 1.00 95.00 398 ILE A N 1
ATOM 3175 C CA . ILE A 1 398 ? 10.456 -9.534 -15.095 1.00 95.00 398 ILE A CA 1
ATOM 3176 C C . ILE A 1 398 ? 9.907 -8.215 -15.665 1.00 95.00 398 ILE A C 1
ATOM 3178 O O . ILE A 1 398 ? 9.167 -7.502 -14.993 1.00 95.00 398 ILE A O 1
ATOM 3182 N N . PHE A 1 399 ? 10.207 -7.905 -16.925 1.00 95.62 399 PHE A N 1
ATOM 3183 C CA . PHE A 1 399 ? 9.702 -6.728 -17.630 1.00 95.62 399 PHE A CA 1
ATOM 3184 C C . PHE A 1 399 ? 8.879 -7.128 -18.854 1.00 95.62 399 PHE A C 1
ATOM 3186 O O . PHE A 1 399 ? 8.843 -6.430 -19.869 1.00 95.62 399 PHE A O 1
ATOM 3193 N N . ASN A 1 400 ? 8.160 -8.251 -18.741 1.00 94.81 400 ASN A N 1
ATOM 3194 C CA . ASN A 1 400 ? 7.212 -8.701 -19.756 1.00 94.81 400 ASN A CA 1
ATOM 3195 C C . ASN A 1 400 ? 6.019 -7.757 -19.968 1.00 94.81 400 ASN A C 1
ATOM 3197 O O . ASN A 1 400 ? 5.248 -7.972 -20.897 1.00 94.81 400 ASN A O 1
ATOM 3201 N N . ASP A 1 401 ? 5.872 -6.726 -19.137 1.00 95.00 401 ASP A N 1
ATOM 3202 C CA . ASP A 1 401 ? 4.914 -5.626 -19.227 1.00 95.00 401 ASP A CA 1
ATOM 3203 C C . ASP A 1 401 ? 5.431 -4.439 -20.059 1.00 95.00 401 ASP A C 1
ATOM 3205 O O . ASP A 1 401 ? 4.651 -3.565 -20.431 1.00 95.00 401 ASP A O 1
ATOM 3209 N N . THR A 1 402 ? 6.718 -4.406 -20.413 1.00 95.62 402 THR A N 1
ATOM 3210 C CA . THR A 1 402 ? 7.268 -3.379 -21.305 1.00 95.62 402 THR A CA 1
ATOM 3211 C C . THR A 1 402 ? 6.701 -3.542 -22.713 1.00 95.62 402 THR A C 1
ATOM 3213 O O . THR A 1 402 ? 6.654 -4.645 -23.270 1.00 95.62 402 THR A O 1
ATOM 3216 N N . VAL A 1 403 ? 6.251 -2.436 -23.306 1.00 96.12 403 VAL A N 1
ATOM 3217 C CA . VAL A 1 403 ? 5.882 -2.394 -24.721 1.00 96.12 403 VAL A CA 1
ATOM 3218 C C . VAL A 1 403 ? 7.154 -2.168 -25.521 1.00 96.12 403 VAL A C 1
ATOM 3220 O O . VAL A 1 403 ? 7.835 -1.168 -25.318 1.00 96.12 403 VAL A O 1
ATOM 3223 N N . VAL A 1 404 ? 7.455 -3.102 -26.420 1.00 95.56 404 VAL A N 1
ATOM 3224 C CA . VAL A 1 404 ? 8.664 -3.083 -27.243 1.00 95.56 404 VAL A CA 1
ATOM 3225 C C . VAL A 1 404 ? 8.276 -2.897 -28.700 1.00 95.56 404 VAL A C 1
ATOM 3227 O O . VAL A 1 404 ? 7.405 -3.608 -29.199 1.00 95.56 404 VAL A O 1
ATOM 3230 N N . GLY A 1 405 ? 8.904 -1.945 -29.382 1.00 92.62 405 GLY A N 1
ATOM 3231 C CA . GLY A 1 405 ? 8.619 -1.649 -30.784 1.00 92.62 405 GLY A CA 1
ATOM 3232 C C . GLY A 1 405 ? 9.107 -0.268 -31.193 1.00 92.62 405 GLY A C 1
ATOM 3233 O O . GLY A 1 405 ? 9.731 0.427 -30.401 1.00 92.62 405 GLY A O 1
ATOM 3234 N N . PHE A 1 406 ? 8.807 0.126 -32.425 1.00 89.00 406 PHE A N 1
ATOM 3235 C CA . PHE A 1 406 ? 9.046 1.491 -32.887 1.00 89.00 406 PHE A CA 1
ATOM 3236 C C . PHE A 1 406 ? 8.158 2.483 -32.112 1.00 89.00 406 PHE A C 1
ATOM 3238 O O . PHE A 1 406 ? 7.023 2.143 -31.765 1.00 89.00 406 PHE A O 1
ATOM 3245 N N . ASP A 1 407 ? 8.671 3.679 -31.807 1.00 86.44 407 ASP A N 1
ATOM 3246 C CA . ASP A 1 407 ? 7.986 4.719 -31.013 1.00 86.44 407 ASP A CA 1
ATOM 3247 C C . ASP A 1 407 ? 7.494 4.263 -29.619 1.00 86.44 407 ASP A C 1
ATOM 3249 O O . ASP A 1 407 ? 6.561 4.821 -29.027 1.00 86.44 407 ASP A O 1
ATOM 3253 N N . SER A 1 408 ? 8.134 3.253 -29.030 1.00 95.00 408 SER A N 1
ATOM 3254 C CA . SER A 1 408 ? 7.839 2.746 -27.683 1.00 95.00 408 SER A CA 1
ATOM 3255 C C . SER A 1 408 ? 8.416 3.633 -26.570 1.00 95.00 408 SER A C 1
ATOM 3257 O O . SER A 1 408 ? 9.035 3.155 -25.620 1.00 95.00 408 SER A O 1
ATOM 3259 N N . TYR A 1 409 ? 8.224 4.945 -26.676 1.00 97.56 409 TYR A N 1
ATOM 3260 C CA . TYR A 1 409 ? 8.786 5.907 -25.737 1.00 97.56 409 TYR A CA 1
ATOM 3261 C C . TYR A 1 409 ? 8.108 5.854 -24.361 1.00 97.56 409 TYR A C 1
ATOM 3263 O O . TYR A 1 409 ? 6.888 5.672 -24.232 1.00 97.56 409 TYR A O 1
ATOM 3271 N N . TYR A 1 410 ? 8.935 6.069 -23.342 1.00 98.38 410 TYR A N 1
ATOM 3272 C CA . TYR A 1 410 ? 8.571 6.228 -21.942 1.00 98.38 410 TYR A CA 1
ATOM 3273 C C . TYR A 1 410 ? 9.102 7.562 -21.417 1.00 98.38 410 TYR A C 1
ATOM 3275 O O . TYR A 1 410 ? 10.255 7.916 -21.676 1.00 98.38 410 TYR A O 1
ATOM 3283 N N . TRP A 1 411 ? 8.265 8.295 -20.684 1.00 98.50 411 TRP A N 1
ATOM 3284 C CA . TRP A 1 411 ? 8.636 9.584 -20.104 1.00 98.50 411 TRP A CA 1
ATOM 3285 C C . TRP A 1 411 ? 9.734 9.462 -19.046 1.00 98.50 411 TRP A C 1
ATOM 3287 O O . TRP A 1 411 ? 9.742 8.524 -18.247 1.00 98.50 411 TRP A O 1
ATOM 3297 N N . THR A 1 412 ? 10.604 10.472 -19.003 1.00 98.44 412 THR A N 1
ATOM 3298 C CA . THR A 1 412 ? 11.592 10.672 -17.936 1.00 98.44 412 THR A CA 1
ATOM 3299 C C . THR A 1 412 ? 11.405 12.039 -17.273 1.00 98.44 412 THR A C 1
ATOM 3301 O O . THR A 1 412 ? 10.784 12.949 -17.831 1.00 98.44 412 THR A O 1
ATOM 3304 N N . ALA A 1 413 ? 11.970 12.195 -16.078 1.00 97.38 413 ALA A N 1
ATOM 3305 C CA . ALA A 1 413 ? 12.083 13.476 -15.389 1.00 97.38 413 ALA A CA 1
ATOM 3306 C C . ALA A 1 413 ? 13.190 14.373 -15.971 1.00 97.38 413 ALA A C 1
A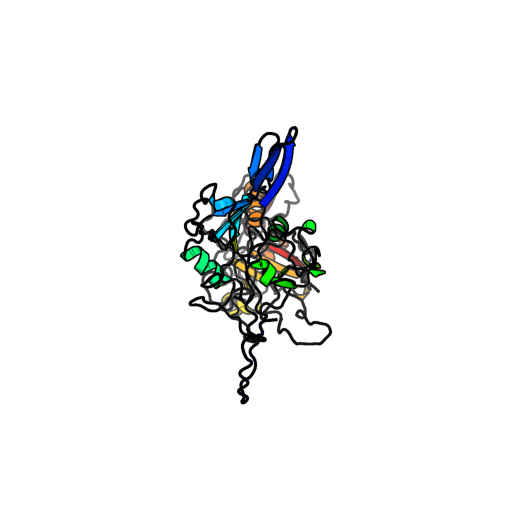TOM 3308 O O . ALA A 1 413 ? 13.223 15.560 -15.665 1.00 97.38 413 ALA A O 1
ATOM 3309 N N . THR A 1 414 ? 14.086 13.833 -16.803 1.00 97.44 414 THR A N 1
ATOM 3310 C CA . THR A 1 414 ? 15.221 14.581 -17.349 1.00 97.44 414 THR A CA 1
ATOM 3311 C C . THR A 1 414 ? 14.744 15.605 -18.373 1.00 97.44 414 THR A C 1
ATOM 3313 O O . THR A 1 414 ? 14.143 15.258 -19.391 1.00 97.44 414 THR A O 1
ATOM 3316 N N . GLU A 1 415 ? 15.024 16.876 -18.111 1.00 97.25 415 GLU A N 1
ATOM 3317 C CA . GLU A 1 415 ? 14.743 17.969 -19.039 1.00 97.25 415 GLU A CA 1
ATOM 3318 C C . GLU A 1 415 ? 15.630 17.862 -20.286 1.00 97.25 415 GLU A C 1
ATOM 3320 O O . GLU A 1 415 ? 16.800 17.474 -20.216 1.00 97.25 415 GLU A O 1
ATOM 3325 N N . TYR A 1 416 ? 15.091 18.212 -21.454 1.00 96.69 416 TYR A N 1
ATOM 3326 C CA . TYR A 1 416 ? 15.892 18.216 -22.674 1.00 96.69 416 TYR A CA 1
ATOM 3327 C C . TYR A 1 416 ? 16.820 19.433 -22.696 1.00 96.69 416 TYR A C 1
ATOM 3329 O O . TYR A 1 416 ? 16.350 20.567 -22.725 1.00 96.69 416 TYR A O 1
ATOM 3337 N N . TYR A 1 417 ? 18.135 19.208 -22.754 1.00 94.06 417 TYR A N 1
ATOM 3338 C CA . TYR A 1 417 ? 19.142 20.266 -22.588 1.00 94.06 417 TYR A CA 1
ATOM 3339 C C . TYR A 1 417 ? 18.964 21.483 -23.515 1.00 94.06 417 TYR A C 1
ATOM 3341 O O . TYR A 1 417 ? 19.286 22.601 -23.120 1.00 94.06 417 TYR A O 1
ATOM 3349 N N . ALA A 1 418 ? 18.474 21.288 -24.746 1.00 95.00 418 ALA A N 1
ATOM 3350 C CA . ALA A 1 418 ? 18.331 22.373 -25.718 1.00 95.00 418 ALA A CA 1
ATOM 3351 C C . ALA A 1 418 ? 17.001 23.138 -25.596 1.00 95.00 418 ALA A C 1
ATOM 3353 O O . ALA A 1 418 ? 16.900 24.250 -26.108 1.00 95.00 418 ALA A O 1
ATOM 3354 N N . ASP A 1 419 ? 15.986 22.564 -24.941 1.00 95.56 419 ASP A N 1
ATOM 3355 C CA . ASP A 1 419 ? 14.670 23.191 -24.749 1.00 95.56 419 ASP A CA 1
ATOM 3356 C C . ASP A 1 419 ? 13.967 22.655 -23.484 1.00 95.56 419 ASP A C 1
ATOM 3358 O O . ASP A 1 419 ? 12.921 22.004 -23.575 1.00 95.56 419 ASP A O 1
ATOM 3362 N N . PRO A 1 420 ? 14.525 22.911 -22.286 1.00 93.56 420 PRO A N 1
ATOM 3363 C CA . PRO A 1 420 ? 14.019 22.336 -21.037 1.00 93.56 420 PRO A CA 1
ATOM 3364 C C . PRO A 1 420 ? 12.617 22.844 -20.673 1.00 93.56 420 PRO A C 1
ATOM 3366 O O . PRO A 1 420 ? 11.881 22.195 -19.938 1.00 93.56 420 PRO A O 1
ATOM 3369 N N . LYS A 1 421 ? 12.210 24.000 -21.218 1.00 94.50 421 LYS A N 1
ATOM 3370 C CA . LYS A 1 421 ? 10.900 24.606 -20.942 1.00 94.50 421 LYS A CA 1
ATOM 3371 C C . LYS A 1 421 ? 9.745 23.872 -21.611 1.00 94.5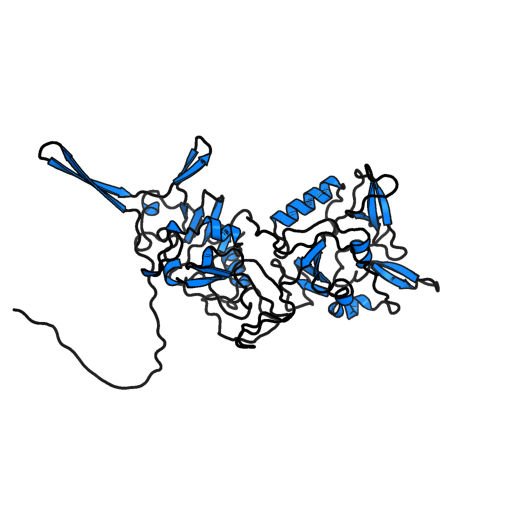0 421 LYS A C 1
ATOM 3373 O O . LYS A 1 421 ? 8.644 23.912 -21.077 1.00 94.50 421 LYS A O 1
ATOM 3378 N N . ASN A 1 422 ? 9.979 23.258 -22.770 1.00 96.00 422 ASN A N 1
ATOM 3379 C CA . ASN A 1 422 ? 8.914 22.639 -23.564 1.00 96.00 422 ASN A CA 1
ATOM 3380 C C . ASN A 1 422 ? 9.133 21.144 -23.803 1.00 96.00 422 ASN A C 1
ATOM 3382 O O . ASN A 1 422 ? 8.239 20.483 -24.346 1.00 96.00 422 ASN A O 1
ATOM 3386 N N . LYS A 1 423 ? 10.317 20.613 -23.461 1.00 97.75 423 LYS A N 1
ATOM 3387 C CA . LYS A 1 423 ? 10.689 19.232 -23.754 1.00 97.75 423 LYS A CA 1
ATOM 3388 C C . LYS A 1 423 ? 11.352 18.515 -22.588 1.00 97.75 423 LYS A C 1
ATOM 3390 O O . LYS A 1 423 ? 12.238 19.045 -21.924 1.00 97.75 423 LYS A O 1
ATOM 3395 N N . ASN A 1 424 ? 10.997 17.241 -22.456 1.00 98.19 424 ASN A N 1
ATOM 3396 C CA . ASN A 1 424 ? 11.687 16.278 -21.603 1.00 98.19 424 ASN A CA 1
ATOM 3397 C C . ASN A 1 424 ? 12.248 15.140 -22.452 1.00 98.19 424 ASN A C 1
ATOM 3399 O O . ASN A 1 424 ? 11.752 14.851 -23.544 1.00 98.19 424 ASN A O 1
ATOM 3403 N N . MET A 1 425 ? 13.280 14.479 -21.943 1.00 98.25 425 MET A N 1
ATOM 3404 C CA . MET A 1 425 ? 13.783 13.248 -22.529 1.00 98.25 425 MET A CA 1
ATOM 3405 C C . MET A 1 425 ? 12.739 12.138 -22.391 1.00 98.25 425 MET A C 1
ATOM 3407 O O . MET A 1 425 ? 12.101 11.970 -21.347 1.00 98.25 425 MET A O 1
ATOM 3411 N N . ALA A 1 426 ? 12.596 11.342 -23.442 1.00 98.12 426 ALA A N 1
ATOM 3412 C CA . ALA A 1 426 ? 11.870 10.085 -23.424 1.00 98.12 426 ALA A CA 1
ATOM 3413 C C . ALA A 1 426 ? 12.777 8.976 -23.962 1.00 98.12 426 ALA A C 1
ATOM 3415 O O . ALA A 1 426 ? 13.535 9.213 -24.903 1.00 98.12 426 ALA A O 1
ATOM 3416 N N . VAL A 1 427 ? 12.696 7.778 -23.382 1.00 98.00 427 VAL A N 1
ATOM 3417 C CA . VAL A 1 427 ? 13.516 6.616 -23.773 1.00 98.00 427 VAL A CA 1
ATOM 3418 C C . VAL A 1 427 ? 12.640 5.605 -24.502 1.00 98.00 427 VAL A C 1
ATOM 3420 O O . VAL A 1 427 ? 11.605 5.199 -23.971 1.00 98.00 427 VAL A O 1
ATOM 3423 N N . ALA A 1 428 ? 13.035 5.198 -25.707 1.00 97.31 428 ALA A N 1
ATOM 3424 C CA . ALA A 1 428 ? 12.358 4.152 -26.469 1.00 97.31 428 ALA A CA 1
ATOM 3425 C C . ALA A 1 428 ? 12.888 2.766 -26.088 1.00 97.31 428 ALA A C 1
ATOM 3427 O O . ALA A 1 428 ? 14.095 2.534 -26.096 1.00 97.31 428 ALA A O 1
ATOM 3428 N N . PHE A 1 429 ? 11.984 1.829 -25.805 1.00 96.12 429 PHE A N 1
ATOM 3429 C CA . PHE A 1 429 ? 12.316 0.424 -25.553 1.00 96.12 429 PHE A CA 1
ATOM 3430 C C . PHE A 1 429 ? 12.128 -0.384 -26.836 1.00 96.12 429 PHE A C 1
ATOM 3432 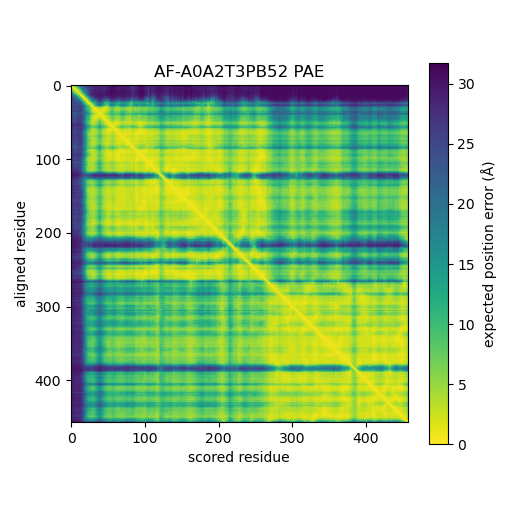O O . PHE A 1 429 ? 11.021 -0.807 -27.171 1.00 96.12 429 PHE A O 1
ATOM 3439 N N . GLN A 1 430 ? 13.203 -0.581 -27.585 1.00 94.06 430 GLN A N 1
ATOM 3440 C CA . GLN A 1 430 ? 13.164 -1.197 -28.912 1.00 94.06 430 GLN A CA 1
ATOM 3441 C C . GLN A 1 430 ? 13.820 -2.583 -28.903 1.00 94.06 430 GLN A C 1
ATOM 3443 O O . GLN A 1 430 ? 14.538 -2.937 -27.965 1.00 94.06 430 GLN A O 1
ATOM 3448 N N . ASN A 1 431 ? 13.581 -3.377 -29.951 1.00 90.00 431 ASN A N 1
ATOM 3449 C CA . ASN A 1 431 ? 14.256 -4.672 -30.114 1.00 90.00 431 ASN A CA 1
ATOM 3450 C C . ASN A 1 431 ? 15.771 -4.504 -30.324 1.00 90.00 431 ASN A C 1
ATOM 3452 O O . ASN A 1 431 ? 16.536 -5.370 -29.912 1.00 90.00 431 ASN A O 1
ATOM 3456 N N . GLU A 1 432 ? 16.176 -3.381 -30.918 1.00 87.25 432 GLU A N 1
ATOM 3457 C CA . GLU A 1 432 ? 17.549 -2.921 -31.138 1.00 87.25 432 GLU A CA 1
ATOM 3458 C C . GLU A 1 432 ? 17.540 -1.388 -31.189 1.00 87.25 432 GLU A C 1
ATOM 3460 O O . GLU A 1 432 ? 16.488 -0.795 -31.442 1.00 87.25 432 GLU A O 1
ATOM 3465 N N . TRP A 1 433 ? 18.692 -0.745 -30.989 1.00 88.75 433 TRP A N 1
ATOM 3466 C CA . TRP A 1 433 ? 18.853 0.710 -31.128 1.00 88.75 433 TRP A CA 1
ATOM 3467 C C . TRP A 1 433 ? 17.904 1.519 -30.242 1.00 88.75 433 TRP A C 1
ATOM 3469 O O . TRP A 1 433 ? 17.358 2.542 -30.646 1.00 88.75 433 TRP A O 1
ATOM 3479 N N . SER A 1 434 ? 17.675 1.052 -29.016 1.00 92.62 434 SER A N 1
ATOM 3480 C CA . SER A 1 434 ? 16.954 1.834 -28.011 1.00 92.62 434 SER A CA 1
ATOM 3481 C C . SER A 1 434 ? 17.674 3.165 -27.793 1.00 92.62 434 SER A C 1
ATOM 3483 O O . SER A 1 434 ? 18.875 3.201 -27.528 1.00 92.62 434 SER A O 1
ATOM 3485 N N . GLU A 1 435 ? 16.935 4.259 -27.922 1.00 90.56 435 GLU A N 1
ATOM 3486 C CA . GLU A 1 435 ? 17.475 5.615 -27.918 1.00 90.56 435 GLU A CA 1
ATOM 3487 C C . GLU A 1 435 ? 16.683 6.526 -26.983 1.00 90.56 435 GLU A C 1
ATOM 3489 O O . GLU A 1 435 ? 15.574 6.200 -26.549 1.00 90.56 435 GLU A O 1
ATOM 3494 N N . SER A 1 436 ? 17.253 7.696 -26.705 1.00 95.12 436 SER A N 1
ATOM 3495 C CA . SER A 1 436 ? 16.531 8.776 -26.045 1.00 95.12 436 SER A CA 1
ATOM 3496 C C . SER A 1 436 ? 16.325 9.931 -27.001 1.00 95.12 436 SER A C 1
ATOM 3498 O O . SER A 1 436 ? 17.209 10.256 -27.790 1.00 95.12 436 SER A O 1
ATOM 3500 N N . SER A 1 437 ? 15.191 10.607 -26.874 1.00 96.44 437 SER A N 1
ATOM 3501 C CA . SER A 1 437 ? 14.856 11.764 -27.696 1.00 96.44 437 SER A CA 1
ATOM 3502 C C . SER A 1 437 ? 14.175 12.840 -26.856 1.00 96.44 437 SER A C 1
ATOM 3504 O O . SER A 1 437 ? 13.432 12.525 -25.927 1.00 96.44 437 SER A O 1
ATOM 3506 N N . GLY A 1 438 ? 14.434 14.111 -27.171 1.00 97.56 438 GLY A N 1
ATOM 3507 C CA . GLY A 1 438 ? 13.757 15.247 -26.549 1.00 97.56 438 GLY A CA 1
ATOM 3508 C C . GLY A 1 438 ? 12.365 15.434 -27.149 1.00 97.56 438 GLY A C 1
ATOM 3509 O O . GLY A 1 438 ? 12.242 15.804 -28.320 1.00 97.56 438 GLY A O 1
ATOM 3510 N N . LYS A 1 439 ? 11.324 15.205 -26.350 1.00 97.81 439 LYS A N 1
ATOM 3511 C CA . LYS A 1 439 ? 9.925 15.212 -26.787 1.00 97.81 439 LYS A CA 1
ATOM 3512 C C . LYS A 1 439 ? 9.124 16.344 -26.159 1.00 97.81 439 LYS A C 1
ATOM 3514 O O . LYS A 1 439 ? 9.369 16.707 -25.010 1.00 97.81 439 LYS A O 1
ATOM 3519 N N . LEU A 1 440 ? 8.165 16.887 -26.906 1.00 98.12 440 LEU A N 1
ATOM 3520 C CA . LEU A 1 440 ? 7.292 17.972 -26.453 1.00 98.12 440 LEU A CA 1
ATOM 3521 C C . LEU A 1 440 ? 6.380 17.496 -25.324 1.00 98.12 440 LEU A C 1
ATOM 3523 O O . LEU A 1 440 ? 5.818 16.407 -25.396 1.00 98.12 440 LEU A O 1
ATOM 3527 N N . HIS A 1 441 ? 6.154 18.338 -24.316 1.00 98.00 441 HIS A N 1
ATOM 3528 C CA . HIS A 1 441 ? 5.303 18.002 -23.163 1.00 98.00 441 HIS A CA 1
ATOM 3529 C C . HIS A 1 441 ? 3.867 17.589 -23.536 1.00 98.00 441 HIS A C 1
ATOM 3531 O O . HIS A 1 441 ? 3.223 16.869 -22.772 1.00 98.00 441 HIS A O 1
ATOM 3537 N N . SER A 1 442 ? 3.374 18.030 -24.700 1.00 97.50 442 SER A N 1
ATOM 3538 C CA . SER A 1 442 ? 2.053 17.701 -25.251 1.00 97.50 442 SER A CA 1
ATOM 3539 C C . SER A 1 442 ? 1.981 16.344 -25.961 1.00 97.50 442 SER A C 1
ATOM 3541 O O . SER A 1 442 ? 0.878 15.839 -26.187 1.00 97.50 442 SER A O 1
ATOM 3543 N N . GLU A 1 443 ? 3.122 15.746 -26.317 1.00 98.19 443 GLU A N 1
ATOM 3544 C CA . GLU A 1 443 ? 3.164 14.387 -26.857 1.00 98.19 443 GLU A CA 1
ATOM 3545 C C . GLU A 1 443 ? 2.751 13.375 -25.785 1.00 98.19 443 GLU A C 1
ATOM 3547 O O . GLU A 1 443 ? 2.790 13.650 -24.586 1.00 98.19 443 GLU A O 1
ATOM 3552 N N . ARG A 1 444 ? 2.309 12.190 -26.214 1.00 98.19 444 ARG A N 1
ATOM 3553 C CA . ARG A 1 444 ? 1.741 11.190 -25.310 1.00 98.19 444 ARG A CA 1
ATOM 3554 C C . ARG A 1 444 ? 2.578 9.925 -25.331 1.00 98.19 444 ARG A C 1
ATOM 3556 O O . ARG A 1 444 ? 2.634 9.245 -26.350 1.00 98.19 444 ARG A O 1
ATOM 3563 N N . PHE A 1 445 ? 3.158 9.578 -24.186 1.00 97.88 445 PHE A N 1
ATOM 3564 C CA . PHE A 1 445 ? 4.020 8.407 -24.026 1.00 97.88 445 PHE A CA 1
ATOM 3565 C C . PHE A 1 445 ? 3.639 7.576 -22.809 1.00 97.88 445 PHE A C 1
ATOM 3567 O O . PHE A 1 445 ? 2.728 7.912 -22.050 1.00 97.88 445 PHE A O 1
ATOM 3574 N N . ARG A 1 446 ? 4.311 6.435 -22.661 1.00 97.94 446 ARG A N 1
ATOM 3575 C CA . ARG A 1 446 ? 4.108 5.520 -21.537 1.00 97.94 446 ARG A CA 1
ATOM 3576 C C . ARG A 1 446 ? 4.844 6.027 -20.305 1.00 97.94 446 ARG A C 1
ATOM 3578 O O . ARG A 1 446 ? 5.744 6.860 -20.392 1.00 97.94 446 ARG A O 1
ATOM 3585 N N . VAL A 1 447 ? 4.474 5.490 -19.152 1.00 97.75 447 VAL A N 1
ATOM 3586 C CA . VAL A 1 447 ? 5.076 5.843 -17.868 1.00 97.75 447 VAL A CA 1
ATOM 3587 C C . VAL A 1 447 ? 5.425 4.561 -17.133 1.00 97.75 447 VAL A C 1
ATOM 3589 O O . VAL A 1 447 ? 4.588 3.671 -17.027 1.00 97.75 447 VAL A O 1
ATOM 3592 N N . ARG A 1 448 ? 6.661 4.471 -16.641 1.00 97.81 448 ARG A N 1
ATOM 3593 C CA . ARG A 1 448 ? 7.091 3.482 -15.651 1.00 97.81 448 ARG A CA 1
ATOM 3594 C C . ARG A 1 448 ? 7.790 4.252 -14.545 1.00 97.81 448 ARG A C 1
ATOM 3596 O O . ARG A 1 448 ? 8.783 4.921 -14.811 1.00 97.81 448 ARG A O 1
ATOM 3603 N N . LEU A 1 449 ? 7.250 4.185 -13.336 1.00 98.06 449 LEU A N 1
ATOM 3604 C CA . LEU A 1 449 ? 7.797 4.914 -12.199 1.00 98.06 449 LEU A CA 1
ATOM 3605 C C . LEU A 1 449 ? 8.934 4.144 -11.523 1.00 98.06 449 LEU A C 1
ATOM 3607 O O . LEU A 1 449 ? 8.996 2.909 -11.572 1.00 98.06 449 LEU A O 1
ATOM 3611 N N . ILE A 1 450 ? 9.796 4.905 -10.859 1.00 97.88 450 ILE A N 1
ATOM 3612 C CA . ILE A 1 450 ? 10.859 4.422 -9.983 1.00 97.88 450 ILE A CA 1
ATOM 3613 C C . ILE A 1 450 ? 10.630 4.966 -8.568 1.00 97.88 450 ILE A C 1
ATOM 3615 O O . ILE A 1 450 ? 10.158 6.093 -8.401 1.00 97.88 450 ILE A O 1
ATOM 3619 N N . SER A 1 451 ? 10.964 4.170 -7.559 1.00 95.00 451 SER A N 1
ATOM 3620 C CA . SER A 1 451 ? 11.110 4.603 -6.167 1.00 95.00 451 SER A CA 1
ATOM 3621 C C . SER A 1 451 ? 12.510 4.221 -5.689 1.00 95.00 451 SER A C 1
ATOM 3623 O O . SER A 1 451 ? 13.030 3.153 -6.029 1.00 95.00 451 SER A O 1
ATOM 3625 N N . THR A 1 452 ? 13.147 5.124 -4.948 1.00 93.12 452 THR A N 1
ATOM 3626 C CA . THR A 1 452 ? 14.546 5.001 -4.526 1.00 93.12 452 THR A CA 1
ATOM 3627 C C . THR A 1 452 ? 14.696 5.464 -3.090 1.00 93.12 452 THR A C 1
ATOM 3629 O O . THR A 1 452 ? 14.335 6.599 -2.765 1.00 93.12 452 THR A O 1
ATOM 3632 N N . SER A 1 453 ? 15.247 4.605 -2.235 1.00 88.81 453 SER A N 1
ATOM 3633 C CA . SER A 1 453 ? 15.327 4.878 -0.804 1.00 88.81 453 SER A CA 1
ATOM 3634 C C . SER A 1 453 ? 16.597 4.337 -0.162 1.00 88.81 453 SER A C 1
ATOM 3636 O O . SER A 1 453 ? 17.164 3.352 -0.628 1.00 88.81 453 SER A O 1
ATOM 3638 N N . VAL A 1 454 ? 17.034 4.932 0.945 1.00 85.12 454 VAL A N 1
ATOM 3639 C CA . VAL A 1 454 ? 18.135 4.389 1.749 1.00 85.12 454 VAL A CA 1
ATOM 3640 C C . VAL A 1 454 ? 17.626 3.186 2.545 1.00 85.12 454 VAL A C 1
ATOM 3642 O O . VAL A 1 454 ? 16.580 3.251 3.194 1.00 85.12 454 VAL A O 1
ATOM 3645 N N . LYS A 1 455 ? 18.367 2.079 2.518 1.00 75.81 455 LYS A N 1
ATOM 3646 C CA . LYS A 1 455 ? 18.164 0.942 3.421 1.00 75.81 455 LYS A CA 1
ATOM 3647 C C . LYS A 1 455 ? 18.429 1.381 4.855 1.00 75.81 455 LYS A C 1
ATOM 3649 O O . LYS A 1 455 ? 19.413 2.074 5.117 1.00 75.81 455 LYS A O 1
ATOM 3654 N N . GLN A 1 456 ? 17.566 0.973 5.778 1.00 69.81 456 GLN A N 1
ATOM 3655 C CA . GLN A 1 456 ? 17.750 1.306 7.186 1.00 69.81 456 GLN A CA 1
ATOM 3656 C C . GLN A 1 456 ? 19.008 0.600 7.730 1.00 69.81 456 GLN A C 1
ATOM 3658 O O . GLN A 1 456 ? 19.370 -0.493 7.276 1.00 69.81 456 GLN A O 1
ATOM 3663 N N . LYS A 1 457 ? 19.733 1.313 8.598 1.00 58.66 457 LYS A N 1
ATOM 3664 C CA . LYS A 1 457 ? 20.988 0.858 9.205 1.00 58.66 457 LYS A CA 1
ATOM 3665 C C . LYS A 1 457 ? 20.728 0.085 10.475 1.00 58.66 457 LYS A C 1
ATOM 3667 O O . LYS A 1 457 ? 19.867 0.556 11.247 1.00 58.66 457 LYS A O 1
#

InterPro domains:
  IPR011460 Lcl, C-terminal [PF07603] (90-205)
  IPR011460 Lcl, C-terminal [PF07603] (327-450)

Secondary structure (DSSP, 8-state):
----------------------PPPP----EEEEEEEETTEEEEEEEE---EEE-SSS-EEESEEEE-TTSPBPPHHHHT--TTT---SEEEETTTTEEEE--BSSSTTBTT--BBSS--TT----SS------SS-SBHHHHHHHHHHTTGGG-S--BPPPHHHHHHHB-GGG-BTTTTB-SB-TTTSTTTGGGTT-EEEEEEEE-BBTB---TT-STT---TTT-EEEEEESSGGGG-TTPPPEETTS-BB---EESS--PPP-TTB--S--S--PPEE-SSS-HHHHGGGTEEEE-TTSPBPS-TT-S--SEEEE-GGGGTSTTEEEEEE---TTSPPB-HHHHHHHHHHHHHTTGGG-S--BPPPHHHHHTTEEEEEPTTSSSEEEEE-STTTTTTTS--STT-EEEEEEEPTT-TTTEEEEEE--SS---EEEEETTS-BB---EEEEEPB-

Mean predicted aligned error: 9.75 Å

Radius of gyration: 27.73 Å; Cα contacts (8 Å, |Δi|>4): 989; chains: 1; bounding box: 66×60×101 Å

Foldseek 3Di:
DDDDDDDDDDDDDDDDDPPPPLLDFAPDFQWDWDWDDDVNDIDIDIDGDADWDPLDPPDIDRQKFFFAQQQDTDDPVLRRDFCVVHPGQWIQGSQVRKIWGAADCADQRHLPFWAQEDDQPADPPQLDATDGRDPDGRHQVSSLVVCLVSCGSVHNAKHFAALVRVVSFFAPVQADVVVQTFRGDSRRRRSVSSQRQFKEFGLAWAAAPAFDADPVPDSQPGDRQQGWGDIATRHPCNPPLDDDTGGSSDIGHYIIMDDFHPADPQPFFDPADPWQQDAAADAPLCCLVVVVVFKFFAAQQQHGDNPSQDPDGAWMWGDPCCVRDPQKTKIKGFDALPDWFDFLVRLQVVLQVVLSSCGNVHNQWDFHAPSRVQNQWYFYDDPPDPDTWTAHPNCVHPVVNQDEDPPQWEFHPAADPVCSPFWGWIWHHYRTHTDIDTDGSPDTHHYMIMTMTGHDD

Organism: NCBI:txid680026

Solvent-accessible surface area (backbone atoms only — not comparable to full-atom values): 25617 Å² total; per-residue (Å²): 144,84,83,83,89,78,91,81,90,81,82,88,80,90,75,85,83,75,82,78,75,83,69,60,64,53,85,55,69,56,66,47,76,50,74,50,70,62,88,94,44,79,46,78,48,75,50,72,62,79,63,70,34,74,76,48,101,88,43,74,44,64,23,64,47,46,14,28,58,70,41,50,71,51,55,79,76,50,60,76,41,45,73,93,81,30,81,55,36,25,35,36,33,61,86,74,66,33,35,34,57,32,61,34,98,56,60,77,51,22,58,85,31,23,24,21,52,44,75,59,76,64,58,92,59,70,79,48,83,46,46,58,63,54,102,56,74,43,19,47,49,52,53,32,50,50,41,27,74,69,24,54,38,62,36,70,60,49,33,62,30,34,66,53,46,50,55,74,61,45,41,77,87,49,42,32,78,95,75,48,35,18,25,42,62,36,63,77,39,28,45,54,41,58,42,39,70,35,50,27,50,36,38,40,54,46,50,34,81,83,24,74,65,60,99,84,55,75,82,56,71,30,30,88,69,56,20,27,27,35,54,45,41,29,32,87,63,53,76,53,94,78,62,77,56,42,33,28,45,48,48,30,33,72,59,44,32,31,65,81,66,52,72,56,80,73,91,39,64,60,66,80,80,84,66,88,53,74,46,49,76,45,82,81,75,52,55,57,82,49,43,76,80,37,40,45,46,12,33,61,34,46,42,62,45,53,66,73,81,57,95,73,68,47,30,34,39,52,55,74,54,46,87,77,46,65,61,51,46,37,35,37,53,67,55,63,73,82,57,79,63,29,30,53,68,53,46,54,52,48,29,53,53,45,20,56,66,28,58,33,50,35,59,64,44,33,62,25,40,58,54,61,54,49,38,57,27,28,37,22,63,38,90,95,49,94,53,75,33,33,16,58,38,35,55,84,45,94,35,50,47,61,60,70,37,88,90,29,33,27,51,31,62,32,59,16,91,92,43,54,90,54,17,27,29,25,42,31,28,14,87,56,68,36,48,74,46,71,38,50,45,84,50,63,32,40,73,54,39,33,32,38,27,54,44,49,129

Sequence (457 aa):
MIDSPEDRNVSSSGSKSSVIHSRLASEQNYHFKINYQVGDKQYQVLGYALPLYQKDKNTIVPRFNKLDAAGDALAADLQVLTRDKSDWSCVTDASSDLTWQVLQANGDFAFDSTYYWGDRTLNHRDYMPASCALDKDCNTDNLVEIANAQKLCGKTDWRMPTRNEWKTILTTEMLNDEKRQSPIDRFFFPYLDANYDEAYWTNHFTVYLNGHEGPDGDWQGSNKTVGDALVMWMGSDFAYEKMSPRSTNEPRFAMLVSGAVIPDESDNSTGEITAQLKSEINKAGDEDKNWKKRFIKNGKAGQALRDQDLEQWACTSDSFFKSVVPNTNILWQRIDKKAPLMTLEQAQAYAKTVNTQTLCGRNDWRLPSESELKSLLIDSLAYGMEDMSYRAGYTKSIFNDTVVGFDSYYWTATEYYADPKNKNMAVAFQNEWSESSGKLHSERFRVRLISTSVKQK